Protein AF-A0A7S2BR83-F1 (afdb_monomer_lite)

Organism: NCBI:txid156173

Secondary structure (DSSP, 8-state):
-TT--EETTEEEEE-HHHHHHHHHH-THHHHTS-TT-TT-EEEEEGGGGSTTTSSS---SSHHHHHHHHHHHHHSTTS--TTT-SEEEEEEEESHHHHTTTTT--HHHHHHHHHHHHHHHHTS--SSEEEEEEEEES---TTTTTTHHHHHTHHHHHHHHTTT-SEEEEEEEEEESSSSGGGEEE--TBHHHHHHHHHHHHHHHTTSTTSPPPPEEEEEEEEEESS-S-PBP-HHHHHHHHHHHHHHHHHHTT-TTSEEEEEES-BS--TTS---SSB--TTBSEEESTTTTS-EEE-TTHHHHHHHTT--SEEE----S-TTEEEEEEE-TTSEEEEEEEE-SSS-EEEE---GGGGG-SEEEEEEEEEETTTTEEEEEEEE-GGGGTS-EEEEPTT-EEEEEEE---S-STT-SEEEEEEEEEBS--SEEE-STTPEEEEEEEPPS-GGGPEEEEEEEEEEEEGGGGGSPPEEEETTEEE---HHHHS-B----GGGSEEEEEEEEEPPSSPPSS-TTTS----SS-EEEEEEE--S--SS----EEEEEEEEEEEEEEP-

pLDDT: mean 84.36, std 15.16, range [28.84, 98.75]

Foldseek 3Di:
DLPWAACPVDGLATNLVVVQVVLVVCLCLQVVPPLPCLEDEDEDAQQCQAPPRRRYDHRNDLLRLLVVLLSNLQHSSYDACVSHQEYHYAHHAACCVCQVVRVHFQVRLLVSQLSNLQSNVVHDNNHHYFGEDDAHEDLPCPFPLSVSVVRHVLVSLQRCLARGQAYEYEAAFEAADLDPVRTLFDCQFFNVVLSVLQQQLSNLLRYPNSGHRAYENVEWFYYYPDDLQDADDQLLVVRRLLGCLSVVLVVVVPPVRHPDHDYQADEQPPVDPHAARGGRSRYQWDAPDSNPHDIDGHCNVVNCVQCVPDDADWDDDDDLFSQWRWTWGDHQQAKIKIKIWGQAQAKDKDFDDPDLLLPFPWKKKWKWDQDPVVSHTDIDIDIDSVCSVVVIDIHHGSMMMMIMGGPNPDGPVDPQKDKDKDKWWFNDWFDFDQDAPDKDKTKTADDDPCLAWAFFKKKKKWKDFQCVLVWAWFKDKQNHTQDDDSNRQGYHDSGSPNSRMGIGMGIRGGDPDPDPARPNRDDPPPVGRMMMMIIGTRDPPPDDRSGTIIIIMIMIIGIDRDD

Radius of gyration: 24.92 Å; chains: 1; bounding box: 74×56×70 Å

Structure (mmCIF, N/CA/C/O backbone):
data_AF-A0A7S2BR83-F1
#
_entry.id   AF-A0A7S2BR83-F1
#
loop_
_atom_site.group_PDB
_atom_site.id
_atom_site.type_symbol
_atom_site.label_atom_id
_atom_site.label_alt_id
_atom_site.label_comp_id
_atom_site.label_asym_id
_atom_site.label_entity_id
_atom_site.label_seq_id
_atom_site.pdbx_PDB_ins_code
_atom_site.Cartn_x
_atom_site.Cartn_y
_atom_site.Cartn_z
_atom_site.occupancy
_atom_site.B_iso_or_equiv
_atom_site.auth_seq_id
_atom_site.auth_comp_id
_atom_site.auth_asym_id
_atom_site.auth_atom_id
_atom_site.pdbx_PDB_model_num
ATOM 1 N N . MET A 1 1 ? 20.601 -7.684 -17.884 1.00 87.94 1 MET A N 1
ATOM 2 C CA . MET A 1 1 ? 20.760 -6.890 -19.125 1.00 87.94 1 MET A CA 1
ATOM 3 C C . MET A 1 1 ? 22.041 -6.061 -19.119 1.00 87.94 1 MET A C 1
ATOM 5 O O . MET A 1 1 ? 22.733 -6.082 -20.125 1.00 87.94 1 MET A O 1
ATOM 9 N N . SER A 1 2 ? 22.419 -5.423 -18.005 1.00 87.00 2 SER A N 1
ATOM 10 C CA . SER A 1 2 ? 23.636 -4.592 -17.929 1.00 87.00 2 SER A CA 1
ATOM 11 C C . SER A 1 2 ? 24.967 -5.270 -18.271 1.00 87.00 2 SER A C 1
ATOM 13 O O . SER A 1 2 ? 25.887 -4.593 -18.710 1.00 87.00 2 SER A O 1
ATOM 15 N N . GLN A 1 3 ? 25.057 -6.592 -18.117 1.00 88.31 3 GLN A N 1
ATOM 16 C CA . GLN A 1 3 ? 26.246 -7.397 -18.440 1.00 88.31 3 GLN A CA 1
ATOM 17 C C . GLN A 1 3 ? 26.101 -8.204 -19.742 1.00 88.31 3 GLN A C 1
ATOM 19 O O . GLN A 1 3 ? 26.904 -9.087 -20.019 1.00 88.31 3 GLN A O 1
ATOM 24 N N . LEU A 1 4 ? 25.037 -7.967 -20.512 1.00 91.25 4 LEU A N 1
ATOM 25 C CA . LEU A 1 4 ? 24.702 -8.759 -21.695 1.00 91.25 4 LEU A CA 1
ATOM 26 C C . LEU A 1 4 ? 24.900 -7.932 -22.967 1.00 91.25 4 LEU A C 1
ATOM 28 O O . LEU A 1 4 ? 24.921 -6.702 -22.921 1.00 91.25 4 LEU A O 1
ATOM 32 N N . SER A 1 5 ? 25.013 -8.619 -24.100 1.00 94.00 5 SER A N 1
ATOM 33 C CA . SER A 1 5 ? 25.129 -8.022 -25.432 1.00 94.00 5 SER A CA 1
ATOM 34 C C . SER A 1 5 ? 23.993 -8.479 -26.353 1.00 94.00 5 SER A C 1
ATOM 36 O O . SER A 1 5 ? 23.108 -9.234 -25.942 1.00 94.00 5 SER A O 1
ATOM 38 N N . GLU A 1 6 ? 24.005 -7.994 -27.592 1.00 95.94 6 GLU A N 1
ATOM 39 C CA . GLU A 1 6 ? 23.063 -8.394 -28.635 1.00 95.94 6 GLU A CA 1
ATOM 40 C C . GLU A 1 6 ? 23.234 -9.866 -29.035 1.00 95.94 6 GLU A C 1
ATOM 42 O O . GLU A 1 6 ? 24.353 -10.382 -29.111 1.00 95.94 6 GLU A O 1
ATOM 47 N N . ASP A 1 7 ? 22.122 -10.545 -29.314 1.00 96.06 7 ASP A N 1
ATOM 48 C CA . ASP A 1 7 ? 22.121 -11.876 -29.911 1.00 96.06 7 ASP A CA 1
ATOM 49 C C . ASP A 1 7 ? 22.633 -11.785 -31.362 1.00 96.06 7 ASP A C 1
ATOM 51 O O . ASP A 1 7 ? 21.950 -11.217 -32.220 1.00 96.06 7 ASP A O 1
ATOM 55 N N . PRO A 1 8 ? 23.794 -12.384 -31.691 1.00 94.94 8 PRO A N 1
ATOM 56 C CA . PRO A 1 8 ? 24.377 -12.285 -33.028 1.00 94.94 8 PRO A CA 1
ATOM 57 C C . PRO A 1 8 ? 23.511 -12.935 -34.117 1.00 94.94 8 PRO A C 1
ATOM 59 O O . PRO A 1 8 ? 23.723 -12.681 -35.301 1.00 94.94 8 PRO A O 1
ATOM 62 N N . LYS A 1 9 ? 22.548 -13.789 -33.744 1.00 96.19 9 LYS A N 1
ATOM 63 C CA . LYS A 1 9 ? 21.607 -14.437 -34.668 1.00 96.19 9 LYS A CA 1
ATOM 64 C C . LYS A 1 9 ? 20.271 -13.703 -34.761 1.00 96.19 9 LYS A C 1
ATOM 66 O O . LYS A 1 9 ? 19.495 -13.991 -35.670 1.00 96.19 9 LYS A O 1
ATOM 71 N N . ARG A 1 10 ? 19.974 -12.802 -33.821 1.00 95.62 10 ARG A N 1
ATOM 72 C CA . ARG A 1 10 ? 18.704 -12.070 -33.730 1.00 95.62 10 ARG A CA 1
ATOM 73 C C . ARG A 1 10 ? 18.970 -10.617 -33.330 1.00 95.62 10 ARG A C 1
ATOM 75 O O . ARG A 1 10 ? 18.810 -10.274 -32.157 1.00 95.62 10 ARG A O 1
ATOM 82 N N . PRO A 1 11 ? 19.351 -9.761 -34.294 1.00 96.12 11 PRO A N 1
ATOM 83 C CA . PRO A 1 11 ? 19.532 -8.338 -34.038 1.00 96.12 11 PRO A CA 1
ATOM 84 C C . PRO A 1 11 ? 18.312 -7.743 -33.326 1.00 96.12 11 PRO A C 1
ATOM 86 O O . PRO A 1 11 ? 17.168 -8.043 -33.677 1.00 96.12 11 PRO A O 1
ATOM 89 N N . GLY A 1 12 ? 18.549 -6.926 -32.306 1.00 95.62 12 GLY A N 1
ATOM 90 C CA . GLY A 1 12 ? 17.522 -6.350 -31.443 1.00 95.62 12 GLY A CA 1
ATOM 91 C C . GLY A 1 12 ? 17.188 -7.143 -30.174 1.00 95.62 12 GLY A C 1
ATOM 92 O O . GLY A 1 12 ? 16.530 -6.601 -29.280 1.00 95.62 12 GLY A O 1
ATOM 93 N N . TYR A 1 13 ? 17.634 -8.398 -30.063 1.00 97.44 13 TYR A N 1
ATOM 94 C CA . TYR A 1 13 ? 17.381 -9.261 -28.907 1.00 97.44 13 TYR A CA 1
ATOM 95 C C . TYR A 1 13 ? 18.604 -9.357 -27.999 1.00 97.44 13 TYR A C 1
ATOM 97 O O . TYR A 1 13 ? 19.745 -9.326 -28.448 1.00 97.44 13 TYR A O 1
ATOM 105 N N . VAL A 1 14 ? 18.359 -9.528 -26.698 1.00 95.12 14 VAL A N 1
ATOM 106 C CA . VAL A 1 14 ? 19.413 -9.860 -25.729 1.00 95.12 14 VAL A CA 1
ATOM 107 C C . VAL A 1 14 ? 19.967 -11.250 -26.047 1.00 95.12 14 VAL A C 1
ATOM 109 O O . VAL A 1 14 ? 19.196 -12.191 -26.243 1.00 95.12 14 VAL A O 1
ATOM 112 N N . ASN A 1 15 ? 21.290 -11.405 -26.024 1.00 95.12 15 ASN A N 1
ATOM 113 C CA . ASN A 1 15 ? 21.956 -12.697 -26.122 1.00 95.12 15 ASN A CA 1
ATOM 114 C C . ASN A 1 15 ? 21.671 -13.549 -24.875 1.00 95.12 15 ASN A C 1
ATOM 116 O O . ASN A 1 15 ? 22.249 -13.337 -23.807 1.00 95.12 15 ASN A O 1
ATOM 120 N N . THR A 1 16 ? 20.767 -14.519 -25.005 1.00 91.56 16 THR A N 1
ATOM 121 C CA . THR A 1 16 ? 20.343 -15.367 -23.883 1.00 91.56 16 THR A CA 1
ATOM 122 C C . THR A 1 16 ? 21.341 -16.471 -23.546 1.00 91.56 16 THR A C 1
ATOM 124 O O . THR A 1 16 ? 21.345 -16.923 -22.409 1.00 91.56 16 THR A O 1
ATOM 127 N N . ALA A 1 17 ? 22.243 -16.842 -24.461 1.00 92.06 17 ALA A N 1
ATOM 128 C CA . ALA A 1 17 ? 23.338 -17.756 -24.131 1.00 92.06 17 ALA A CA 1
ATOM 129 C C . ALA A 1 17 ? 24.302 -17.109 -23.122 1.00 92.06 17 ALA A C 1
ATOM 131 O O . ALA A 1 17 ? 24.663 -17.723 -22.126 1.00 92.06 17 ALA A O 1
ATOM 132 N N . LEU A 1 18 ? 24.615 -15.818 -23.301 1.00 92.75 18 LEU A N 1
ATOM 133 C CA . LEU A 1 18 ? 25.404 -15.072 -22.313 1.00 92.75 18 LEU A CA 1
ATOM 134 C C . LEU A 1 18 ? 24.685 -14.921 -20.972 1.00 92.75 18 LEU A C 1
ATOM 136 O O . LEU A 1 18 ? 25.339 -14.854 -19.936 1.00 92.75 18 LEU A O 1
ATOM 140 N N . LEU A 1 19 ? 23.350 -14.855 -20.975 1.00 90.81 19 LEU A N 1
ATOM 141 C CA . LEU A 1 19 ? 22.579 -14.869 -19.735 1.00 90.81 19 LEU A CA 1
ATOM 142 C C . LEU A 1 19 ? 22.754 -16.204 -19.002 1.00 90.81 19 LEU A C 1
ATOM 144 O O . LEU A 1 19 ? 23.022 -16.197 -17.805 1.00 90.81 19 LEU A O 1
ATOM 148 N N . GLU A 1 20 ? 22.627 -17.330 -19.704 1.00 89.75 20 GLU A N 1
ATOM 149 C CA . GLU A 1 20 ? 22.833 -18.662 -19.127 1.00 89.75 20 GLU A CA 1
ATOM 150 C C . GLU A 1 20 ? 24.256 -18.830 -18.582 1.00 89.75 20 GLU A C 1
ATOM 152 O O . GLU A 1 20 ? 24.413 -19.231 -17.426 1.00 89.75 20 GLU A O 1
ATOM 157 N N . ASP A 1 21 ? 25.273 -18.433 -19.350 1.00 91.00 21 ASP A N 1
ATOM 158 C CA . ASP A 1 21 ? 26.680 -18.474 -18.935 1.00 91.00 21 ASP A CA 1
ATOM 159 C C . ASP A 1 21 ? 26.941 -17.579 -17.713 1.00 91.00 21 ASP A C 1
ATOM 161 O O . ASP A 1 21 ? 27.597 -17.992 -16.750 1.00 91.00 21 ASP A O 1
ATOM 165 N N . PHE A 1 22 ? 26.395 -16.358 -17.708 1.00 89.81 22 PHE A N 1
ATOM 166 C CA . PHE A 1 22 ? 26.504 -15.436 -16.577 1.00 89.81 22 PHE A CA 1
ATOM 167 C C . PHE A 1 22 ? 25.870 -16.034 -15.317 1.00 89.81 22 PHE A C 1
ATOM 169 O O . PHE A 1 22 ? 26.508 -16.092 -14.267 1.00 89.81 22 PHE A O 1
ATOM 176 N N . CYS A 1 23 ? 24.639 -16.537 -15.420 1.00 86.62 23 CYS A N 1
ATOM 177 C CA . CYS A 1 23 ? 23.944 -17.155 -14.296 1.00 86.62 23 CYS A CA 1
ATOM 178 C C . CYS A 1 23 ? 24.651 -18.429 -13.804 1.00 86.62 23 CYS A C 1
ATOM 180 O O . CYS A 1 23 ? 24.707 -18.679 -12.601 1.00 86.62 23 CYS A O 1
ATOM 182 N N . GLY A 1 24 ? 25.193 -19.239 -14.717 1.00 85.44 24 GLY A N 1
ATOM 183 C CA . GLY A 1 24 ? 25.917 -20.468 -14.394 1.00 85.44 24 GLY A CA 1
ATOM 184 C C . GLY A 1 24 ? 27.254 -20.213 -13.695 1.00 85.44 24 GLY A C 1
ATOM 185 O O . GLY A 1 24 ? 27.619 -20.953 -12.783 1.00 85.44 24 GLY A O 1
ATOM 186 N N . SER A 1 25 ? 27.954 -19.143 -14.079 1.00 87.00 25 SER A N 1
ATOM 187 C CA . SER A 1 25 ? 29.228 -18.727 -13.472 1.00 87.00 25 SER A CA 1
ATOM 188 C C . SER A 1 25 ? 29.076 -17.974 -12.147 1.00 87.00 25 SER A C 1
ATOM 190 O O . SER A 1 25 ? 30.054 -17.846 -11.415 1.00 87.00 25 SER A O 1
ATOM 192 N N . HIS A 1 26 ? 27.862 -17.535 -11.799 1.00 83.62 26 HIS A N 1
ATOM 193 C CA . HIS A 1 26 ? 27.562 -16.842 -10.543 1.00 83.62 26 HIS A CA 1
ATOM 194 C C . HIS A 1 26 ? 26.510 -17.606 -9.719 1.00 83.62 26 HIS A C 1
ATOM 196 O O . HIS A 1 26 ? 25.411 -17.095 -9.475 1.00 83.62 26 HIS A O 1
ATOM 202 N N . PRO A 1 27 ? 26.813 -18.835 -9.255 1.00 72.25 27 PRO A N 1
ATOM 203 C CA . PRO A 1 27 ? 25.854 -19.647 -8.507 1.00 72.25 27 PRO A CA 1
ATOM 204 C C . PRO A 1 27 ? 25.398 -18.974 -7.204 1.00 72.25 27 PRO A C 1
ATOM 206 O O . PRO A 1 27 ? 24.266 -19.209 -6.777 1.00 72.25 27 PRO A O 1
ATOM 209 N N . ASP A 1 28 ? 26.232 -18.101 -6.629 1.00 71.31 28 ASP A N 1
ATOM 210 C CA . ASP A 1 28 ? 25.945 -17.314 -5.426 1.00 71.31 28 ASP A CA 1
ATOM 211 C C . ASP A 1 28 ? 24.765 -16.355 -5.597 1.00 71.31 28 ASP A C 1
ATOM 213 O O . ASP A 1 28 ? 24.123 -16.009 -4.606 1.00 71.31 28 ASP A O 1
ATOM 217 N N . LEU A 1 29 ? 24.406 -15.984 -6.835 1.00 73.00 29 LEU A N 1
ATOM 218 C CA . LEU A 1 29 ? 23.202 -15.190 -7.093 1.00 73.00 29 LEU A CA 1
ATOM 219 C C . LEU A 1 29 ? 21.957 -15.881 -6.543 1.00 73.00 29 LEU A C 1
ATOM 221 O O . LEU A 1 29 ? 21.061 -15.194 -6.074 1.00 73.00 29 LEU A O 1
ATOM 225 N N . ARG A 1 30 ? 21.918 -17.221 -6.517 1.00 68.81 30 ARG A N 1
ATOM 226 C CA . ARG A 1 30 ? 20.838 -17.985 -5.868 1.00 68.81 30 ARG A CA 1
ATOM 227 C C . ARG A 1 30 ? 20.902 -17.909 -4.346 1.00 68.81 30 ARG A C 1
ATOM 229 O O . ARG A 1 30 ? 19.861 -17.930 -3.707 1.00 68.81 30 ARG A O 1
ATOM 236 N N . GLY A 1 31 ? 22.097 -17.795 -3.772 1.00 65.50 31 GLY A N 1
ATOM 237 C CA . GLY A 1 31 ? 22.296 -17.586 -2.336 1.00 65.50 31 GLY A CA 1
ATOM 238 C C . GLY A 1 31 ? 21.876 -16.192 -1.858 1.00 65.50 31 GLY A C 1
ATOM 239 O O . GLY A 1 31 ? 21.645 -16.005 -0.668 1.00 65.50 31 GLY A O 1
ATOM 240 N N . TRP A 1 32 ? 21.745 -15.220 -2.769 1.00 67.69 32 TRP A N 1
ATOM 241 C CA . TRP A 1 32 ? 21.181 -13.898 -2.466 1.00 67.69 32 TRP A CA 1
ATOM 242 C C . TRP A 1 32 ? 19.655 -13.898 -2.405 1.00 67.69 32 TRP A C 1
ATOM 244 O O . TRP A 1 32 ? 19.075 -12.968 -1.843 1.00 67.69 32 TRP A O 1
ATOM 254 N N . TRP A 1 33 ? 18.997 -14.928 -2.946 1.00 70.62 33 TRP A N 1
ATOM 255 C CA . TRP A 1 33 ? 17.570 -15.107 -2.719 1.00 70.62 33 TRP A CA 1
ATOM 256 C C . TRP A 1 33 ? 17.380 -15.526 -1.265 1.00 70.62 33 TRP A C 1
ATOM 258 O O . TRP A 1 33 ? 17.987 -16.512 -0.834 1.00 70.62 33 TRP A O 1
ATOM 268 N N . PRO A 1 34 ? 16.567 -14.801 -0.483 1.00 64.56 34 PRO A N 1
ATOM 269 C CA . PRO A 1 34 ? 16.339 -15.168 0.900 1.00 64.56 34 PRO A CA 1
ATOM 270 C C . PRO A 1 34 ? 15.823 -16.608 0.965 1.00 64.56 34 PRO A C 1
ATOM 272 O O . PRO A 1 34 ? 14.805 -16.933 0.356 1.00 64.56 34 PRO A O 1
ATOM 275 N N . ALA A 1 35 ? 16.497 -17.465 1.737 1.00 53.25 35 ALA A N 1
ATOM 276 C CA . ALA A 1 35 ? 16.179 -18.895 1.840 1.00 53.25 35 ALA A CA 1
ATOM 277 C C . ALA A 1 35 ? 14.732 -19.187 2.301 1.00 53.25 35 ALA A C 1
ATOM 279 O O . ALA A 1 35 ? 14.262 -20.315 2.187 1.00 53.25 35 ALA A O 1
ATOM 280 N N . HIS A 1 36 ? 14.027 -18.170 2.809 1.00 60.78 36 HIS A N 1
ATOM 281 C CA . HIS A 1 36 ? 12.651 -18.243 3.301 1.00 60.78 36 HIS A CA 1
ATOM 282 C C . HIS A 1 36 ? 11.644 -17.433 2.466 1.00 60.78 36 HIS A C 1
ATOM 284 O O . HIS A 1 36 ? 10.453 -17.449 2.772 1.00 60.78 36 HIS A O 1
ATOM 290 N N . SER A 1 37 ? 12.073 -16.696 1.432 1.00 62.41 37 SER A N 1
ATOM 291 C CA . SER A 1 37 ? 11.153 -15.862 0.651 1.00 62.41 37 SER A CA 1
ATOM 292 C C . SER A 1 37 ? 10.508 -16.667 -0.472 1.00 62.41 37 SER A C 1
ATOM 294 O O . SER A 1 37 ? 10.933 -16.596 -1.624 1.00 62.41 37 SER A O 1
ATOM 296 N N . VAL A 1 38 ? 9.425 -17.363 -0.146 1.00 60.88 38 VAL A N 1
ATOM 297 C CA . VAL A 1 38 ? 8.561 -18.043 -1.125 1.00 60.88 38 VAL A CA 1
ATOM 298 C C . VAL A 1 38 ? 7.998 -17.100 -2.211 1.00 60.88 38 VAL A C 1
ATOM 300 O O . VAL A 1 38 ? 7.556 -17.563 -3.260 1.00 60.88 38 VAL A O 1
ATOM 303 N N . ASP A 1 39 ? 8.084 -15.771 -2.001 1.00 78.12 39 ASP A N 1
ATOM 304 C CA . ASP A 1 39 ? 7.410 -14.742 -2.809 1.00 78.12 39 ASP A CA 1
ATOM 305 C C . ASP A 1 39 ? 8.279 -13.495 -3.053 1.00 78.12 39 ASP A C 1
ATOM 307 O O . ASP A 1 39 ? 7.942 -12.381 -2.629 1.0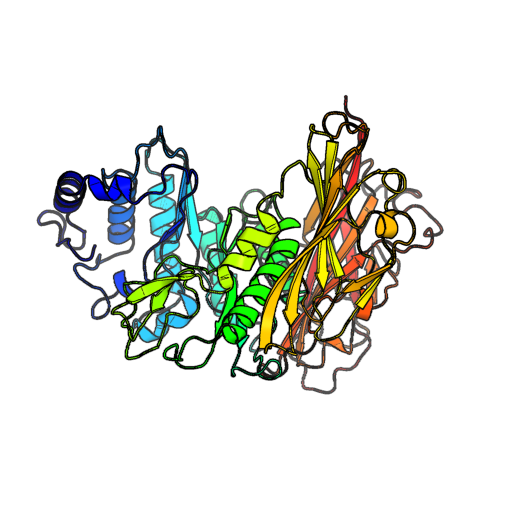0 78.12 39 ASP A O 1
ATOM 311 N N . MET A 1 40 ? 9.452 -13.652 -3.664 1.00 85.25 40 MET A N 1
ATOM 312 C CA . MET A 1 40 ? 10.269 -12.489 -4.025 1.00 85.25 40 MET A CA 1
ATOM 313 C C . MET A 1 40 ? 9.582 -11.677 -5.133 1.00 85.25 40 MET A C 1
ATOM 315 O O . MET A 1 40 ? 9.151 -12.235 -6.145 1.00 85.25 40 MET A O 1
ATOM 319 N N . VAL A 1 41 ? 9.513 -10.358 -4.943 1.00 91.19 41 VAL A N 1
ATOM 320 C CA . VAL A 1 41 ? 9.117 -9.412 -5.990 1.00 91.19 41 VAL A CA 1
ATOM 321 C C . VAL A 1 41 ? 10.362 -9.060 -6.785 1.00 91.19 41 VAL A C 1
ATOM 323 O O . VAL A 1 41 ? 11.374 -8.656 -6.218 1.00 91.19 41 VAL A O 1
ATOM 326 N N . THR A 1 42 ? 10.304 -9.263 -8.093 1.00 91.06 42 THR A N 1
ATOM 327 C CA . THR A 1 42 ? 11.403 -8.979 -9.012 1.00 91.06 42 THR A CA 1
ATOM 328 C C . THR A 1 42 ? 10.964 -7.888 -9.966 1.00 91.06 42 THR A C 1
ATOM 330 O O . THR A 1 42 ? 9.931 -8.019 -10.615 1.00 91.06 42 THR A O 1
ATOM 333 N N . GLY A 1 43 ? 11.764 -6.839 -10.102 1.00 92.62 43 GLY A N 1
ATOM 334 C CA . GLY A 1 43 ? 11.485 -5.792 -11.070 1.00 92.62 43 GLY A CA 1
ATOM 335 C C . GLY A 1 43 ? 12.740 -5.179 -11.655 1.00 92.62 43 GLY A C 1
ATOM 336 O O . GLY A 1 43 ? 13.857 -5.464 -11.219 1.00 92.62 43 GLY A O 1
ATOM 337 N N . ALA A 1 44 ? 12.554 -4.353 -12.679 1.00 92.94 44 ALA A N 1
ATOM 338 C CA . ALA A 1 44 ? 13.637 -3.612 -13.311 1.00 92.94 44 ALA A CA 1
ATOM 339 C C . ALA A 1 44 ? 13.421 -2.105 -13.160 1.00 92.94 44 ALA A C 1
ATOM 341 O O . ALA A 1 44 ? 12.297 -1.607 -13.215 1.00 92.94 44 ALA A O 1
ATOM 342 N N . LYS A 1 45 ? 14.515 -1.348 -13.034 1.00 93.31 45 LYS A N 1
ATOM 343 C CA . LYS A 1 45 ? 14.462 0.108 -13.206 1.00 93.31 45 LYS A CA 1
ATOM 344 C C . LYS A 1 45 ? 13.995 0.421 -14.629 1.00 93.31 45 LYS A C 1
ATOM 346 O O . LYS A 1 45 ? 14.532 -0.147 -15.581 1.00 93.31 45 LYS A O 1
ATOM 351 N N . SER A 1 46 ? 13.054 1.356 -14.778 1.00 94.88 46 SER A N 1
ATOM 352 C CA . SER A 1 46 ? 12.527 1.770 -16.089 1.00 94.88 46 SER A CA 1
ATOM 353 C C . SER A 1 46 ? 13.631 2.153 -17.079 1.00 94.88 46 SER A C 1
ATOM 355 O O . SER A 1 46 ? 13.575 1.767 -18.243 1.00 94.88 46 SER A O 1
ATOM 357 N N . ALA A 1 47 ? 14.697 2.805 -16.600 1.00 94.44 47 ALA A N 1
ATOM 358 C CA . ALA A 1 47 ? 15.857 3.204 -17.398 1.00 94.44 47 ALA A CA 1
ATOM 359 C C . ALA A 1 47 ? 16.520 2.061 -18.189 1.00 94.44 47 ALA A C 1
ATOM 361 O O . ALA A 1 47 ? 17.068 2.303 -19.259 1.00 94.44 47 ALA A O 1
ATOM 362 N N . GLN A 1 48 ? 16.440 0.811 -17.717 1.00 94.25 48 GLN A N 1
ATOM 363 C CA . GLN A 1 48 ? 17.079 -0.346 -18.359 1.00 94.25 48 GLN A CA 1
ATOM 364 C C . GLN A 1 48 ? 16.562 -0.627 -19.784 1.00 94.25 48 GLN A C 1
ATOM 366 O O . GLN A 1 48 ? 17.191 -1.366 -20.543 1.00 94.25 48 GLN A O 1
ATOM 371 N N . TYR A 1 49 ? 15.424 -0.043 -20.150 1.00 95.12 49 TYR A N 1
ATOM 372 C CA . TYR A 1 49 ? 14.729 -0.271 -21.411 1.00 95.12 49 TYR A CA 1
ATOM 373 C C . TYR A 1 49 ? 14.919 0.829 -22.457 1.00 95.12 49 TYR A C 1
ATOM 375 O O . TYR A 1 49 ? 14.347 0.714 -23.545 1.00 95.12 49 TYR A O 1
ATOM 383 N N . TYR A 1 50 ? 15.695 1.871 -22.146 1.00 94.56 50 TYR A N 1
ATOM 384 C CA . TYR A 1 50 ? 15.818 3.064 -22.981 1.00 94.56 50 TYR A CA 1
ATOM 385 C C . TYR A 1 50 ? 17.287 3.417 -23.230 1.00 94.56 50 TYR A C 1
ATOM 387 O O . TYR A 1 50 ? 18.112 3.470 -22.312 1.00 94.56 50 TYR A O 1
ATOM 395 N N . LEU A 1 51 ? 17.621 3.635 -24.506 1.00 90.50 51 LEU A N 1
ATOM 396 C CA . LEU A 1 51 ? 18.970 3.997 -24.946 1.00 90.50 51 LEU A CA 1
ATOM 397 C C . LEU A 1 51 ? 19.408 5.319 -24.306 1.00 90.50 51 LEU A C 1
ATOM 399 O O . LEU A 1 51 ? 18.613 6.242 -24.177 1.00 90.50 51 LEU A O 1
ATOM 403 N N . GLY A 1 52 ? 20.678 5.405 -23.905 1.00 89.94 52 GLY A N 1
ATOM 404 C CA . GLY A 1 52 ? 21.230 6.577 -23.214 1.00 89.94 52 GLY A CA 1
ATOM 405 C C . GLY A 1 52 ? 20.984 6.607 -21.701 1.00 89.94 52 GLY A C 1
ATOM 406 O O . GLY A 1 52 ? 21.654 7.368 -21.010 1.00 89.94 52 GLY A O 1
ATOM 407 N N . HIS A 1 53 ? 20.101 5.748 -21.180 1.00 91.56 53 HIS A N 1
ATOM 408 C CA . HIS A 1 53 ? 19.799 5.649 -19.745 1.00 91.56 53 HIS A CA 1
ATOM 409 C C . HIS A 1 53 ? 20.160 4.283 -19.153 1.00 91.56 53 HIS A C 1
ATOM 411 O O . HIS A 1 53 ? 20.534 4.178 -17.985 1.00 91.56 53 HIS A O 1
ATOM 417 N N . ALA A 1 54 ? 20.043 3.224 -19.951 1.00 91.00 54 ALA A N 1
ATOM 418 C CA . ALA A 1 54 ? 20.360 1.878 -19.516 1.00 91.00 54 ALA A CA 1
ATOM 419 C C . ALA A 1 54 ? 21.861 1.676 -19.284 1.00 91.00 54 ALA A C 1
ATOM 421 O O . ALA A 1 54 ? 22.709 2.201 -20.005 1.00 91.00 54 ALA A O 1
ATOM 422 N N . GLN A 1 55 ? 22.180 0.798 -18.337 1.00 86.50 55 GLN A N 1
ATOM 423 C CA . GLN A 1 55 ? 23.481 0.142 -18.307 1.00 86.50 55 GLN A CA 1
ATOM 424 C C . GLN A 1 55 ? 23.413 -1.105 -19.202 1.00 86.50 55 GLN A C 1
ATOM 426 O O . GLN A 1 55 ? 22.449 -1.871 -19.117 1.00 86.50 55 GLN A O 1
ATOM 431 N N . GLY A 1 56 ? 24.426 -1.313 -20.048 1.00 85.75 56 GLY A N 1
ATOM 432 C CA . GLY A 1 56 ? 24.535 -2.452 -20.973 1.00 85.75 56 GLY A CA 1
ATOM 433 C C . GLY A 1 56 ? 23.523 -2.447 -22.123 1.00 85.75 56 GLY A C 1
ATOM 434 O O . GLY A 1 56 ? 23.167 -1.391 -22.642 1.00 85.75 56 GLY A O 1
ATOM 435 N N . TYR A 1 57 ? 23.099 -3.637 -22.566 1.00 92.94 57 TYR A N 1
ATOM 436 C CA . TYR A 1 57 ? 22.251 -3.776 -23.753 1.00 92.94 57 TYR A CA 1
ATOM 437 C C . TYR A 1 57 ? 20.780 -3.424 -23.493 1.00 92.94 57 TYR A C 1
ATOM 439 O O . TYR A 1 57 ? 20.202 -3.791 -22.465 1.00 92.94 57 TYR A O 1
ATOM 447 N N . VAL A 1 58 ? 20.166 -2.769 -24.482 1.00 95.38 58 VAL A N 1
ATOM 448 C CA . VAL A 1 58 ? 18.753 -2.382 -24.499 1.00 95.38 58 VAL A CA 1
ATOM 449 C C . VAL A 1 58 ? 18.026 -3.175 -25.588 1.00 95.38 58 VAL A C 1
ATOM 451 O O . VAL A 1 58 ? 18.391 -3.045 -26.756 1.00 95.38 58 VAL A O 1
ATOM 454 N N . PRO A 1 59 ? 16.988 -3.964 -25.252 1.00 95.69 59 PRO A N 1
ATOM 455 C CA . PRO A 1 59 ? 16.168 -4.643 -26.253 1.00 95.69 59 PRO A CA 1
ATOM 456 C C . PRO A 1 59 ? 15.489 -3.639 -27.194 1.00 95.69 59 PRO A C 1
ATOM 458 O O . PRO A 1 59 ? 14.914 -2.653 -26.729 1.00 95.69 59 PRO A O 1
ATOM 461 N N . SER A 1 60 ? 15.498 -3.907 -28.502 1.00 95.56 60 SER A N 1
ATOM 462 C CA . SER A 1 60 ? 15.004 -2.956 -29.514 1.00 95.56 60 SER A CA 1
ATOM 463 C C . SER A 1 60 ? 13.478 -2.897 -29.648 1.00 95.56 60 SER A C 1
ATOM 465 O O . SER A 1 60 ? 12.954 -1.996 -30.298 1.00 95.56 60 SER A O 1
ATOM 467 N N . SER A 1 61 ? 12.753 -3.854 -29.060 1.00 97.12 61 SER A N 1
ATOM 468 C CA . SER A 1 61 ? 11.295 -3.969 -29.169 1.00 97.12 61 SER A CA 1
ATOM 469 C C . SER A 1 61 ? 10.651 -4.543 -27.903 1.00 97.12 61 SER A C 1
ATOM 471 O O . SER A 1 61 ? 11.326 -5.103 -27.034 1.00 97.12 61 SER A O 1
ATOM 473 N N . HIS A 1 62 ? 9.320 -4.439 -27.811 1.00 98.06 62 HIS A N 1
ATOM 474 C CA . HIS A 1 62 ? 8.540 -5.069 -26.741 1.00 98.06 62 HIS A CA 1
ATOM 475 C C . HIS A 1 62 ? 8.684 -6.594 -26.740 1.00 98.06 62 HIS A C 1
ATOM 477 O O . HIS A 1 62 ? 8.875 -7.174 -25.673 1.00 98.06 62 HIS A O 1
ATOM 483 N N . ASP A 1 63 ? 8.683 -7.233 -27.916 1.00 98.06 63 ASP A N 1
ATOM 484 C CA . ASP A 1 63 ? 8.909 -8.679 -28.015 1.00 98.06 63 ASP A CA 1
ATOM 485 C C . ASP A 1 63 ? 10.330 -9.065 -27.585 1.00 98.06 63 ASP A C 1
ATOM 487 O O . ASP A 1 63 ? 10.506 -10.043 -26.866 1.00 98.06 63 ASP A O 1
ATOM 491 N N . ALA A 1 64 ? 11.347 -8.269 -27.929 1.00 97.69 64 ALA A N 1
ATOM 492 C CA . ALA A 1 64 ? 12.716 -8.517 -27.481 1.00 97.69 64 ALA A CA 1
ATOM 493 C C . ALA A 1 64 ? 12.872 -8.386 -25.955 1.00 97.69 64 ALA A C 1
ATOM 495 O O . ALA A 1 64 ? 13.561 -9.195 -25.327 1.00 97.69 64 ALA A O 1
ATOM 496 N N . ALA A 1 65 ? 12.202 -7.406 -25.340 1.00 97.06 65 ALA A N 1
ATOM 497 C CA . ALA A 1 65 ? 12.161 -7.259 -23.886 1.00 97.06 65 ALA A CA 1
ATOM 498 C C . ALA A 1 65 ? 11.417 -8.429 -23.218 1.00 97.06 65 ALA A C 1
ATOM 500 O O . ALA A 1 65 ? 11.911 -9.006 -22.249 1.00 97.06 65 ALA A O 1
ATOM 501 N N . ALA A 1 66 ? 10.267 -8.825 -23.763 1.00 97.56 66 ALA A N 1
ATOM 502 C CA . ALA A 1 66 ? 9.513 -9.984 -23.302 1.00 97.56 66 ALA A CA 1
ATOM 503 C C . ALA A 1 66 ? 10.328 -11.279 -23.442 1.00 97.56 66 ALA A C 1
ATOM 505 O O . ALA A 1 66 ? 10.335 -12.117 -22.539 1.00 97.56 66 ALA A O 1
ATOM 506 N N . HIS A 1 67 ? 11.054 -11.437 -24.550 1.00 96.19 67 HIS A N 1
ATOM 507 C CA . HIS A 1 67 ? 11.941 -12.567 -24.792 1.00 96.19 67 HIS A CA 1
ATOM 508 C C . HIS A 1 67 ? 13.024 -12.652 -23.716 1.00 96.19 67 HIS A C 1
ATOM 510 O O . HIS A 1 67 ? 13.240 -13.728 -23.164 1.00 96.19 67 HIS A O 1
ATOM 516 N N . PHE A 1 68 ? 13.659 -11.535 -23.350 1.00 95.50 68 PHE A N 1
ATOM 517 C CA . PHE A 1 68 ? 14.599 -11.523 -22.227 1.00 95.50 68 PHE A CA 1
ATOM 518 C C . PHE A 1 68 ? 13.955 -12.045 -20.936 1.00 95.50 68 PHE A C 1
ATOM 520 O O . PHE A 1 68 ? 14.524 -12.932 -20.304 1.00 95.50 68 PHE A O 1
ATOM 527 N N . TRP A 1 69 ? 12.768 -11.553 -20.567 1.00 95.44 69 TRP A N 1
ATOM 528 C CA . TRP A 1 69 ? 12.086 -11.993 -19.346 1.00 95.44 69 TRP A CA 1
ATOM 529 C C . TRP A 1 69 ? 11.753 -13.483 -19.352 1.00 95.44 69 TRP A C 1
ATOM 531 O O . TRP A 1 69 ? 11.999 -14.147 -18.349 1.00 95.44 69 TRP A O 1
ATOM 541 N N . GLN A 1 70 ? 11.270 -14.025 -20.473 1.00 94.50 70 GLN A N 1
ATOM 542 C CA . GLN A 1 70 ? 10.997 -15.460 -20.615 1.00 94.50 70 GLN A CA 1
ATOM 543 C C . GLN A 1 70 ? 12.234 -16.317 -20.315 1.00 94.50 70 GLN A C 1
ATOM 545 O O . GLN A 1 70 ? 12.129 -17.351 -19.656 1.00 94.50 70 GLN A O 1
ATOM 550 N N . HIS A 1 71 ? 13.407 -15.895 -20.788 1.00 93.25 71 HIS A N 1
ATOM 551 C CA . HIS A 1 71 ? 14.659 -16.604 -20.517 1.00 93.25 71 HIS A CA 1
ATOM 552 C C . HIS A 1 71 ? 15.165 -16.343 -19.103 1.00 93.25 71 HIS A C 1
ATOM 554 O O . HIS A 1 71 ? 15.590 -17.273 -18.430 1.00 93.25 71 HIS A O 1
ATOM 560 N N . TYR A 1 72 ? 15.052 -15.112 -18.605 1.00 91.69 72 TYR A N 1
ATOM 561 C CA . TYR A 1 72 ? 15.478 -14.754 -17.257 1.00 91.69 72 TYR A CA 1
ATOM 562 C C . TYR A 1 72 ? 14.739 -15.549 -16.182 1.00 91.69 72 TYR A C 1
ATOM 564 O O . TYR A 1 72 ? 15.398 -16.147 -15.333 1.00 91.69 72 TYR A O 1
ATOM 572 N N . VAL A 1 73 ? 13.407 -15.655 -16.253 1.00 89.56 73 VAL A N 1
ATOM 573 C CA . VAL A 1 73 ? 12.633 -16.419 -15.257 1.00 89.56 73 VAL A CA 1
ATOM 574 C C . VAL A 1 73 ? 12.971 -17.913 -15.267 1.00 89.56 73 VAL A C 1
ATOM 576 O O . VAL A 1 73 ? 12.832 -18.583 -14.247 1.00 89.56 73 VAL A O 1
ATOM 579 N N . ASN A 1 74 ? 13.441 -18.443 -16.396 1.00 87.31 74 ASN A N 1
ATOM 580 C CA . ASN A 1 74 ? 13.834 -19.846 -16.550 1.00 87.31 74 ASN A CA 1
ATOM 581 C C . ASN A 1 74 ? 15.340 -20.080 -16.366 1.00 87.31 74 ASN A C 1
ATOM 583 O O . ASN A 1 74 ? 15.788 -21.225 -16.379 1.00 87.31 74 ASN A O 1
ATOM 587 N N . SER A 1 75 ? 16.116 -19.014 -16.181 1.00 88.00 75 SER A N 1
ATOM 588 C CA . SER A 1 75 ? 17.568 -19.088 -16.077 1.00 88.00 75 SER A CA 1
ATOM 589 C C . SER A 1 75 ? 18.030 -19.589 -14.700 1.00 88.00 75 SER A C 1
ATOM 591 O O . SER A 1 75 ? 17.300 -19.471 -13.710 1.00 88.00 75 SER A O 1
ATOM 593 N N . PRO A 1 76 ? 19.290 -20.050 -14.584 1.00 84.75 76 PRO A N 1
ATOM 594 C CA . PRO A 1 76 ? 19.895 -20.400 -13.297 1.00 84.75 76 PRO A CA 1
ATOM 595 C C . PRO A 1 76 ? 20.048 -19.228 -12.310 1.00 84.75 76 PRO A C 1
ATOM 597 O O . PRO A 1 76 ? 20.394 -19.467 -11.154 1.00 84.75 76 PRO A O 1
ATOM 600 N N . CYS A 1 77 ? 19.799 -17.979 -12.733 1.00 83.12 77 CYS A N 1
ATOM 601 C CA . CYS A 1 77 ? 19.804 -16.813 -11.843 1.00 83.12 77 CYS A CA 1
ATOM 602 C C . CYS A 1 77 ? 18.626 -16.825 -10.858 1.00 83.12 77 CYS A C 1
ATOM 604 O O . CYS A 1 77 ? 18.659 -16.119 -9.849 1.00 83.12 77 CYS A O 1
ATOM 606 N N . ILE A 1 78 ? 17.581 -17.597 -11.159 1.00 83.31 78 ILE A N 1
ATOM 607 C CA . ILE A 1 78 ? 16.378 -17.723 -10.343 1.00 83.31 78 ILE A CA 1
ATOM 608 C C . ILE A 1 78 ? 16.409 -19.077 -9.623 1.00 83.31 78 ILE A C 1
ATOM 610 O O . ILE A 1 78 ? 16.760 -20.089 -10.241 1.00 83.31 78 ILE A O 1
ATOM 614 N N . PRO A 1 79 ? 16.018 -19.149 -8.337 1.00 80.19 79 PRO A N 1
ATOM 615 C CA . PRO A 1 79 ? 15.809 -20.412 -7.652 1.00 80.19 79 PRO A CA 1
ATOM 616 C C . PRO A 1 79 ? 14.890 -21.348 -8.439 1.00 80.19 79 PRO A C 1
ATOM 618 O O . PRO A 1 79 ? 13.981 -20.937 -9.173 1.00 80.19 79 PRO A O 1
ATOM 621 N N . ASN A 1 80 ? 15.141 -22.646 -8.288 1.00 76.38 80 ASN A N 1
ATOM 622 C CA . ASN A 1 80 ? 14.369 -23.649 -9.003 1.00 76.38 80 ASN A CA 1
ATOM 623 C C . ASN A 1 80 ? 12.882 -23.588 -8.595 1.00 76.38 80 ASN A C 1
ATOM 625 O O . ASN A 1 80 ? 12.521 -23.126 -7.510 1.00 76.38 80 ASN A O 1
ATOM 629 N N . ALA A 1 81 ? 12.005 -24.067 -9.476 1.00 75.06 81 ALA A N 1
ATOM 630 C CA . ALA A 1 81 ? 10.564 -24.042 -9.235 1.00 75.06 81 ALA A CA 1
ATOM 631 C C . ALA A 1 81 ? 10.124 -24.887 -8.021 1.00 75.06 81 ALA A C 1
ATOM 633 O O . ALA A 1 81 ? 9.091 -24.595 -7.426 1.00 75.06 81 ALA A O 1
ATOM 634 N N . SER A 1 82 ? 10.910 -25.897 -7.619 1.00 74.06 82 SER A N 1
ATOM 635 C CA . SER A 1 82 ? 10.611 -26.698 -6.422 1.00 74.06 82 SER A CA 1
ATOM 636 C C . SER A 1 82 ? 10.817 -25.939 -5.109 1.00 74.06 82 SER A C 1
ATOM 638 O O . SER A 1 82 ? 10.149 -26.251 -4.130 1.00 74.06 82 SER A O 1
ATOM 640 N N . THR A 1 83 ? 11.702 -24.938 -5.079 1.00 74.00 83 THR A N 1
ATOM 641 C CA . THR A 1 83 ? 11.896 -24.051 -3.921 1.00 74.00 83 THR A CA 1
ATOM 642 C C . THR A 1 83 ? 11.090 -22.762 -4.036 1.00 74.00 83 THR A C 1
ATOM 644 O O . THR A 1 83 ? 10.746 -22.176 -3.018 1.00 74.00 83 THR A O 1
ATOM 647 N N . GLN A 1 84 ? 10.778 -22.333 -5.264 1.00 79.44 84 GLN A N 1
ATOM 648 C CA . GLN A 1 84 ? 10.047 -21.103 -5.556 1.00 79.44 84 GLN A CA 1
ATOM 649 C C . GLN A 1 84 ? 8.884 -21.378 -6.514 1.00 79.44 84 GLN A C 1
ATOM 651 O O . GLN A 1 84 ? 9.012 -21.282 -7.739 1.00 79.44 84 GLN A O 1
ATOM 656 N N . SER A 1 85 ? 7.733 -21.727 -5.937 1.00 81.88 85 SER A N 1
ATOM 657 C CA . SER A 1 85 ? 6.528 -22.125 -6.677 1.00 81.88 85 SER A CA 1
ATOM 658 C C . SER A 1 85 ? 5.818 -20.955 -7.366 1.00 81.88 85 SER A C 1
ATOM 660 O O . SER A 1 85 ? 5.039 -21.179 -8.301 1.00 81.88 85 SER A O 1
ATOM 662 N N . ARG A 1 86 ? 6.107 -19.708 -6.957 1.00 87.69 86 ARG A N 1
ATOM 663 C CA . ARG A 1 86 ? 5.620 -18.495 -7.623 1.00 87.69 86 ARG A CA 1
ATOM 664 C C . ARG A 1 86 ? 6.669 -17.392 -7.772 1.00 87.69 86 ARG A C 1
ATOM 666 O O . ARG A 1 86 ? 7.534 -17.228 -6.921 1.00 87.69 86 ARG A O 1
ATOM 673 N N . LEU A 1 87 ? 6.558 -16.608 -8.843 1.00 89.88 87 LEU A N 1
ATOM 674 C CA . LEU A 1 87 ? 7.306 -15.362 -9.053 1.00 89.88 87 LEU A CA 1
ATOM 675 C C . LEU A 1 87 ? 6.340 -14.192 -9.196 1.00 89.88 87 LEU A C 1
ATOM 677 O O . LEU A 1 87 ? 5.295 -14.337 -9.826 1.00 89.88 87 LEU A O 1
ATOM 681 N N . ILE A 1 88 ? 6.714 -13.042 -8.642 1.00 94.50 88 ILE A N 1
ATOM 682 C CA . ILE A 1 88 ? 5.977 -11.785 -8.779 1.00 94.50 88 ILE A CA 1
ATOM 683 C C . ILE A 1 88 ? 6.877 -10.821 -9.550 1.00 94.50 88 ILE A C 1
ATOM 685 O O . ILE A 1 88 ? 7.973 -10.510 -9.086 1.00 94.50 88 ILE A O 1
ATOM 689 N N . ILE A 1 89 ? 6.444 -10.390 -10.733 1.00 96.31 89 ILE A N 1
ATOM 690 C CA . ILE A 1 89 ? 7.228 -9.582 -11.667 1.00 96.31 89 ILE A CA 1
ATOM 691 C C . ILE A 1 89 ? 6.591 -8.203 -11.844 1.00 96.31 89 ILE A C 1
ATOM 693 O O . ILE A 1 89 ? 5.459 -8.097 -12.311 1.00 96.31 89 ILE A O 1
ATOM 697 N N . GLU A 1 90 ? 7.357 -7.157 -11.546 1.00 97.75 90 GLU A N 1
ATOM 698 C CA . GLU A 1 90 ? 7.074 -5.771 -11.926 1.00 97.75 90 GLU A CA 1
ATOM 699 C C . GLU A 1 90 ? 8.015 -5.366 -13.069 1.00 97.75 90 GLU A C 1
ATOM 701 O O . GLU A 1 90 ? 9.185 -5.055 -12.829 1.00 97.75 90 GLU A O 1
ATOM 706 N N . PRO A 1 91 ? 7.567 -5.386 -14.337 1.00 97.19 91 PRO A N 1
ATOM 707 C CA . PRO A 1 91 ? 8.441 -5.156 -15.480 1.00 97.19 91 PRO A CA 1
ATOM 708 C C . PRO A 1 91 ? 9.257 -3.863 -15.408 1.00 97.19 91 PRO A C 1
ATOM 710 O O . PRO A 1 91 ? 10.402 -3.863 -15.870 1.00 97.19 91 PRO A O 1
ATOM 713 N N . MET A 1 92 ? 8.685 -2.786 -14.858 1.00 96.75 92 MET A N 1
ATOM 714 C CA . MET A 1 92 ? 9.285 -1.453 -14.785 1.00 96.75 92 MET A CA 1
ATOM 715 C C . MET A 1 92 ? 8.854 -0.696 -13.524 1.00 96.75 92 MET A C 1
ATOM 717 O O . MET A 1 92 ? 7.667 -0.510 -13.287 1.00 96.75 92 MET A O 1
ATOM 721 N N . ASN A 1 93 ? 9.833 -0.191 -12.773 1.00 97.19 93 ASN A N 1
ATOM 722 C CA . ASN A 1 93 ? 9.621 0.651 -11.597 1.00 97.19 93 ASN A CA 1
ATOM 723 C C . ASN A 1 93 ? 9.230 2.092 -11.972 1.00 97.19 93 ASN A C 1
ATOM 725 O O . ASN A 1 93 ? 9.957 2.732 -12.738 1.00 97.19 93 ASN A O 1
ATOM 729 N N . GLU A 1 94 ? 8.175 2.635 -11.360 1.00 96.38 94 GLU A N 1
ATOM 730 C CA . GLU A 1 94 ? 7.859 4.075 -11.342 1.00 96.38 94 GLU A CA 1
ATOM 731 C C . GLU A 1 94 ? 7.668 4.715 -12.725 1.00 96.38 94 GLU A C 1
ATOM 733 O O . GLU A 1 94 ? 8.182 5.790 -13.033 1.00 96.38 94 GLU A O 1
ATOM 738 N N . CYS A 1 95 ? 6.878 4.055 -13.574 1.00 96.38 95 CYS A N 1
ATOM 739 C CA . CYS A 1 95 ? 6.710 4.430 -14.981 1.00 96.38 95 CYS A CA 1
ATOM 740 C C . CYS A 1 95 ? 6.241 5.878 -15.196 1.00 96.38 95 CYS A C 1
ATOM 742 O O . CYS A 1 95 ? 6.824 6.601 -16.001 1.00 96.38 95 CYS A O 1
ATOM 744 N N . GLY A 1 96 ? 5.191 6.303 -14.481 1.00 93.06 96 GLY A N 1
ATOM 745 C CA . GLY A 1 96 ? 4.551 7.611 -14.677 1.00 93.06 96 GLY A CA 1
ATOM 746 C C . GLY A 1 96 ? 5.512 8.789 -14.525 1.00 93.06 96 GLY A C 1
ATOM 747 O O . GLY A 1 96 ? 5.564 9.672 -15.381 1.00 93.06 96 GLY A O 1
ATOM 748 N N . VAL A 1 97 ? 6.346 8.751 -13.484 1.00 93.25 97 VAL A N 1
ATOM 749 C CA . VAL A 1 97 ? 7.272 9.843 -13.151 1.00 93.25 97 VAL A CA 1
ATOM 750 C C . VAL A 1 97 ? 8.539 9.853 -14.012 1.00 93.25 97 VAL A C 1
ATOM 752 O O . VAL A 1 97 ? 9.112 10.920 -14.214 1.00 93.25 97 VAL A O 1
ATOM 755 N N . HIS A 1 98 ? 8.951 8.710 -14.572 1.00 95.31 98 HIS A N 1
ATOM 756 C CA . HIS A 1 98 ? 10.175 8.609 -15.379 1.00 95.31 98 HIS A CA 1
ATOM 757 C C . HIS A 1 98 ? 9.949 8.654 -16.895 1.00 95.31 98 HIS A C 1
ATOM 759 O O . HIS A 1 98 ? 10.912 8.810 -17.644 1.00 95.31 98 HIS A O 1
ATOM 765 N N . ALA A 1 99 ? 8.712 8.530 -17.388 1.00 94.81 99 ALA A N 1
ATOM 766 C CA . ALA A 1 99 ? 8.448 8.428 -18.827 1.00 94.81 99 ALA A CA 1
ATOM 767 C C . ALA A 1 99 ? 9.077 9.572 -19.646 1.00 94.81 99 ALA A C 1
ATOM 769 O O . ALA A 1 99 ? 9.754 9.319 -20.642 1.00 94.81 99 ALA A O 1
ATOM 770 N N . GLN A 1 100 ? 8.899 10.821 -19.203 1.00 94.31 100 GLN A N 1
ATOM 771 C CA . GLN A 1 100 ? 9.437 11.992 -19.900 1.00 94.31 100 GLN A CA 1
ATOM 772 C C . GLN A 1 100 ? 10.970 12.064 -19.829 1.00 94.31 100 GLN A C 1
ATOM 774 O O . GLN A 1 100 ? 11.607 12.355 -20.839 1.00 94.31 100 GLN A O 1
ATOM 779 N N . GLU A 1 101 ? 11.556 11.789 -18.658 1.00 94.31 101 GLU A N 1
ATOM 780 C CA . GLU A 1 101 ? 13.013 11.767 -18.448 1.00 94.31 101 GLU A CA 1
ATOM 781 C C . GLU A 1 101 ? 13.700 10.760 -19.377 1.00 94.31 101 GLU A C 1
ATOM 783 O O . GLU A 1 101 ? 14.766 11.039 -19.916 1.00 94.31 101 GLU A O 1
ATOM 788 N N . LEU A 1 102 ? 13.056 9.614 -19.598 1.00 96.06 102 LEU A N 1
ATOM 789 C CA . LEU A 1 102 ? 13.564 8.516 -20.417 1.00 96.06 102 LEU A CA 1
ATOM 790 C C . LEU A 1 102 ? 13.271 8.681 -21.919 1.00 96.06 102 LEU A C 1
ATOM 792 O O . LEU A 1 102 ? 13.470 7.741 -22.691 1.00 96.06 102 LEU A O 1
ATOM 796 N N . GLY A 1 103 ? 12.754 9.840 -22.347 1.00 95.44 103 GLY A N 1
ATOM 797 C CA . GLY A 1 103 ? 12.451 10.118 -23.754 1.00 95.44 103 GLY A CA 1
ATOM 798 C C . GLY A 1 103 ? 11.340 9.235 -24.335 1.00 95.44 103 GLY A C 1
ATOM 799 O O . GLY A 1 103 ? 11.339 8.946 -25.531 1.00 95.44 103 GLY A O 1
ATOM 800 N N . THR A 1 104 ? 10.404 8.778 -23.503 1.00 96.00 104 THR A N 1
ATOM 801 C CA . THR A 1 104 ? 9.289 7.910 -23.900 1.00 96.00 104 THR A CA 1
ATOM 802 C C . THR A 1 104 ? 7.947 8.475 -23.422 1.00 96.00 104 THR A C 1
ATOM 804 O O . THR A 1 104 ? 7.840 9.629 -23.011 1.00 96.00 104 THR A O 1
ATOM 807 N N . ASN A 1 105 ? 6.884 7.680 -23.509 1.00 96.44 105 ASN A N 1
ATOM 808 C CA . ASN A 1 105 ? 5.577 8.021 -22.969 1.00 96.44 105 ASN A CA 1
ATOM 809 C C . ASN A 1 105 ? 4.961 6.827 -22.224 1.00 96.44 105 ASN A C 1
ATOM 811 O O . ASN A 1 105 ? 5.364 5.674 -22.388 1.00 96.44 105 ASN A O 1
ATOM 815 N N . PHE A 1 106 ? 3.950 7.116 -21.407 1.00 96.88 106 PHE A N 1
ATOM 816 C CA . PHE A 1 106 ? 3.295 6.118 -20.563 1.00 96.88 106 PHE A CA 1
ATOM 817 C C . PHE A 1 106 ? 2.598 4.999 -21.363 1.00 96.88 106 PHE A C 1
ATOM 819 O O . PHE A 1 106 ? 2.532 3.854 -20.911 1.00 96.88 106 PHE A O 1
ATOM 826 N N . SER A 1 107 ? 2.117 5.299 -22.576 1.00 97.69 107 SER A N 1
ATOM 827 C CA . SER A 1 107 ? 1.513 4.302 -23.470 1.00 97.69 107 SER A CA 1
ATOM 828 C C . SER A 1 107 ? 2.538 3.258 -23.915 1.00 97.69 107 SER A C 1
ATOM 830 O O . SER A 1 107 ? 2.264 2.066 -23.802 1.00 97.69 107 SER A O 1
ATOM 832 N N . GLU A 1 108 ? 3.731 3.670 -24.349 1.00 97.62 108 GLU A N 1
ATOM 833 C CA . GLU A 1 108 ? 4.823 2.749 -24.707 1.00 97.62 108 GLU A CA 1
ATOM 834 C C . GLU A 1 108 ? 5.230 1.865 -23.522 1.00 97.62 108 GLU A C 1
ATOM 836 O O . GLU A 1 108 ? 5.337 0.643 -23.647 1.00 97.62 108 GLU A O 1
ATOM 841 N N . MET A 1 109 ? 5.368 2.453 -22.329 1.00 97.94 109 MET A N 1
ATOM 842 C CA . MET A 1 109 ? 5.633 1.686 -21.107 1.00 97.94 109 MET A CA 1
ATOM 843 C C . MET A 1 109 ? 4.518 0.669 -20.808 1.00 97.94 109 MET A C 1
ATOM 845 O O . MET A 1 109 ? 4.796 -0.473 -20.438 1.00 97.94 109 MET A O 1
ATOM 849 N N . THR A 1 110 ? 3.253 1.045 -21.010 1.00 98.69 110 THR A N 1
ATOM 850 C CA . THR A 1 110 ? 2.098 0.149 -20.838 1.00 98.69 110 THR A CA 1
ATOM 851 C C . THR A 1 110 ? 2.132 -1.011 -21.837 1.00 98.69 110 THR A C 1
ATOM 853 O O . THR A 1 110 ? 1.957 -2.162 -21.443 1.00 98.69 110 THR A O 1
ATOM 856 N N . GLN A 1 111 ? 2.419 -0.747 -23.116 1.00 98.56 111 GLN A N 1
ATOM 857 C CA . GLN A 1 111 ? 2.529 -1.794 -24.141 1.00 98.56 111 GLN A CA 1
ATOM 858 C C . GLN A 1 111 ? 3.654 -2.786 -23.837 1.00 98.56 111 GLN A C 1
ATOM 860 O O . GLN A 1 111 ? 3.500 -3.990 -24.042 1.00 98.56 111 GLN A O 1
ATOM 865 N N . ARG A 1 112 ? 4.767 -2.310 -23.271 1.00 98.19 112 ARG A N 1
ATOM 866 C CA . ARG A 1 112 ? 5.851 -3.187 -22.822 1.00 98.19 112 ARG A CA 1
ATOM 867 C C . ARG A 1 112 ? 5.424 -4.111 -21.678 1.00 98.19 112 ARG A C 1
ATOM 869 O O . ARG A 1 112 ? 5.784 -5.284 -21.711 1.00 98.19 112 ARG A O 1
ATOM 876 N N . HIS A 1 113 ? 4.649 -3.622 -20.704 1.00 98.69 113 HIS A N 1
ATOM 877 C CA . HIS A 1 113 ? 4.084 -4.480 -19.651 1.00 98.69 113 HIS A CA 1
ATOM 878 C C . HIS A 1 113 ? 3.207 -5.582 -20.240 1.00 98.69 113 HIS A C 1
ATOM 880 O O . HIS A 1 113 ? 3.380 -6.742 -19.880 1.00 98.69 113 HIS A O 1
ATOM 886 N N . ILE A 1 114 ? 2.312 -5.218 -21.164 1.00 98.75 114 ILE A N 1
ATOM 887 C CA . ILE A 1 114 ? 1.400 -6.155 -21.833 1.00 98.75 114 ILE A CA 1
ATOM 888 C C . ILE A 1 114 ? 2.196 -7.250 -22.547 1.00 98.75 114 ILE A C 1
ATOM 890 O O . ILE A 1 114 ? 1.984 -8.428 -22.276 1.00 98.75 114 ILE A O 1
ATOM 894 N N . ALA A 1 115 ? 3.173 -6.876 -23.378 1.00 98.75 115 ALA A N 1
ATOM 895 C CA . ALA A 1 115 ? 3.982 -7.840 -24.122 1.00 98.75 115 ALA A CA 1
ATOM 896 C C . ALA A 1 115 ? 4.770 -8.795 -23.209 1.00 98.75 115 ALA A C 1
ATOM 898 O O . ALA A 1 115 ? 4.872 -9.989 -23.492 1.00 98.75 115 ALA A O 1
ATOM 899 N N . ILE A 1 116 ? 5.330 -8.281 -22.106 1.00 98.50 116 ILE A N 1
ATOM 900 C CA . ILE A 1 116 ? 6.047 -9.102 -21.122 1.00 98.50 116 ILE A CA 1
ATOM 901 C C . ILE A 1 116 ? 5.083 -10.068 -20.430 1.00 98.50 116 ILE A C 1
ATOM 903 O O . ILE A 1 116 ? 5.392 -11.255 -20.329 1.00 98.50 116 ILE A O 1
ATOM 907 N N . ALA A 1 117 ? 3.923 -9.584 -19.985 1.00 98.38 117 ALA A N 1
ATOM 908 C CA . ALA A 1 117 ? 2.941 -10.398 -19.284 1.00 98.38 117 ALA A CA 1
ATOM 909 C C . ALA A 1 117 ? 2.389 -11.518 -20.178 1.00 98.38 117 ALA A C 1
ATOM 911 O O . ALA A 1 117 ? 2.507 -12.690 -19.825 1.00 98.38 117 ALA A O 1
ATOM 912 N N . GLU A 1 118 ? 1.927 -11.186 -21.387 1.00 98.19 118 GLU A N 1
ATOM 913 C CA . GLU A 1 118 ? 1.381 -12.160 -22.341 1.00 98.19 118 GLU A CA 1
ATOM 914 C C . GLU A 1 118 ? 2.398 -13.243 -22.699 1.00 98.19 118 GLU A C 1
ATOM 916 O O . GLU A 1 118 ? 2.070 -14.431 -22.732 1.00 98.19 118 GLU A O 1
ATOM 921 N N . ARG A 1 119 ? 3.662 -12.862 -22.913 1.00 97.75 119 ARG A N 1
ATOM 922 C CA . ARG A 1 119 ? 4.709 -13.837 -23.225 1.00 97.75 119 ARG A CA 1
ATOM 923 C C . ARG A 1 119 ? 5.022 -14.747 -22.044 1.00 97.75 119 ARG A C 1
ATOM 925 O O . ARG A 1 119 ? 5.252 -15.938 -22.251 1.00 97.75 119 ARG A O 1
ATOM 932 N N . LEU A 1 120 ? 5.060 -14.207 -20.827 1.00 96.50 120 LEU A N 1
ATOM 933 C CA . LEU A 1 120 ? 5.307 -15.002 -19.626 1.00 96.50 120 LEU A CA 1
ATOM 934 C C . LEU A 1 120 ? 4.142 -15.956 -19.341 1.00 96.50 120 LEU A C 1
ATOM 936 O O . LEU A 1 120 ? 4.394 -17.128 -19.062 1.00 96.50 120 LEU A O 1
ATOM 940 N N . HIS A 1 121 ? 2.895 -15.511 -19.504 1.00 96.31 121 HIS A N 1
ATOM 941 C CA . HIS A 1 121 ? 1.702 -16.356 -19.371 1.00 96.31 121 HIS A CA 1
ATOM 942 C C . HIS A 1 121 ? 1.634 -17.463 -20.423 1.00 96.31 121 HIS A C 1
ATOM 944 O O . HIS A 1 121 ? 1.211 -18.574 -20.114 1.00 96.31 121 HIS A O 1
ATOM 950 N N . ALA A 1 122 ? 2.099 -17.195 -21.645 1.00 95.44 122 ALA A N 1
ATOM 951 C CA . ALA A 1 122 ? 2.190 -18.196 -22.707 1.00 95.44 122 ALA A CA 1
ATOM 952 C C . ALA A 1 122 ? 3.383 -19.160 -22.551 1.00 95.44 122 ALA A C 1
ATOM 954 O O . ALA A 1 122 ? 3.505 -20.120 -23.315 1.00 95.44 122 ALA A O 1
ATOM 955 N N . SER A 1 123 ? 4.294 -18.911 -21.605 1.00 89.50 123 SER A N 1
ATOM 956 C CA . SER A 1 123 ? 5.525 -19.686 -21.453 1.00 89.50 123 SER A CA 1
ATOM 957 C C . SER A 1 123 ? 5.413 -20.800 -20.413 1.00 89.50 123 SER A C 1
ATOM 959 O O . SER A 1 123 ? 4.859 -20.629 -19.329 1.00 89.50 123 SER A O 1
ATOM 961 N N . THR A 1 124 ? 6.026 -21.948 -20.702 1.00 81.19 124 THR A N 1
ATOM 962 C CA . THR A 1 124 ? 6.203 -23.012 -19.709 1.00 81.19 124 THR A CA 1
ATOM 963 C C . THR A 1 124 ? 7.370 -22.656 -18.793 1.00 81.19 124 THR A C 1
ATOM 965 O O . THR A 1 124 ? 8.524 -22.734 -19.207 1.00 81.19 124 THR A O 1
ATOM 968 N N . THR A 1 125 ? 7.085 -22.273 -17.547 1.00 76.50 125 THR A N 1
ATOM 969 C CA . THR A 1 125 ? 8.125 -21.911 -16.558 1.00 76.50 125 THR A CA 1
ATOM 970 C C . THR A 1 125 ? 8.270 -22.917 -15.414 1.00 76.50 125 THR A C 1
ATOM 972 O O . THR A 1 125 ? 9.147 -22.777 -14.564 1.00 76.50 125 THR A O 1
ATOM 975 N N . GLY A 1 126 ? 7.384 -23.919 -15.355 1.00 80.25 126 GLY A N 1
ATOM 976 C CA . GLY A 1 126 ? 7.306 -24.874 -14.244 1.00 80.25 126 GLY A CA 1
ATOM 977 C C . GLY A 1 126 ? 6.827 -24.266 -12.917 1.00 80.25 126 GLY A C 1
ATOM 978 O O . GLY A 1 126 ? 6.827 -24.963 -11.908 1.00 80.25 126 GLY A O 1
ATOM 979 N N . ARG A 1 127 ? 6.420 -22.988 -12.906 1.00 85.50 127 ARG A N 1
ATOM 980 C CA . ARG A 1 127 ? 5.956 -22.242 -11.727 1.00 85.50 127 ARG A CA 1
ATOM 981 C C . ARG A 1 127 ? 4.859 -21.244 -12.103 1.00 85.50 127 ARG A C 1
ATOM 983 O O . ARG A 1 127 ? 4.654 -20.943 -13.276 1.00 85.50 127 ARG A O 1
ATOM 990 N N . ARG A 1 128 ? 4.162 -20.692 -11.111 1.00 90.00 128 ARG A N 1
ATOM 991 C CA . ARG A 1 128 ? 3.194 -19.611 -11.345 1.00 90.00 128 ARG A CA 1
ATOM 992 C C . ARG A 1 128 ? 3.932 -18.278 -11.478 1.00 90.00 128 ARG A C 1
ATOM 994 O O . ARG A 1 128 ? 4.607 -17.866 -10.542 1.00 90.00 128 ARG A O 1
ATOM 1001 N N . VAL A 1 129 ? 3.801 -17.588 -12.606 1.00 93.00 129 VAL A N 1
ATOM 1002 C CA . VAL A 1 129 ? 4.384 -16.249 -12.790 1.00 93.00 129 VAL A CA 1
ATOM 1003 C C . VAL A 1 129 ? 3.260 -15.227 -12.777 1.00 93.00 129 VAL A C 1
ATOM 1005 O O . VAL A 1 129 ? 2.369 -15.294 -13.614 1.00 93.00 129 VAL A O 1
ATOM 1008 N N . LEU A 1 130 ? 3.305 -14.325 -11.802 1.00 96.44 130 LEU A N 1
ATOM 1009 C CA . LEU A 1 130 ? 2.422 -13.175 -11.696 1.00 96.44 130 LEU A CA 1
ATOM 1010 C C . LEU A 1 130 ? 3.145 -11.963 -12.271 1.00 96.44 130 LEU A C 1
ATOM 1012 O O . LEU A 1 130 ? 4.274 -11.688 -11.866 1.00 96.44 130 LEU A O 1
ATOM 1016 N N . VAL A 1 131 ? 2.508 -11.230 -13.173 1.00 98.25 131 VAL A N 1
ATOM 1017 C CA . VAL A 1 131 ? 3.067 -10.025 -13.794 1.00 98.25 131 VAL A CA 1
ATOM 1018 C C . VAL A 1 131 ? 2.104 -8.869 -13.587 1.00 98.25 131 VAL A C 1
ATOM 1020 O O . VAL A 1 131 ? 0.908 -9.011 -13.824 1.00 98.25 131 VAL A O 1
ATOM 1023 N N . GLY A 1 132 ? 2.608 -7.715 -13.169 1.00 98.25 132 GLY A N 1
ATOM 1024 C CA . GLY A 1 132 ? 1.773 -6.547 -12.917 1.00 98.25 132 GLY A CA 1
ATOM 1025 C C . GLY A 1 132 ? 2.550 -5.245 -12.949 1.00 98.25 132 GLY A C 1
ATOM 1026 O O . GLY A 1 132 ? 3.748 -5.225 -13.212 1.00 98.25 132 GLY A O 1
ATOM 1027 N N . GLY A 1 133 ? 1.840 -4.141 -12.764 1.00 98.19 133 GLY A N 1
ATOM 1028 C CA . GLY A 1 133 ? 2.380 -2.798 -12.944 1.00 98.19 133 GLY A CA 1
ATOM 1029 C C . GLY A 1 133 ? 1.323 -1.727 -12.673 1.00 98.19 133 GLY A C 1
ATOM 1030 O O . GLY A 1 133 ? 0.232 -2.050 -12.196 1.00 98.19 133 GLY A O 1
ATOM 1031 N N . PRO A 1 134 ? 1.600 -0.452 -12.989 1.00 97.50 134 PRO A N 1
ATOM 1032 C CA . PRO A 1 134 ? 2.821 0.084 -13.595 1.00 97.50 134 PRO A CA 1
ATOM 1033 C C . PRO A 1 134 ? 3.826 0.596 -12.546 1.00 97.50 134 PRO A C 1
ATOM 1035 O O . PRO A 1 134 ? 4.649 1.463 -12.856 1.00 97.50 134 PRO A O 1
ATOM 1038 N N . THR A 1 135 ? 3.701 0.131 -11.298 1.00 97.50 135 THR A N 1
ATOM 1039 C CA . THR A 1 135 ? 4.511 0.573 -10.159 1.00 97.50 135 THR A CA 1
ATOM 1040 C C . THR A 1 135 ? 4.389 2.085 -9.960 1.00 97.50 135 THR A C 1
ATOM 1042 O O . THR A 1 135 ? 5.369 2.818 -9.967 1.00 97.50 135 THR A O 1
ATOM 1045 N N . SER A 1 136 ? 3.158 2.603 -9.877 1.00 96.94 136 SER A N 1
ATOM 1046 C CA . SER A 1 136 ? 2.909 4.050 -9.789 1.00 96.94 136 SER A CA 1
ATOM 1047 C C . SER A 1 136 ? 3.553 4.680 -8.547 1.00 96.94 136 SER A C 1
ATOM 1049 O O . SER A 1 136 ? 3.095 4.427 -7.437 1.00 96.94 136 SER A O 1
ATOM 1051 N N . ALA A 1 137 ? 4.544 5.556 -8.747 1.00 93.94 137 ALA A N 1
ATOM 1052 C CA . ALA A 1 137 ? 5.284 6.235 -7.675 1.00 93.94 137 ALA A CA 1
ATOM 1053 C C . ALA A 1 137 ? 4.411 7.174 -6.826 1.00 93.94 137 ALA A C 1
ATOM 1055 O O . ALA A 1 137 ? 4.580 7.297 -5.615 1.00 93.94 137 ALA A O 1
ATOM 1056 N N . TYR A 1 138 ? 3.485 7.882 -7.481 1.00 90.56 138 TYR A N 1
ATOM 1057 C CA . TYR A 1 138 ? 2.735 8.970 -6.864 1.00 90.56 138 TYR A CA 1
ATOM 1058 C C . TYR A 1 138 ? 1.238 8.880 -7.187 1.00 90.56 138 TYR A C 1
ATOM 1060 O O . TYR A 1 138 ? 0.756 9.579 -8.072 1.00 90.56 138 TYR A O 1
ATOM 1068 N N . PRO A 1 139 ? 0.460 8.046 -6.475 1.00 92.62 139 PRO A N 1
ATOM 1069 C CA . PRO A 1 139 ? -0.960 7.833 -6.754 1.00 92.62 139 PRO A CA 1
ATOM 1070 C C . PRO A 1 139 ? -1.852 8.996 -6.274 1.00 92.62 139 PRO A C 1
ATOM 1072 O O . PRO A 1 139 ? -2.689 8.846 -5.388 1.00 92.62 139 PRO A O 1
ATOM 1075 N N . ALA A 1 140 ? -1.658 10.203 -6.805 1.00 90.75 140 ALA A N 1
ATOM 1076 C CA . ALA A 1 140 ? -2.488 11.383 -6.531 1.00 90.75 140 ALA A CA 1
ATOM 1077 C C . ALA A 1 140 ? -3.580 11.543 -7.601 1.00 90.75 140 ALA A C 1
ATOM 1079 O O . ALA A 1 140 ? -3.581 12.475 -8.403 1.00 90.75 140 ALA A O 1
ATOM 1080 N N . TRP A 1 141 ? -4.483 10.568 -7.654 1.00 92.44 141 TRP A N 1
ATOM 1081 C CA . TRP A 1 141 ? -5.432 10.382 -8.754 1.00 92.44 141 TRP A CA 1
ATOM 1082 C C . TRP A 1 141 ? -6.413 11.514 -8.967 1.00 92.44 141 TRP A C 1
ATOM 1084 O O . TRP A 1 141 ? -6.841 11.703 -10.101 1.00 92.44 141 TRP A O 1
ATOM 1094 N N . GLN A 1 142 ? -6.732 12.266 -7.919 1.00 89.12 142 GLN A N 1
ATOM 1095 C CA . GLN A 1 142 ? -7.623 13.410 -8.007 1.00 89.12 142 GLN A CA 1
ATOM 1096 C C . GLN A 1 142 ? -7.049 14.555 -8.831 1.00 89.12 142 GLN A C 1
ATOM 1098 O O . GLN A 1 142 ? -7.832 15.258 -9.458 1.00 89.12 142 GLN A O 1
ATOM 1103 N N . LEU A 1 143 ? -5.717 14.694 -8.882 1.00 87.94 143 LEU A N 1
ATOM 1104 C CA . LEU A 1 143 ? -5.062 15.874 -9.436 1.00 87.94 143 LEU A CA 1
ATOM 1105 C C . LEU A 1 143 ? -5.568 16.230 -10.828 1.00 87.94 143 LEU A C 1
ATOM 1107 O O . LEU A 1 143 ? -5.705 15.371 -11.712 1.00 87.94 143 LEU A O 1
ATOM 1111 N N . ARG A 1 144 ? -5.741 17.540 -11.036 1.00 87.31 144 ARG A N 1
ATOM 1112 C CA . ARG A 1 144 ? -6.201 18.119 -12.297 1.00 87.31 144 ARG A CA 1
ATOM 1113 C C . ARG A 1 144 ? -7.533 17.493 -12.697 1.00 87.31 144 ARG A C 1
ATOM 1115 O O . ARG A 1 144 ? -7.686 17.057 -13.844 1.00 87.31 144 ARG A O 1
ATOM 1122 N N . ASN A 1 145 ? -8.472 17.421 -11.751 1.00 85.25 145 ASN A N 1
ATOM 1123 C CA . ASN A 1 145 ? -9.820 16.906 -11.986 1.00 85.25 145 ASN A CA 1
ATOM 1124 C C . ASN A 1 145 ? -9.816 15.470 -12.548 1.00 85.25 145 ASN A C 1
ATOM 1126 O O . ASN A 1 145 ? -10.439 15.176 -13.569 1.00 85.25 145 ASN A O 1
ATOM 1130 N N . PHE A 1 146 ? -9.042 14.588 -11.920 1.00 91.12 146 PHE A N 1
ATOM 1131 C CA . PHE A 1 146 ? -8.856 13.188 -12.303 1.00 91.12 146 PHE A CA 1
ATOM 1132 C C . PHE A 1 146 ? -8.252 12.960 -13.696 1.00 91.12 146 PHE A C 1
ATOM 1134 O O . PHE A 1 146 ? -8.184 11.822 -14.167 1.00 91.12 146 PHE A O 1
ATOM 1141 N N . SER A 1 147 ? -7.737 13.997 -14.363 1.00 91.50 147 SER A N 1
ATOM 1142 C CA . SER A 1 147 ? -6.997 13.797 -15.616 1.00 91.50 147 SER A CA 1
ATOM 1143 C C . SER A 1 147 ? -5.672 13.063 -15.389 1.00 91.50 147 SER A C 1
ATOM 1145 O O . SER A 1 147 ? -5.242 12.312 -16.262 1.00 91.50 147 SER A O 1
ATOM 1147 N N . TYR A 1 148 ? -5.063 13.188 -14.202 1.00 92.62 148 TYR A N 1
ATOM 1148 C CA . TYR A 1 148 ? -3.876 12.411 -13.844 1.00 92.62 148 TYR A CA 1
ATOM 1149 C C . TYR A 1 148 ? -4.173 10.904 -13.766 1.00 92.62 148 TYR A C 1
ATOM 1151 O O . TYR A 1 148 ? -3.465 10.096 -14.364 1.00 92.62 148 TYR A O 1
ATOM 1159 N N . TRP A 1 149 ? -5.291 10.527 -13.135 1.00 94.88 149 TRP A N 1
ATOM 1160 C CA . TRP A 1 149 ? -5.812 9.159 -13.184 1.00 94.88 149 TRP A CA 1
ATOM 1161 C C . TRP A 1 149 ? -6.011 8.659 -14.619 1.00 94.88 149 TRP A C 1
ATOM 1163 O O . TRP A 1 149 ? -5.567 7.562 -14.959 1.00 94.88 149 TRP A O 1
ATOM 1173 N N . GLN A 1 150 ? -6.672 9.458 -15.462 1.00 95.31 150 GLN A N 1
ATOM 1174 C CA . GLN A 1 150 ? -6.967 9.086 -16.849 1.00 95.31 150 GLN A CA 1
ATOM 1175 C C . GLN A 1 150 ? -5.701 8.889 -17.687 1.00 95.31 150 GLN A C 1
ATOM 1177 O O . GLN A 1 150 ? -5.706 8.040 -18.574 1.00 95.31 150 GLN A O 1
ATOM 1182 N N . ALA A 1 151 ? -4.645 9.659 -17.419 1.00 95.12 151 ALA A N 1
ATOM 1183 C CA . ALA A 1 151 ? -3.379 9.586 -18.142 1.00 95.12 151 ALA A CA 1
ATOM 1184 C C . ALA A 1 151 ? -2.493 8.410 -17.699 1.00 95.12 151 ALA A C 1
ATOM 1186 O O . ALA A 1 151 ? -1.733 7.895 -18.518 1.00 95.12 151 ALA A O 1
ATOM 1187 N N . GLU A 1 152 ? -2.596 7.983 -16.435 1.00 95.69 152 GLU A N 1
ATOM 1188 C CA . GLU A 1 152 ? -1.752 6.929 -15.865 1.00 95.69 152 GLU A CA 1
ATOM 1189 C C . GLU A 1 152 ? -2.537 5.663 -15.492 1.00 95.69 152 GLU A C 1
ATOM 1191 O O . GLU A 1 152 ? -2.846 4.853 -16.362 1.00 95.69 152 GLU A O 1
ATOM 1196 N N . MET A 1 153 ? -2.863 5.440 -14.214 1.00 97.81 153 MET A N 1
ATOM 1197 C CA . MET A 1 153 ? -3.408 4.154 -13.757 1.00 97.81 153 MET A CA 1
ATOM 1198 C C . MET A 1 153 ? -4.730 3.781 -14.453 1.00 97.81 153 MET A C 1
ATOM 1200 O O . MET A 1 153 ? -4.918 2.628 -14.839 1.00 97.81 153 MET A O 1
ATOM 1204 N N . GLY A 1 154 ? -5.620 4.743 -14.710 1.00 97.31 154 GLY A N 1
ATOM 1205 C CA . GLY A 1 154 ? -6.841 4.512 -15.485 1.00 97.31 154 GLY A CA 1
ATOM 1206 C C . GLY A 1 154 ? -6.556 4.097 -16.934 1.00 97.31 154 GLY A C 1
ATOM 1207 O O . GLY A 1 154 ? -7.230 3.207 -17.468 1.00 97.31 154 GLY A O 1
ATOM 1208 N N . TYR A 1 155 ? -5.526 4.675 -17.562 1.00 98.12 155 TYR A N 1
ATOM 1209 C CA . TYR A 1 155 ? -5.041 4.242 -18.875 1.00 98.12 155 TYR A CA 1
ATOM 1210 C C . TYR A 1 155 ? -4.476 2.820 -18.807 1.00 98.12 155 TYR A C 1
ATOM 1212 O O . TYR A 1 155 ? -4.876 1.965 -19.600 1.00 98.12 155 TYR A O 1
ATOM 1220 N N . PHE A 1 156 ? -3.600 2.550 -17.835 1.00 98.69 156 PHE A N 1
ATOM 1221 C CA . PHE A 1 156 ? -2.959 1.250 -17.651 1.00 98.69 156 PHE A CA 1
ATOM 1222 C C . PHE A 1 156 ? -3.996 0.142 -17.480 1.00 98.69 156 PHE A C 1
ATOM 1224 O O . PHE A 1 156 ? -4.004 -0.802 -18.264 1.00 98.69 156 PHE A O 1
ATOM 1231 N N . ILE A 1 157 ? -4.941 0.290 -16.544 1.00 98.44 157 ILE A N 1
ATOM 1232 C CA . ILE A 1 157 ? -6.016 -0.691 -16.333 1.00 98.44 157 ILE A CA 1
ATOM 1233 C C . ILE A 1 157 ? -6.828 -0.873 -17.626 1.00 98.44 157 ILE A C 1
ATOM 1235 O O . ILE A 1 157 ? -7.126 -1.998 -18.020 1.00 98.44 157 ILE A O 1
ATOM 1239 N N . SER A 1 158 ? -7.151 0.209 -18.340 1.00 97.88 158 SER A N 1
ATOM 1240 C CA . SER A 1 158 ? -7.933 0.129 -19.584 1.00 97.88 158 SER A CA 1
ATOM 1241 C C . SER A 1 158 ? -7.238 -0.623 -20.720 1.00 97.88 158 SER A C 1
ATOM 1243 O O . SER A 1 158 ? -7.922 -1.105 -21.623 1.00 97.88 158 SER A O 1
ATOM 1245 N N . LYS A 1 159 ? -5.905 -0.716 -20.711 1.00 98.38 159 LYS A N 1
ATOM 1246 C CA . LYS A 1 159 ? -5.131 -1.416 -21.747 1.00 98.38 159 LYS A CA 1
ATOM 1247 C C . LYS A 1 159 ? -4.631 -2.783 -21.304 1.00 98.38 159 LYS A C 1
ATOM 1249 O O . LYS A 1 159 ? -4.633 -3.701 -22.113 1.00 98.38 159 LYS A O 1
ATOM 1254 N N . ALA A 1 160 ? -4.219 -2.911 -20.049 1.00 98.25 160 ALA A N 1
ATOM 1255 C CA . ALA A 1 160 ? -3.450 -4.044 -19.560 1.00 98.25 160 ALA A CA 1
ATOM 1256 C C . ALA A 1 160 ? -4.245 -4.999 -18.662 1.00 98.25 160 ALA A C 1
ATOM 1258 O O . ALA A 1 160 ? -3.780 -6.112 -18.451 1.00 98.25 160 ALA A O 1
ATOM 1259 N N . ALA A 1 161 ? -5.438 -4.638 -18.163 1.00 97.50 161 ALA A N 1
ATOM 1260 C CA . ALA A 1 161 ? -6.134 -5.435 -17.139 1.00 97.50 161 ALA A CA 1
ATOM 1261 C C . ALA A 1 161 ? -6.488 -6.879 -17.538 1.00 97.50 161 ALA A C 1
ATOM 1263 O O . ALA A 1 161 ? -6.793 -7.691 -16.671 1.00 97.50 161 ALA A O 1
ATOM 1264 N N . ARG A 1 162 ? -6.480 -7.202 -18.836 1.00 96.94 162 ARG A N 1
ATOM 1265 C CA . ARG A 1 162 ? -6.687 -8.572 -19.338 1.00 96.94 162 ARG A CA 1
ATOM 1266 C C . ARG A 1 162 ? -5.395 -9.369 -19.498 1.00 96.94 162 ARG A C 1
ATOM 1268 O O . ARG A 1 162 ? -5.471 -10.579 -19.667 1.00 96.94 162 ARG A O 1
ATOM 1275 N N . SER A 1 163 ? -4.257 -8.689 -19.470 1.00 97.94 163 SER A N 1
ATOM 1276 C CA . SER A 1 163 ? -2.937 -9.267 -19.702 1.00 97.94 163 SER A CA 1
ATOM 1277 C C . SER A 1 163 ? -2.118 -9.359 -18.414 1.00 97.94 163 SER A C 1
ATOM 1279 O O . SER A 1 163 ? -1.165 -10.118 -18.383 1.00 97.94 163 SER A O 1
ATOM 1281 N N . VAL A 1 164 ? -2.452 -8.603 -17.360 1.00 98.38 164 VAL A N 1
ATOM 1282 C CA . VAL A 1 164 ? -1.721 -8.599 -16.075 1.00 98.38 164 VAL A CA 1
ATOM 1283 C C . VAL A 1 164 ? -2.498 -9.289 -14.952 1.00 98.38 164 VAL A C 1
ATOM 1285 O O . VAL A 1 164 ? -3.722 -9.380 -14.995 1.00 98.38 164 VAL A O 1
ATOM 1288 N N . ASP A 1 165 ? -1.780 -9.728 -13.919 1.00 97.81 165 ASP A N 1
ATOM 1289 C CA . ASP A 1 165 ? -2.324 -10.418 -12.744 1.00 97.81 165 ASP A CA 1
ATOM 1290 C C . ASP A 1 165 ? -2.607 -9.493 -11.557 1.00 97.81 165 ASP A C 1
ATOM 1292 O O . ASP A 1 165 ? -3.376 -9.858 -10.669 1.00 97.81 165 ASP A O 1
ATOM 1296 N N . PHE A 1 166 ? -1.952 -8.331 -11.491 1.00 98.50 166 PHE A N 1
ATOM 1297 C CA . PHE A 1 166 ? -2.081 -7.391 -10.378 1.00 98.50 166 PHE A CA 1
ATOM 1298 C C . PHE A 1 166 ? -1.779 -5.951 -10.801 1.00 98.50 166 PHE A C 1
ATOM 1300 O O . PHE A 1 166 ? -1.114 -5.698 -11.810 1.00 98.50 166 PHE A O 1
ATOM 1307 N N . LEU A 1 167 ? -2.250 -5.005 -9.992 1.00 98.75 167 LEU A N 1
ATOM 1308 C CA . LEU A 1 167 ? -1.887 -3.591 -10.071 1.00 98.75 167 LEU A CA 1
ATOM 1309 C C . LEU A 1 167 ? -0.837 -3.272 -9.017 1.00 98.75 167 LEU A C 1
ATOM 1311 O O . LEU A 1 167 ? -0.928 -3.777 -7.902 1.00 98.75 167 LEU A O 1
ATOM 1315 N N . SER A 1 168 ? 0.131 -2.419 -9.332 1.00 98.44 168 SER A N 1
ATOM 1316 C CA . SER A 1 168 ? 1.133 -2.002 -8.355 1.00 98.44 168 SER A CA 1
ATOM 1317 C C . SER A 1 168 ? 1.326 -0.498 -8.261 1.00 98.44 168 SER A C 1
ATOM 1319 O O . SER A 1 168 ? 1.267 0.242 -9.249 1.00 98.44 168 SER A O 1
ATOM 1321 N N . CYS A 1 169 ? 1.535 -0.038 -7.031 1.00 97.38 169 CYS A N 1
ATOM 1322 C CA . CYS A 1 169 ? 1.773 1.359 -6.702 1.00 97.38 169 CYS A CA 1
ATOM 1323 C C . CYS A 1 169 ? 2.551 1.499 -5.395 1.00 97.38 169 CYS A C 1
ATOM 1325 O O . CYS A 1 169 ? 2.514 0.616 -4.537 1.00 97.38 169 CYS A O 1
ATOM 1327 N N . HIS A 1 170 ? 3.190 2.652 -5.236 1.00 97.00 170 HIS A N 1
ATOM 1328 C CA . HIS A 1 170 ? 3.873 3.053 -4.019 1.00 97.00 170 HIS A CA 1
ATOM 1329 C C . HIS A 1 170 ? 2.967 3.953 -3.178 1.00 97.00 170 HIS A C 1
ATOM 1331 O O . HIS A 1 170 ? 2.275 4.831 -3.702 1.00 97.00 170 HIS A O 1
ATOM 1337 N N . LEU A 1 171 ? 2.951 3.740 -1.864 1.00 95.19 171 LEU A N 1
ATOM 1338 C CA . LEU A 1 171 ? 2.107 4.490 -0.932 1.00 95.19 171 LEU A CA 1
ATOM 1339 C C . LEU A 1 171 ? 2.965 5.180 0.130 1.00 95.19 171 LEU A C 1
ATOM 1341 O O . LEU A 1 171 ? 3.198 4.646 1.213 1.00 95.19 171 LEU A O 1
ATOM 1345 N N . TYR A 1 172 ? 3.394 6.403 -0.174 1.00 92.81 172 TYR A N 1
ATOM 1346 C CA . TYR A 1 172 ? 4.175 7.240 0.735 1.00 92.81 172 TYR A CA 1
ATOM 1347 C C . TYR A 1 172 ? 3.360 8.411 1.282 1.00 92.81 172 TYR A C 1
ATOM 1349 O O . TYR A 1 172 ? 2.748 9.145 0.505 1.00 92.81 172 TYR A O 1
ATOM 1357 N N . ASP A 1 173 ? 3.413 8.624 2.598 1.00 89.12 173 ASP A N 1
ATOM 1358 C CA . ASP A 1 173 ? 3.279 9.991 3.124 1.00 89.12 173 ASP A CA 1
ATOM 1359 C C . ASP A 1 173 ? 4.532 10.756 2.697 1.00 89.12 173 ASP A C 1
ATOM 1361 O O . ASP A 1 173 ? 5.601 10.159 2.611 1.00 89.12 173 ASP A O 1
ATOM 1365 N N . THR A 1 174 ? 4.435 12.037 2.372 1.00 84.94 174 THR A N 1
ATOM 1366 C CA . THR A 1 174 ? 5.589 12.790 1.865 1.00 84.94 174 THR A CA 1
ATOM 1367 C C . THR A 1 174 ? 5.933 13.932 2.797 1.00 84.94 174 THR A C 1
ATOM 1369 O O . THR A 1 174 ? 5.115 14.820 2.996 1.00 84.94 174 THR A O 1
ATOM 1372 N N . GLU A 1 175 ? 7.163 13.967 3.285 1.00 80.69 175 GLU A N 1
ATOM 1373 C CA . GLU A 1 175 ? 7.702 15.017 4.144 1.00 80.69 175 GLU A CA 1
ATOM 1374 C C . GLU A 1 175 ? 8.448 16.073 3.304 1.00 80.69 175 GLU A C 1
ATOM 1376 O O . GLU A 1 175 ? 9.274 15.731 2.450 1.00 80.69 175 GLU A O 1
ATOM 1381 N N . LYS A 1 176 ? 8.180 17.371 3.510 1.00 73.81 176 LYS A N 1
ATOM 1382 C CA . LYS A 1 176 ? 9.001 18.472 2.942 1.00 73.81 176 LYS A CA 1
ATOM 1383 C C . LYS A 1 176 ? 10.207 18.800 3.794 1.00 73.81 176 LYS A C 1
ATOM 1385 O O . LYS A 1 176 ? 11.148 19.416 3.297 1.00 73.81 176 LYS A O 1
ATOM 1390 N N . GLY A 1 177 ? 10.107 18.450 5.063 1.00 69.75 177 GLY A N 1
ATOM 1391 C CA . GLY A 1 177 ? 10.934 18.925 6.144 1.00 69.75 177 GLY A CA 1
ATOM 1392 C C . GLY A 1 177 ? 11.323 17.795 7.089 1.00 69.75 177 GLY A C 1
ATOM 1393 O O . GLY A 1 177 ? 10.985 16.636 6.852 1.00 69.75 177 GLY A O 1
ATOM 1394 N N . LEU A 1 178 ? 12.065 18.145 8.134 1.00 68.81 178 LEU A N 1
ATOM 1395 C CA . LEU A 1 178 ? 12.434 17.216 9.208 1.00 68.81 178 LEU A CA 1
ATOM 1396 C C . LEU A 1 178 ? 11.645 17.486 10.489 1.00 68.81 178 LEU A C 1
ATOM 1398 O O . LEU A 1 178 ? 11.845 16.784 11.479 1.00 68.81 178 LEU A O 1
ATOM 1402 N N . GLN A 1 179 ? 10.763 18.489 10.480 1.00 66.75 179 GLN A N 1
ATOM 1403 C CA . GLN A 1 179 ? 9.840 18.747 11.575 1.00 66.75 179 GLN A CA 1
ATOM 1404 C C . GLN A 1 179 ? 8.475 18.076 11.322 1.00 66.75 179 GLN A C 1
ATOM 1406 O O . GLN A 1 179 ? 8.032 18.007 10.171 1.00 66.75 179 GLN A O 1
ATOM 1411 N N . PRO A 1 180 ? 7.788 17.577 12.371 1.00 57.81 180 PRO A N 1
ATOM 1412 C CA . PRO A 1 180 ? 6.477 16.921 12.268 1.00 57.81 180 PRO A CA 1
ATOM 1413 C C . PRO A 1 180 ? 5.392 17.694 11.514 1.00 57.81 180 PRO A C 1
ATOM 1415 O O . PRO A 1 180 ? 4.537 17.081 10.876 1.00 57.81 180 PRO A O 1
ATOM 1418 N N . GLU A 1 181 ? 5.430 19.021 11.571 1.00 63.84 181 GLU A N 1
ATOM 1419 C CA . GLU A 1 181 ? 4.510 19.939 10.901 1.00 63.84 181 GLU A CA 1
ATOM 1420 C C . GLU A 1 181 ? 4.805 20.142 9.403 1.00 63.84 181 GLU A C 1
ATOM 1422 O O . GLU A 1 181 ? 4.015 20.766 8.694 1.00 63.84 181 GLU A O 1
ATOM 1427 N N . GLU A 1 182 ? 5.923 19.619 8.893 1.00 66.38 182 GLU A N 1
ATOM 1428 C CA . GLU A 1 182 ? 6.391 19.848 7.520 1.00 66.38 182 GLU A CA 1
ATOM 1429 C C . GLU A 1 182 ? 5.967 18.745 6.533 1.00 66.38 182 GLU A C 1
ATOM 1431 O O . GLU A 1 182 ? 6.554 18.600 5.453 1.00 66.38 182 GLU A O 1
ATOM 1436 N N . THR A 1 183 ? 4.926 17.976 6.853 1.00 69.06 183 THR A N 1
ATOM 1437 C CA . THR A 1 183 ? 4.378 16.958 5.948 1.00 69.06 183 THR A CA 1
ATOM 1438 C C . THR A 1 183 ? 3.658 17.595 4.754 1.00 69.06 183 THR A C 1
ATOM 1440 O O . THR A 1 183 ? 2.716 18.371 4.891 1.00 69.06 183 THR A O 1
ATOM 1443 N N . ASP A 1 184 ? 4.100 17.257 3.541 1.00 70.62 184 ASP A N 1
ATOM 1444 C CA . ASP A 1 184 ? 3.498 17.683 2.274 1.00 70.62 184 ASP A CA 1
ATOM 1445 C C . ASP A 1 184 ? 2.191 16.957 1.966 1.00 70.62 184 ASP A C 1
ATOM 1447 O O . ASP A 1 184 ? 1.250 17.532 1.429 1.00 70.62 184 ASP A O 1
ATOM 1451 N N . ASN A 1 185 ? 2.145 15.655 2.210 1.00 76.50 185 ASN A N 1
ATOM 1452 C CA . ASN A 1 185 ? 0.931 14.891 2.002 1.00 76.50 185 ASN A CA 1
ATOM 1453 C C . ASN A 1 185 ? 0.863 13.718 2.967 1.00 76.50 185 ASN A C 1
ATOM 1455 O O . ASN A 1 185 ? 1.841 13.010 3.187 1.00 76.50 185 ASN A O 1
ATOM 1459 N N . PHE A 1 186 ? -0.335 13.518 3.497 1.00 83.75 186 PHE A N 1
ATOM 1460 C CA . PHE A 1 186 ? -0.706 12.325 4.229 1.00 83.75 186 PHE A CA 1
ATOM 1461 C C . PHE A 1 186 ? -1.567 11.454 3.321 1.00 83.75 186 PHE A C 1
ATOM 1463 O O . PHE A 1 186 ? -2.525 11.923 2.692 1.00 83.75 186 PHE A O 1
ATOM 1470 N N . ARG A 1 187 ? -1.205 10.178 3.249 1.00 88.88 187 ARG A N 1
ATOM 1471 C CA . ARG A 1 187 ? -1.944 9.133 2.546 1.00 88.88 187 ARG A CA 1
ATOM 1472 C C . ARG A 1 187 ? -2.544 8.114 3.497 1.00 88.88 187 ARG A C 1
ATOM 1474 O O . ARG A 1 187 ? -3.573 7.540 3.146 1.00 88.88 187 ARG A O 1
ATOM 1481 N N . ALA A 1 188 ? -1.911 7.857 4.644 1.00 90.50 188 ALA A N 1
ATOM 1482 C CA . ALA A 1 188 ? -2.491 6.985 5.665 1.00 90.50 188 ALA A CA 1
ATOM 1483 C C . ALA A 1 188 ? -3.894 7.489 6.046 1.00 90.50 188 ALA A C 1
ATOM 1485 O O . ALA A 1 188 ? -4.112 8.694 6.197 1.00 90.50 188 ALA A O 1
ATOM 1486 N N . GLY A 1 189 ? -4.853 6.578 6.150 1.00 91.44 189 GLY A N 1
ATOM 1487 C CA . GLY A 1 189 ? -6.260 6.887 6.339 1.00 91.44 189 GLY A CA 1
ATOM 1488 C C . GLY A 1 189 ? -7.076 6.785 5.052 1.00 91.44 189 GLY A C 1
ATOM 1489 O O . GLY A 1 189 ? -6.867 5.970 4.146 1.00 91.44 189 GLY A O 1
ATOM 1490 N N . SER A 1 190 ? -8.060 7.667 4.982 1.00 91.25 190 SER A N 1
ATOM 1491 C CA . SER A 1 190 ? -9.091 7.727 3.954 1.00 91.25 190 SER A CA 1
ATOM 1492 C C . SER A 1 190 ? -8.540 7.845 2.525 1.00 91.25 190 SER A C 1
ATOM 1494 O O . SER A 1 190 ? -9.133 7.289 1.603 1.00 91.25 190 SER A O 1
ATOM 1496 N N . ASN A 1 191 ? -7.384 8.487 2.323 1.00 91.75 191 ASN A N 1
ATOM 1497 C CA . ASN A 1 191 ? -6.773 8.631 1.000 1.00 91.75 191 ASN A CA 1
ATOM 1498 C C . ASN A 1 191 ? -6.267 7.308 0.418 1.00 91.75 191 ASN A C 1
ATOM 1500 O O . ASN A 1 191 ? -6.612 6.976 -0.717 1.00 91.75 191 ASN A O 1
ATOM 1504 N N . THR A 1 192 ? -5.484 6.539 1.181 1.00 93.19 192 THR A N 1
ATOM 1505 C CA . THR A 1 192 ? -5.015 5.210 0.754 1.00 93.19 192 THR A CA 1
ATOM 1506 C C . THR A 1 192 ? -6.203 4.320 0.428 1.00 93.19 192 THR A C 1
ATOM 1508 O O . THR A 1 192 ? -6.236 3.677 -0.621 1.00 93.19 192 THR A O 1
ATOM 1511 N N . GLN A 1 193 ? -7.235 4.340 1.272 1.00 93.12 193 GLN A N 1
ATOM 1512 C CA . GLN A 1 193 ? -8.423 3.543 1.012 1.00 93.12 193 GLN A CA 1
ATOM 1513 C C . GLN A 1 193 ? -9.182 3.983 -0.251 1.00 93.12 193 GLN A C 1
ATOM 1515 O O . GLN A 1 193 ? -9.603 3.118 -1.015 1.00 93.12 193 GLN A O 1
ATOM 1520 N N . ALA A 1 194 ? -9.316 5.288 -0.510 1.00 93.25 194 ALA A N 1
ATOM 1521 C CA . ALA A 1 194 ? -9.950 5.810 -1.724 1.00 93.25 194 ALA A CA 1
ATOM 1522 C C . ALA A 1 194 ? -9.173 5.434 -2.998 1.00 93.25 194 ALA A C 1
ATOM 1524 O O . ALA A 1 194 ? -9.771 5.062 -4.009 1.00 93.25 194 ALA A O 1
ATOM 1525 N N . ILE A 1 195 ? -7.837 5.485 -2.940 1.00 94.94 195 ILE A N 1
ATOM 1526 C CA . ILE A 1 195 ? -6.944 5.052 -4.022 1.00 94.94 195 ILE A CA 1
ATOM 1527 C C . ILE A 1 195 ? -7.192 3.585 -4.374 1.00 94.94 195 ILE A C 1
ATOM 1529 O O . ILE A 1 195 ? -7.423 3.269 -5.544 1.00 94.94 195 ILE A O 1
ATOM 1533 N N . LEU A 1 196 ? -7.164 2.706 -3.372 1.00 96.06 196 LEU A N 1
ATOM 1534 C CA . LEU A 1 196 ? -7.311 1.268 -3.583 1.00 96.06 196 LEU A CA 1
ATOM 1535 C C . LEU A 1 196 ? -8.737 0.903 -4.025 1.00 96.06 196 LEU A C 1
ATOM 1537 O O . LEU A 1 196 ? -8.886 0.118 -4.958 1.00 96.06 196 LEU A O 1
ATOM 1541 N N . ASP A 1 197 ? -9.776 1.523 -3.453 1.00 94.81 197 ASP A N 1
ATOM 1542 C CA . ASP A 1 197 ? -11.170 1.297 -3.872 1.00 94.81 197 ASP A CA 1
ATOM 1543 C C . ASP A 1 197 ? -11.411 1.745 -5.329 1.00 94.81 197 ASP A C 1
ATOM 1545 O O . ASP A 1 197 ? -12.145 1.076 -6.062 1.00 94.81 197 ASP A O 1
ATOM 1549 N N . LEU A 1 198 ? -10.782 2.838 -5.787 1.00 95.44 198 LEU A N 1
ATOM 1550 C CA . LEU A 1 198 ? -10.859 3.269 -7.190 1.00 95.44 198 LEU A CA 1
ATOM 1551 C C . LEU A 1 198 ? -10.192 2.256 -8.130 1.00 95.44 198 LEU A C 1
ATOM 1553 O O . LEU A 1 198 ? -10.749 1.936 -9.181 1.00 95.44 198 LEU A O 1
ATOM 1557 N N . HIS A 1 199 ? -9.021 1.732 -7.759 1.00 96.75 199 HIS A N 1
ATOM 1558 C CA . HIS A 1 199 ? -8.335 0.687 -8.530 1.00 96.75 199 HIS A CA 1
ATOM 1559 C C . HIS A 1 199 ? -9.183 -0.580 -8.633 1.00 96.75 199 HIS A C 1
ATOM 1561 O O . HIS A 1 199 ? -9.374 -1.103 -9.733 1.00 96.75 199 HIS A O 1
ATOM 1567 N N . GLU A 1 200 ? -9.715 -1.051 -7.504 1.00 95.56 200 GLU A N 1
ATOM 1568 C CA . GLU A 1 200 ? -10.558 -2.246 -7.421 1.00 95.56 200 GLU A CA 1
ATOM 1569 C C . GLU A 1 200 ? -11.809 -2.082 -8.293 1.00 95.56 200 GLU A C 1
ATOM 1571 O O . GLU A 1 200 ? -12.032 -2.870 -9.212 1.00 95.56 200 GLU A O 1
ATOM 1576 N N . ALA A 1 201 ? -12.583 -1.013 -8.088 1.00 93.19 201 ALA A N 1
ATOM 1577 C CA . ALA A 1 201 ? -13.827 -0.793 -8.820 1.00 93.19 201 ALA A CA 1
ATOM 1578 C C . ALA A 1 201 ? -13.599 -0.618 -10.334 1.00 93.19 201 ALA A C 1
ATOM 1580 O O . ALA A 1 201 ? -14.338 -1.160 -11.165 1.00 93.19 201 ALA A O 1
ATOM 1581 N N . TYR A 1 202 ? -12.553 0.115 -10.722 1.00 95.31 202 TYR A N 1
ATOM 1582 C CA . TYR A 1 202 ? -12.266 0.365 -12.132 1.00 95.31 202 TYR A CA 1
ATOM 1583 C C . TYR A 1 202 ? -11.688 -0.863 -12.849 1.00 95.31 202 TYR A C 1
ATOM 1585 O O . TYR A 1 202 ? -11.999 -1.078 -14.023 1.00 95.31 202 TYR A O 1
ATOM 1593 N N . SER A 1 203 ? -10.886 -1.685 -12.164 1.00 95.75 203 SER A N 1
ATOM 1594 C CA . SER A 1 203 ? -10.354 -2.933 -12.726 1.00 95.75 203 SER A CA 1
ATOM 1595 C C . SER A 1 203 ? -11.408 -4.032 -12.815 1.00 95.75 203 SER A C 1
ATOM 1597 O O . SER A 1 203 ? -11.487 -4.687 -13.852 1.00 95.75 203 SER A O 1
ATOM 1599 N N . ALA A 1 204 ? -12.287 -4.163 -11.816 1.00 92.19 204 ALA A N 1
ATOM 1600 C CA . ALA A 1 204 ? -13.384 -5.131 -11.821 1.00 92.19 204 ALA A CA 1
ATOM 1601 C C . ALA A 1 204 ? -14.281 -5.003 -13.064 1.00 92.19 204 ALA A C 1
ATOM 1603 O O . ALA A 1 204 ? -14.707 -5.997 -13.637 1.00 92.19 204 ALA A O 1
ATOM 1604 N N . SER A 1 205 ? -14.512 -3.783 -13.558 1.00 87.69 205 SER A N 1
ATOM 1605 C CA . SER A 1 205 ? -15.287 -3.556 -14.792 1.00 87.69 205 SER A CA 1
ATOM 1606 C C . SER A 1 205 ? -14.535 -3.871 -16.101 1.00 87.69 205 SER A C 1
ATOM 1608 O O . SER A 1 205 ? -15.100 -3.713 -17.184 1.00 87.69 205 SER A O 1
ATOM 1610 N N . ARG A 1 206 ? -13.264 -4.293 -16.038 1.00 93.00 206 ARG A N 1
ATOM 1611 C CA . ARG A 1 206 ? -12.377 -4.516 -17.203 1.00 93.00 206 ARG A CA 1
ATOM 1612 C C . ARG A 1 206 ? -11.772 -5.917 -17.268 1.00 93.00 206 ARG A C 1
ATOM 1614 O O . ARG A 1 206 ? -11.354 -6.341 -18.352 1.00 93.00 206 ARG A O 1
ATOM 1621 N N . THR A 1 207 ? -11.739 -6.635 -16.151 1.00 92.19 207 THR A N 1
ATOM 1622 C CA . THR A 1 207 ? -11.358 -8.049 -16.104 1.00 92.19 207 THR A CA 1
ATOM 1623 C C . THR A 1 207 ? -12.466 -8.929 -16.687 1.00 92.19 207 THR A C 1
ATOM 1625 O O . THR A 1 207 ? -13.640 -8.563 -16.720 1.00 92.19 207 THR A O 1
ATOM 1628 N N . ALA A 1 208 ? -12.099 -10.109 -17.191 1.00 86.94 208 ALA A N 1
ATOM 1629 C CA . ALA A 1 208 ? -13.053 -11.010 -17.844 1.00 86.94 208 ALA A CA 1
ATOM 1630 C C . ALA A 1 208 ? -14.068 -11.638 -16.869 1.00 86.94 208 ALA A C 1
ATOM 1632 O O . ALA A 1 208 ? -15.176 -11.977 -17.271 1.00 86.94 208 ALA A O 1
ATOM 1633 N N . ASN A 1 209 ? -13.691 -11.797 -15.600 1.00 87.31 209 ASN A N 1
ATOM 1634 C CA . ASN A 1 209 ? -14.505 -12.422 -14.556 1.00 87.31 209 ASN A CA 1
ATOM 1635 C C . ASN A 1 209 ? -15.233 -11.407 -13.657 1.00 87.31 209 ASN A C 1
ATOM 1637 O O . ASN A 1 209 ? -15.897 -11.818 -12.709 1.00 87.31 209 ASN A O 1
ATOM 1641 N N . GLY A 1 210 ? -15.091 -10.104 -13.915 1.00 87.31 210 GLY A N 1
ATOM 1642 C CA . GLY A 1 210 ? -15.698 -9.062 -13.088 1.00 87.31 210 GLY A CA 1
ATOM 1643 C C . GLY A 1 210 ? -15.035 -8.863 -11.719 1.00 87.31 210 GLY A C 1
ATOM 1644 O O . GLY A 1 210 ? -15.562 -8.108 -10.905 1.00 87.31 210 GLY A O 1
ATOM 1645 N N . ALA A 1 211 ? -13.916 -9.540 -11.432 1.00 89.69 211 ALA A N 1
ATOM 1646 C CA . ALA A 1 211 ? -13.206 -9.424 -10.160 1.00 89.69 211 ALA A CA 1
ATOM 1647 C C . ALA A 1 211 ? -12.159 -8.298 -10.216 1.00 89.69 211 ALA A C 1
ATOM 1649 O O . ALA A 1 211 ? -11.513 -8.128 -11.258 1.00 89.69 211 ALA A O 1
ATOM 1650 N N . PRO A 1 212 ? -11.952 -7.538 -9.126 1.00 94.12 212 PRO A N 1
ATOM 1651 C CA . PRO A 1 212 ? -10.882 -6.551 -9.071 1.00 94.12 212 PRO A CA 1
ATOM 1652 C C . PRO A 1 212 ? -9.519 -7.232 -9.233 1.00 94.12 212 PRO A C 1
ATOM 1654 O O . PRO A 1 212 ? -9.303 -8.340 -8.735 1.00 94.12 212 PRO A O 1
ATOM 1657 N N . LEU A 1 213 ? -8.588 -6.560 -9.911 1.00 97.44 213 LEU A N 1
ATOM 1658 C CA . LEU A 1 213 ? -7.194 -6.991 -9.886 1.00 97.44 213 LEU A CA 1
ATOM 1659 C C . LEU A 1 213 ? -6.633 -6.760 -8.477 1.00 97.44 213 LEU A C 1
ATOM 1661 O O . LEU A 1 213 ? -6.830 -5.669 -7.936 1.00 97.44 213 LEU A O 1
ATOM 1665 N N . PRO A 1 214 ? -5.936 -7.743 -7.883 1.00 97.50 214 PRO A N 1
ATOM 1666 C CA . PRO A 1 214 ? -5.304 -7.556 -6.591 1.00 97.50 214 PRO A CA 1
ATOM 1667 C C . PRO A 1 214 ? -4.160 -6.541 -6.687 1.00 97.50 214 PRO A C 1
ATOM 1669 O O . PRO A 1 214 ? -3.608 -6.282 -7.761 1.00 97.50 214 PRO A O 1
ATOM 1672 N N . HIS A 1 215 ? -3.768 -6.000 -5.542 1.00 98.38 215 HIS A N 1
ATOM 1673 C CA . HIS A 1 215 ? -2.689 -5.032 -5.422 1.00 98.38 215 HIS A CA 1
ATOM 1674 C C . HIS A 1 215 ? -1.370 -5.671 -5.011 1.00 98.38 215 HIS A C 1
ATOM 1676 O O . HIS A 1 215 ? -1.310 -6.526 -4.130 1.00 98.38 215 HIS A O 1
ATOM 1682 N N . LEU A 1 216 ? -0.284 -5.183 -5.591 1.00 98.00 216 LEU A N 1
ATOM 1683 C CA . LEU A 1 216 ? 1.052 -5.266 -5.030 1.00 98.00 216 LEU A CA 1
ATOM 1684 C C . LEU A 1 216 ? 1.449 -3.866 -4.560 1.00 98.00 216 LEU A C 1
ATOM 1686 O O . LEU A 1 216 ? 1.679 -2.973 -5.372 1.00 98.00 216 LEU A O 1
ATOM 1690 N N . ILE A 1 217 ? 1.553 -3.678 -3.248 1.00 98.19 217 ILE A N 1
ATOM 1691 C CA . ILE A 1 217 ? 2.121 -2.454 -2.678 1.00 98.19 217 ILE A CA 1
ATOM 1692 C C . ILE A 1 217 ? 3.610 -2.712 -2.473 1.00 98.19 217 ILE A C 1
ATOM 1694 O O . ILE A 1 217 ? 4.038 -3.132 -1.397 1.00 98.19 217 ILE A O 1
ATOM 1698 N N . SER A 1 218 ? 4.382 -2.573 -3.547 1.00 97.12 218 SER A N 1
ATOM 1699 C CA . SER A 1 218 ? 5.809 -2.912 -3.577 1.00 97.12 218 SER A CA 1
ATOM 1700 C C . SER A 1 218 ? 6.674 -1.959 -2.757 1.00 97.12 218 SER A C 1
ATOM 1702 O O . SER A 1 218 ? 7.758 -2.356 -2.337 1.00 97.12 218 SER A O 1
ATOM 1704 N N . GLU A 1 219 ? 6.165 -0.765 -2.446 1.00 96.88 219 GLU A N 1
ATOM 1705 C CA . GLU A 1 219 ? 6.774 0.171 -1.505 1.00 96.88 219 GLU A CA 1
ATOM 1706 C C . GLU A 1 219 ? 5.698 0.955 -0.737 1.00 96.88 219 GLU A C 1
ATOM 1708 O O . GLU A 1 219 ? 4.742 1.473 -1.323 1.00 96.88 219 GLU A O 1
ATOM 1713 N N . TYR A 1 220 ? 5.841 1.079 0.582 1.00 96.62 220 TYR A N 1
ATOM 1714 C CA . TYR A 1 220 ? 5.046 2.022 1.371 1.00 96.62 220 TYR A CA 1
ATOM 1715 C C . TYR A 1 220 ? 5.786 2.520 2.614 1.00 96.62 220 TYR A C 1
ATOM 1717 O O . TYR A 1 220 ? 6.667 1.841 3.144 1.00 96.62 220 TYR A O 1
ATOM 1725 N N . GLY A 1 221 ? 5.398 3.697 3.106 1.00 93.56 221 GLY A N 1
ATOM 1726 C CA . GLY A 1 221 ? 5.966 4.299 4.313 1.00 93.56 221 GLY A CA 1
ATOM 1727 C C . GLY A 1 221 ? 5.758 5.809 4.377 1.00 93.56 221 GLY A C 1
ATOM 1728 O O . GLY A 1 221 ? 4.734 6.321 3.913 1.00 93.56 221 GLY A O 1
ATOM 1729 N N . GLY A 1 222 ? 6.730 6.507 4.960 1.00 89.12 222 GLY A N 1
ATOM 1730 C CA . GLY A 1 222 ? 6.940 7.948 4.799 1.00 89.12 222 GLY A CA 1
ATOM 1731 C C . GLY A 1 222 ? 8.158 8.176 3.902 1.00 89.12 222 GLY A C 1
ATOM 1732 O O . GLY A 1 222 ? 9.143 7.465 4.050 1.00 89.12 222 GLY A O 1
ATOM 1733 N N . GLY A 1 223 ? 8.078 9.096 2.948 1.00 82.50 223 GLY A N 1
ATOM 1734 C CA . GLY A 1 223 ? 9.146 9.487 2.028 1.00 82.50 223 GLY A CA 1
ATOM 1735 C C . GLY A 1 223 ? 9.471 10.972 2.176 1.00 82.50 223 GLY A C 1
ATOM 1736 O O . GLY A 1 223 ? 8.701 11.716 2.772 1.00 82.50 223 GLY A O 1
ATOM 1737 N N . PHE A 1 224 ? 10.592 11.434 1.623 1.00 79.31 224 PHE A N 1
ATOM 1738 C CA . PHE A 1 224 ? 11.045 12.819 1.805 1.00 79.31 224 PHE A CA 1
ATOM 1739 C C . PHE A 1 224 ? 11.281 13.507 0.455 1.00 79.31 224 PHE A C 1
ATOM 1741 O O . PHE A 1 224 ? 11.862 12.919 -0.454 1.00 79.31 224 PHE A O 1
ATOM 1748 N N . LYS A 1 225 ? 10.860 14.771 0.327 1.00 70.75 225 LYS A N 1
ATOM 1749 C CA . LYS A 1 225 ? 11.098 15.618 -0.862 1.00 70.75 225 LYS A CA 1
ATOM 1750 C C . LYS A 1 225 ? 12.478 16.264 -0.899 1.00 70.75 225 LYS A C 1
ATOM 1752 O O . LYS A 1 225 ? 12.887 16.778 -1.938 1.00 70.75 225 LYS A O 1
ATOM 1757 N N . MET A 1 226 ? 13.171 16.294 0.230 1.00 62.66 226 MET A N 1
ATOM 1758 C CA . MET A 1 226 ? 14.515 16.848 0.321 1.00 62.66 226 MET A CA 1
ATOM 1759 C C . MET A 1 226 ? 15.571 15.859 -0.167 1.00 62.66 226 MET A C 1
ATOM 1761 O O . MET A 1 226 ? 15.339 14.654 -0.234 1.00 62.66 226 MET A O 1
ATOM 1765 N N . SER A 1 227 ? 16.753 16.389 -0.494 1.00 57.75 227 SER A N 1
ATOM 1766 C CA . SER A 1 227 ? 17.914 15.567 -0.830 1.00 57.75 227 SER A CA 1
ATOM 1767 C C . SER A 1 227 ? 18.129 14.499 0.245 1.00 57.75 227 SER A C 1
ATOM 1769 O O . SER A 1 227 ? 18.281 14.830 1.419 1.00 57.75 227 SER A O 1
ATOM 1771 N N . MET A 1 228 ? 18.201 13.233 -0.177 1.00 61.16 228 MET A N 1
ATOM 1772 C CA . MET A 1 228 ? 18.477 12.037 0.642 1.00 61.16 228 MET A CA 1
ATOM 1773 C C . MET A 1 228 ? 19.835 12.066 1.362 1.00 61.16 228 MET A C 1
ATOM 1775 O O . MET A 1 228 ? 20.221 11.119 2.032 1.00 61.16 228 MET A O 1
ATOM 1779 N N . ALA A 1 229 ? 20.564 13.172 1.249 1.00 61.44 229 ALA A N 1
ATOM 1780 C CA . ALA A 1 229 ? 21.893 13.378 1.775 1.00 61.44 229 ALA A CA 1
ATOM 1781 C C . ALA A 1 229 ? 21.864 14.066 3.159 1.00 61.44 229 ALA A C 1
ATOM 1783 O O . ALA A 1 229 ? 22.606 15.034 3.373 1.00 61.44 229 ALA A O 1
ATOM 1784 N N . LEU A 1 230 ? 21.020 13.596 4.081 1.00 68.94 230 LEU A N 1
ATOM 1785 C CA . LEU A 1 230 ? 20.956 14.093 5.459 1.00 68.94 230 LEU A CA 1
ATOM 1786 C C . LEU A 1 230 ? 21.820 13.249 6.406 1.00 68.94 230 LEU A C 1
ATOM 1788 O O . LEU A 1 230 ? 21.913 12.033 6.224 1.00 68.94 230 LEU A O 1
ATOM 1792 N N . PRO A 1 231 ? 22.437 13.857 7.437 1.00 79.50 231 PRO A N 1
ATOM 1793 C CA . PRO A 1 231 ? 22.972 13.097 8.557 1.00 79.50 231 PRO A CA 1
ATOM 1794 C C . PRO A 1 231 ? 21.881 12.237 9.198 1.00 79.50 231 PRO A C 1
ATOM 1796 O O . PRO A 1 231 ? 20.728 12.659 9.305 1.00 79.50 231 PRO A O 1
ATOM 1799 N N . TYR A 1 232 ? 22.247 11.037 9.641 1.00 84.56 232 TYR A N 1
ATOM 1800 C CA . TYR A 1 232 ? 21.300 10.196 10.364 1.00 84.56 232 TYR A CA 1
ATOM 1801 C C . TYR A 1 232 ? 20.947 10.802 11.728 1.00 84.56 232 TYR A C 1
ATOM 1803 O O . TYR A 1 232 ? 21.826 10.998 12.574 1.00 84.56 232 TYR A O 1
ATOM 1811 N N . GLU A 1 233 ? 19.648 10.960 11.973 1.00 86.44 233 GLU A N 1
ATOM 1812 C CA . GLU A 1 233 ? 19.071 11.215 13.287 1.00 86.44 233 GLU A CA 1
ATOM 1813 C C . GLU A 1 233 ? 17.891 10.259 13.510 1.00 86.44 233 GLU A C 1
ATOM 1815 O O . GLU A 1 233 ? 17.064 10.104 12.612 1.00 86.44 233 GLU A O 1
ATOM 1820 N N . PRO A 1 234 ? 17.753 9.632 14.695 1.00 88.94 234 PRO A N 1
ATOM 1821 C CA . PRO A 1 234 ? 16.640 8.716 14.948 1.00 88.94 234 PRO A CA 1
ATOM 1822 C C . PRO A 1 234 ? 15.262 9.375 14.822 1.00 88.94 234 PRO A C 1
ATOM 1824 O O . PRO A 1 234 ? 14.280 8.675 14.611 1.00 88.94 234 PRO A O 1
ATOM 1827 N N . ALA A 1 235 ? 15.171 10.701 14.951 1.00 88.81 235 ALA A N 1
ATOM 1828 C CA . ALA A 1 235 ? 13.929 11.424 14.721 1.00 88.81 235 ALA A CA 1
ATOM 1829 C C . ALA A 1 235 ? 13.420 11.264 13.278 1.00 88.81 235 ALA A C 1
ATOM 1831 O O . ALA A 1 235 ? 12.214 11.187 13.077 1.00 88.81 235 ALA A O 1
ATOM 1832 N N . HIS A 1 236 ? 14.310 11.134 12.287 1.00 87.50 236 HIS A N 1
ATOM 1833 C CA . HIS A 1 236 ? 13.910 10.962 10.887 1.00 87.50 236 HIS A CA 1
ATOM 1834 C C . HIS A 1 236 ? 13.201 9.624 10.657 1.00 87.50 236 HIS A C 1
ATOM 1836 O O . HIS A 1 236 ? 12.211 9.550 9.930 1.00 87.50 236 HIS A O 1
ATOM 1842 N N . ASP A 1 237 ? 13.658 8.574 11.339 1.00 91.75 237 ASP A N 1
ATOM 1843 C CA . ASP A 1 237 ? 13.047 7.250 11.257 1.00 91.75 237 ASP A CA 1
ATOM 1844 C C . ASP A 1 237 ? 11.596 7.259 11.757 1.00 91.75 237 ASP A C 1
ATOM 1846 O O . ASP A 1 237 ? 10.801 6.430 11.319 1.00 91.75 237 ASP A O 1
ATOM 1850 N N . TRP A 1 238 ? 11.209 8.203 12.629 1.00 92.69 238 TRP A N 1
ATOM 1851 C CA . TRP A 1 238 ? 9.822 8.332 13.084 1.00 92.69 238 TRP A CA 1
ATOM 1852 C C . TRP A 1 238 ? 8.845 8.539 11.926 1.00 92.69 238 TRP A C 1
ATOM 1854 O O . TRP A 1 238 ? 7.778 7.928 11.915 1.00 92.69 238 TRP A O 1
ATOM 1864 N N . PHE A 1 239 ? 9.214 9.350 10.930 1.00 89.56 239 PHE A N 1
ATOM 1865 C CA . PHE A 1 239 ? 8.375 9.626 9.761 1.00 89.56 239 PHE A CA 1
ATOM 1866 C C . PHE A 1 239 ? 8.093 8.360 8.955 1.00 89.56 239 PHE A C 1
ATOM 1868 O O . PHE A 1 239 ? 6.960 8.108 8.542 1.00 89.56 239 PHE A O 1
ATOM 1875 N N . VAL A 1 240 ? 9.116 7.519 8.799 1.00 93.06 240 VAL A N 1
ATOM 1876 C CA . VAL A 1 240 ? 8.974 6.213 8.157 1.00 93.06 240 VAL A CA 1
ATOM 1877 C C . VAL A 1 240 ? 8.111 5.301 9.029 1.00 93.06 240 VAL A C 1
ATOM 1879 O O . VAL A 1 240 ? 7.142 4.736 8.528 1.00 93.06 240 VAL A O 1
ATOM 1882 N N . LEU A 1 241 ? 8.406 5.202 10.332 1.00 96.19 241 LEU A N 1
ATOM 1883 C CA . LEU A 1 241 ? 7.709 4.335 11.290 1.00 96.19 241 LEU A CA 1
ATOM 1884 C C . LEU A 1 241 ? 6.207 4.640 11.391 1.00 96.19 241 LEU A C 1
ATOM 1886 O O . LEU A 1 241 ? 5.397 3.712 11.328 1.00 96.19 241 LEU A O 1
ATOM 1890 N N . ARG A 1 242 ? 5.805 5.910 11.508 1.00 93.12 242 ARG A N 1
ATOM 1891 C CA . ARG A 1 242 ? 4.378 6.275 11.535 1.00 93.12 242 ARG A CA 1
ATOM 1892 C C . ARG A 1 242 ? 3.694 5.950 10.206 1.00 93.12 242 ARG A C 1
ATOM 1894 O O . ARG A 1 242 ? 2.605 5.378 10.195 1.00 93.12 242 ARG A O 1
ATOM 1901 N N . GLY A 1 243 ? 4.370 6.225 9.086 1.00 92.94 243 GLY A N 1
ATOM 1902 C CA . GLY A 1 243 ? 3.834 5.990 7.748 1.00 92.94 243 GLY A CA 1
ATOM 1903 C C . GLY A 1 243 ? 3.644 4.505 7.438 1.00 92.94 243 GLY A C 1
ATOM 1904 O O . GLY A 1 243 ? 2.656 4.140 6.795 1.00 92.94 243 GLY A O 1
ATOM 1905 N N . VAL A 1 244 ? 4.548 3.635 7.912 1.00 96.62 244 VAL A N 1
ATOM 1906 C CA . VAL A 1 244 ? 4.400 2.179 7.755 1.00 96.62 244 VAL A CA 1
ATOM 1907 C C . VAL A 1 244 ? 3.325 1.605 8.677 1.00 96.62 244 VAL A C 1
ATOM 1909 O O . VAL A 1 244 ? 2.555 0.757 8.233 1.00 96.62 244 VAL A O 1
ATOM 1912 N N . ASN A 1 245 ? 3.208 2.066 9.926 1.00 96.88 245 ASN A N 1
ATOM 1913 C CA . ASN A 1 245 ? 2.184 1.558 10.846 1.00 96.88 245 ASN A CA 1
ATOM 1914 C C . ASN A 1 245 ? 0.770 1.935 10.393 1.00 96.88 245 ASN A C 1
ATOM 1916 O O . ASN A 1 245 ? -0.084 1.053 10.286 1.00 96.88 245 ASN A O 1
ATOM 1920 N N . GLY A 1 246 ? 0.551 3.203 10.028 1.00 93.69 246 GLY A N 1
ATOM 1921 C CA . GLY A 1 246 ? -0.755 3.672 9.559 1.00 93.69 246 GLY A CA 1
ATOM 1922 C C . GLY A 1 246 ? -1.247 2.940 8.308 1.00 93.69 246 GLY A C 1
ATOM 1923 O O . GLY A 1 246 ? -2.435 2.671 8.171 1.00 93.69 246 GLY A O 1
ATOM 1924 N N . LYS A 1 247 ? -0.340 2.545 7.408 1.00 95.00 247 LYS A N 1
ATOM 1925 C CA . LYS A 1 247 ? -0.705 1.803 6.190 1.00 95.00 247 LYS A CA 1
ATOM 1926 C C . LYS A 1 247 ? -0.826 0.300 6.424 1.00 95.00 247 LYS A C 1
ATOM 1928 O O . LYS A 1 247 ? -1.685 -0.332 5.819 1.00 95.00 247 LYS A O 1
ATOM 1933 N N . LEU A 1 248 ? -0.017 -0.290 7.308 1.00 96.00 248 LEU A N 1
ATOM 1934 C CA . LEU A 1 248 ? -0.075 -1.727 7.596 1.00 96.00 248 LEU A CA 1
ATOM 1935 C C . LEU A 1 248 ? -1.484 -2.159 8.025 1.00 96.00 248 LEU A C 1
ATOM 1937 O O . LEU A 1 248 ? -2.020 -3.118 7.471 1.00 96.00 248 LEU A O 1
ATOM 1941 N N . LEU A 1 249 ? -2.094 -1.457 8.985 1.00 93.00 249 LEU A N 1
ATOM 1942 C CA . LEU A 1 249 ? -3.402 -1.852 9.520 1.00 93.00 249 LEU A CA 1
ATOM 1943 C C . LEU A 1 249 ? -4.538 -1.700 8.495 1.00 93.00 249 LEU A C 1
ATOM 1945 O O . LEU A 1 249 ? -5.484 -2.483 8.539 1.00 93.00 249 LEU A O 1
ATOM 1949 N N . GLU A 1 250 ? -4.420 -0.763 7.553 1.00 89.88 250 GLU A N 1
ATOM 1950 C CA . GLU A 1 250 ? -5.324 -0.628 6.400 1.00 89.88 250 GLU A CA 1
ATOM 1951 C C . GLU A 1 250 ? -5.160 -1.749 5.381 1.00 89.88 250 GLU A C 1
ATOM 1953 O O . GLU A 1 250 ? -6.139 -2.266 4.844 1.00 89.88 250 GLU A O 1
ATOM 1958 N N . LEU A 1 251 ? -3.921 -2.136 5.092 1.00 95.12 251 LEU A N 1
ATOM 1959 C CA . LEU A 1 251 ? -3.643 -3.214 4.150 1.00 95.12 251 LEU A CA 1
ATOM 1960 C C . LEU A 1 251 ? -4.113 -4.563 4.718 1.00 95.12 251 LEU A C 1
ATOM 1962 O O . LEU A 1 251 ? -4.632 -5.397 3.977 1.00 95.12 251 LEU A O 1
ATOM 1966 N N . LEU A 1 252 ? -4.069 -4.747 6.041 1.00 92.69 252 LEU A N 1
ATOM 1967 C CA . LEU A 1 252 ? -4.653 -5.911 6.718 1.00 92.69 252 LEU A CA 1
ATOM 1968 C C . LEU A 1 252 ? -6.184 -6.021 6.566 1.00 92.69 252 LEU A C 1
ATOM 1970 O O . LEU A 1 252 ? -6.724 -7.102 6.805 1.00 92.69 252 LEU A O 1
ATOM 1974 N N . ASP A 1 253 ? -6.888 -4.973 6.117 1.00 88.44 253 ASP A N 1
ATOM 1975 C CA . ASP A 1 253 ? -8.314 -5.040 5.763 1.00 88.44 253 ASP A CA 1
ATOM 1976 C C . ASP A 1 253 ? -8.589 -5.629 4.371 1.00 88.44 253 ASP A C 1
ATOM 1978 O O . ASP A 1 253 ? -9.749 -5.893 4.050 1.00 88.44 253 ASP A O 1
ATOM 1982 N N . ARG A 1 254 ? -7.553 -5.871 3.557 1.00 91.69 254 ARG A N 1
ATOM 1983 C CA . ARG A 1 254 ? -7.673 -6.349 2.166 1.00 91.69 254 ARG A CA 1
ATOM 1984 C C . ARG A 1 254 ? -6.855 -7.614 1.863 1.00 91.69 254 ARG A C 1
ATOM 1986 O O . ARG A 1 254 ? -6.265 -7.700 0.784 1.00 91.69 254 ARG A O 1
ATOM 1993 N N . PRO A 1 255 ? -6.770 -8.608 2.767 1.00 89.81 255 PRO A N 1
ATOM 1994 C CA . PRO A 1 255 ? -5.877 -9.748 2.566 1.00 89.81 255 PRO A CA 1
ATOM 1995 C C . PRO A 1 255 ? -6.274 -10.609 1.354 1.00 89.81 255 PRO A C 1
ATOM 1997 O O . PRO A 1 255 ? -5.427 -11.286 0.783 1.00 89.81 255 PRO A O 1
ATOM 2000 N N . ASP A 1 256 ? -7.541 -10.572 0.937 1.00 90.69 256 ASP A N 1
ATOM 2001 C CA . ASP A 1 256 ? -8.076 -11.273 -0.235 1.00 90.69 256 ASP A CA 1
ATOM 2002 C C . ASP A 1 256 ? -7.730 -10.593 -1.571 1.00 90.69 256 ASP A C 1
ATOM 2004 O O . ASP A 1 256 ? -7.782 -11.233 -2.621 1.00 90.69 256 ASP A O 1
ATOM 2008 N N . ARG A 1 257 ? -7.357 -9.307 -1.538 1.00 93.88 257 ARG A N 1
ATOM 2009 C CA . ARG A 1 257 ? -7.054 -8.479 -2.719 1.00 93.88 257 ARG A CA 1
ATOM 2010 C C . ARG A 1 257 ? -5.640 -7.903 -2.693 1.00 93.88 257 ARG A C 1
ATOM 2012 O O . ARG A 1 257 ? -5.340 -6.991 -3.452 1.00 93.88 257 ARG A O 1
ATOM 2019 N N . LEU A 1 258 ? -4.749 -8.447 -1.869 1.00 95.38 258 LEU A N 1
ATOM 2020 C CA . LEU A 1 258 ? -3.333 -8.086 -1.834 1.00 95.38 258 LEU A CA 1
ATOM 2021 C C . LEU A 1 258 ? -2.470 -9.285 -2.219 1.00 95.38 258 LEU A C 1
ATOM 2023 O O . LEU A 1 258 ? -2.508 -10.336 -1.587 1.00 95.38 258 LEU A O 1
ATOM 2027 N N . VAL A 1 259 ? -1.636 -9.108 -3.242 1.00 94.88 259 VAL A N 1
ATOM 2028 C CA . VAL A 1 259 ? -0.569 -10.054 -3.584 1.00 94.88 259 VAL A CA 1
ATOM 2029 C C . VAL A 1 259 ? 0.518 -10.006 -2.515 1.00 94.88 259 VAL A C 1
ATOM 2031 O O . VAL A 1 259 ? 0.963 -11.053 -2.039 1.00 94.88 259 VAL A O 1
ATOM 2034 N N . LYS A 1 260 ? 0.962 -8.789 -2.172 1.00 94.19 260 LYS A N 1
ATOM 2035 C CA . LYS A 1 260 ? 1.980 -8.501 -1.156 1.00 94.19 260 LYS A CA 1
ATOM 2036 C C . LYS A 1 260 ? 1.997 -7.004 -0.827 1.00 94.19 260 LYS A C 1
ATOM 2038 O O . LYS A 1 260 ? 1.648 -6.177 -1.668 1.00 94.19 260 LYS A O 1
ATOM 2043 N N . SER A 1 261 ? 2.460 -6.665 0.369 1.00 95.81 261 SER A N 1
ATOM 2044 C CA . SER A 1 261 ? 2.798 -5.300 0.773 1.00 95.81 261 SER A CA 1
ATOM 2045 C C . SER A 1 261 ? 4.191 -5.278 1.391 1.00 95.81 261 SER A C 1
ATOM 2047 O O . SER A 1 261 ? 4.502 -6.132 2.223 1.00 95.81 261 SER A O 1
ATOM 2049 N N . ILE A 1 262 ? 5.031 -4.328 0.993 1.00 95.88 262 ILE A N 1
ATOM 2050 C CA . ILE A 1 262 ? 6.428 -4.242 1.426 1.00 95.88 262 ILE A CA 1
ATOM 2051 C C . ILE A 1 262 ? 6.674 -2.840 2.000 1.00 95.88 262 ILE A C 1
ATOM 2053 O O . ILE A 1 262 ? 6.676 -1.872 1.236 1.00 95.88 262 ILE A O 1
ATOM 2057 N N . PRO A 1 263 ? 6.873 -2.699 3.327 1.00 96.88 263 PRO A N 1
ATOM 2058 C CA . PRO A 1 263 ? 7.343 -1.437 3.872 1.00 96.88 263 PRO A CA 1
ATOM 2059 C C . PRO A 1 263 ? 8.709 -1.145 3.258 1.00 96.88 263 PRO A C 1
ATOM 2061 O O . PRO A 1 263 ? 9.566 -2.033 3.224 1.00 96.88 263 PRO A O 1
ATOM 2064 N N . PHE A 1 264 ? 8.918 0.074 2.764 1.00 95.75 264 PHE A N 1
ATOM 2065 C CA . PHE A 1 264 ? 10.173 0.436 2.117 1.00 95.75 264 PHE A CA 1
ATOM 2066 C C . PHE A 1 264 ? 11.254 0.694 3.162 1.00 95.75 264 PHE A C 1
ATOM 2068 O O . PHE A 1 264 ? 11.575 1.821 3.524 1.00 95.75 264 PHE A O 1
ATOM 2075 N N . ILE A 1 265 ? 11.762 -0.409 3.700 1.00 95.25 265 ILE A N 1
ATOM 2076 C CA . ILE A 1 265 ? 12.830 -0.479 4.680 1.00 95.25 265 ILE A CA 1
ATOM 2077 C C . ILE A 1 265 ? 13.824 -1.507 4.143 1.00 95.25 265 ILE A C 1
ATOM 2079 O O . ILE A 1 265 ? 13.557 -2.710 4.115 1.00 95.25 265 ILE A O 1
ATOM 2083 N N . VAL A 1 266 ? 14.968 -1.030 3.672 1.00 92.69 266 VAL A N 1
ATOM 2084 C CA . VAL A 1 266 ? 16.004 -1.855 3.049 1.00 92.69 266 VAL A CA 1
ATOM 2085 C C . VAL A 1 266 ? 17.038 -2.310 4.077 1.00 92.69 266 VAL A C 1
ATOM 2087 O O . VAL A 1 266 ? 17.075 -1.846 5.213 1.00 92.69 266 VAL A O 1
ATOM 2090 N N . GLY A 1 267 ? 17.909 -3.240 3.677 1.00 91.56 267 GLY A N 1
ATOM 2091 C CA . GLY A 1 267 ? 18.987 -3.745 4.528 1.00 91.56 267 GLY A CA 1
ATOM 2092 C C . GLY A 1 267 ? 20.046 -2.683 4.848 1.00 91.56 267 GLY A C 1
ATOM 2093 O O . GLY A 1 267 ? 19.875 -1.856 5.735 1.00 91.56 267 GLY A O 1
ATOM 2094 N N . ARG A 1 268 ? 21.193 -2.753 4.165 1.00 89.00 268 ARG A N 1
ATOM 2095 C CA . ARG A 1 268 ? 22.347 -1.864 4.414 1.00 89.00 268 ARG A CA 1
ATOM 2096 C C . ARG A 1 268 ? 22.499 -0.724 3.409 1.00 89.00 268 ARG A C 1
ATOM 2098 O O . ARG A 1 268 ? 23.339 0.129 3.622 1.00 89.00 268 ARG A O 1
ATOM 2105 N N . ALA A 1 269 ? 21.764 -0.774 2.296 1.00 88.06 269 ALA A N 1
ATOM 2106 C CA . ALA A 1 269 ? 21.851 0.206 1.211 1.00 88.06 269 ALA A CA 1
ATOM 2107 C C . ALA A 1 269 ? 23.289 0.536 0.742 1.00 88.06 269 ALA A C 1
ATOM 2109 O O . ALA A 1 269 ? 23.565 1.660 0.359 1.00 88.06 269 ALA A O 1
ATOM 2110 N N . THR A 1 270 ? 24.205 -0.444 0.698 1.00 84.88 270 THR A N 1
ATOM 2111 C CA . THR A 1 270 ? 25.634 -0.221 0.361 1.00 84.88 270 THR A CA 1
ATOM 2112 C C . THR A 1 270 ? 25.893 0.299 -1.059 1.00 84.88 270 THR A C 1
ATOM 2114 O O . THR A 1 270 ? 27.040 0.507 -1.441 1.00 84.88 270 THR A O 1
ATOM 2117 N N . TRP A 1 271 ? 24.846 0.401 -1.875 1.00 81.94 271 TRP A N 1
ATOM 2118 C CA . TRP A 1 271 ? 24.876 0.988 -3.209 1.00 81.94 271 TRP A CA 1
ATOM 2119 C C . TRP A 1 271 ? 24.720 2.512 -3.182 1.00 81.94 271 TRP A C 1
ATOM 2121 O O . TRP A 1 271 ? 25.075 3.161 -4.164 1.00 81.94 271 TRP A O 1
ATOM 2131 N N . ASP A 1 272 ? 24.175 3.075 -2.102 1.00 78.06 272 ASP A N 1
ATOM 2132 C CA . ASP A 1 272 ? 24.059 4.516 -1.937 1.00 78.06 272 ASP A CA 1
ATOM 2133 C C . ASP A 1 272 ? 25.434 5.085 -1.574 1.00 78.06 272 ASP A C 1
ATOM 2135 O O . ASP A 1 272 ? 26.157 4.528 -0.744 1.00 78.06 272 ASP A O 1
ATOM 2139 N N . VAL A 1 273 ? 25.845 6.158 -2.253 1.00 62.91 273 VAL A N 1
ATOM 2140 C CA . VAL A 1 273 ? 27.168 6.756 -2.033 1.00 62.91 273 VAL A CA 1
ATOM 2141 C C . VAL A 1 273 ? 27.082 7.636 -0.797 1.00 62.91 273 VAL A C 1
ATOM 2143 O O . VAL A 1 273 ? 26.752 8.820 -0.862 1.00 62.91 273 VAL A O 1
ATOM 2146 N N . GLU A 1 274 ? 27.383 7.038 0.345 1.00 62.81 274 GLU A N 1
ATOM 2147 C CA . GLU A 1 274 ? 27.347 7.728 1.621 1.00 62.81 274 GLU A CA 1
ATOM 2148 C C . GLU A 1 274 ? 28.541 8.708 1.735 1.00 62.81 274 GLU A C 1
ATOM 2150 O O . GLU A 1 274 ? 29.710 8.318 1.731 1.00 62.81 274 GLU A O 1
ATOM 2155 N N . VAL A 1 275 ? 28.264 10.019 1.777 1.00 60.88 275 VAL A N 1
ATOM 2156 C CA . VAL A 1 275 ? 29.289 11.072 1.931 1.00 60.88 275 VAL A CA 1
ATOM 2157 C C . VAL A 1 275 ? 29.223 11.658 3.343 1.00 60.88 275 VAL A C 1
ATOM 2159 O O . VAL A 1 275 ? 28.263 12.347 3.683 1.00 60.88 275 VAL A O 1
ATOM 2162 N N . GLY A 1 276 ? 30.269 11.473 4.152 1.00 65.94 276 GLY A N 1
ATOM 2163 C CA . GLY A 1 276 ? 30.330 12.012 5.520 1.00 65.94 276 GLY A CA 1
ATOM 2164 C C . GLY A 1 276 ? 29.590 11.124 6.522 1.00 65.94 276 GLY A C 1
ATOM 2165 O O . GLY A 1 276 ? 29.891 9.949 6.577 1.00 65.94 276 GLY A O 1
ATOM 2166 N N . ASN A 1 277 ? 28.646 11.669 7.301 1.00 64.62 277 ASN A N 1
ATOM 2167 C CA . ASN A 1 277 ? 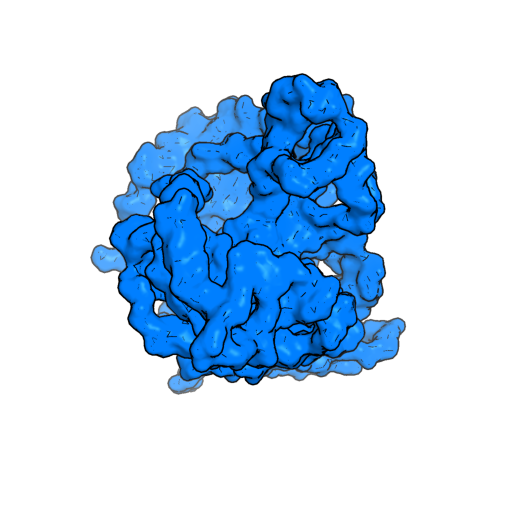27.797 10.920 8.254 1.00 64.62 277 ASN A CA 1
ATOM 2168 C C . ASN A 1 277 ? 26.367 10.693 7.709 1.00 64.62 277 ASN A C 1
ATOM 2170 O O . ASN A 1 277 ? 25.386 10.665 8.458 1.00 64.62 277 ASN A O 1
ATOM 2174 N N . LYS A 1 278 ? 26.223 10.659 6.385 1.00 76.06 278 LYS A N 1
ATOM 2175 C CA . LYS A 1 278 ? 24.926 10.558 5.709 1.00 76.06 278 LYS A CA 1
ATOM 2176 C C . LYS A 1 278 ? 24.578 9.092 5.532 1.00 76.06 278 LYS A C 1
ATOM 2178 O O . LYS A 1 278 ? 25.443 8.317 5.169 1.00 76.06 278 LYS A O 1
ATOM 2183 N N . SER A 1 279 ? 23.332 8.724 5.784 1.00 75.94 279 SER A N 1
ATOM 2184 C CA . SER A 1 279 ? 22.861 7.349 5.618 1.00 75.94 279 SER A CA 1
ATOM 2185 C C . SER A 1 279 ? 21.627 7.367 4.746 1.00 75.94 279 SER A C 1
ATOM 2187 O O . SER A 1 279 ? 20.806 8.278 4.875 1.00 75.94 279 SER A O 1
ATOM 2189 N N . TYR A 1 280 ? 21.454 6.329 3.932 1.00 86.56 280 TYR A N 1
ATOM 2190 C CA . TYR A 1 280 ? 20.197 6.136 3.225 1.00 86.56 280 TYR A CA 1
ATOM 2191 C C . TYR A 1 280 ? 19.049 6.068 4.255 1.00 86.56 280 TYR A C 1
ATOM 2193 O O . TYR A 1 280 ? 19.107 5.227 5.161 1.00 86.56 280 TYR A O 1
ATOM 2201 N N . PRO A 1 281 ? 18.023 6.936 4.166 1.00 85.94 281 PRO A N 1
ATOM 2202 C CA . PRO A 1 281 ? 17.057 7.143 5.254 1.00 85.94 281 PRO A CA 1
ATOM 2203 C C . PRO A 1 281 ? 16.112 5.958 5.483 1.00 85.94 281 PRO A C 1
ATOM 2205 O O . PRO A 1 281 ? 15.397 5.916 6.476 1.00 85.94 281 PRO A O 1
ATOM 2208 N N . PHE A 1 282 ? 16.119 4.979 4.580 1.00 90.69 282 PHE A N 1
ATOM 2209 C CA . PHE A 1 282 ? 15.267 3.794 4.647 1.00 90.69 282 PHE A CA 1
ATOM 2210 C C . PHE A 1 282 ? 16.037 2.528 5.051 1.00 90.69 282 PHE A C 1
ATOM 2212 O O . PHE A 1 282 ? 15.530 1.423 4.882 1.00 90.69 282 PHE A O 1
ATOM 2219 N N . ALA A 1 283 ? 17.281 2.642 5.528 1.00 91.94 283 ALA A N 1
ATOM 2220 C CA . ALA A 1 283 ? 18.120 1.488 5.852 1.00 91.94 283 ALA A CA 1
ATOM 2221 C C . ALA A 1 283 ? 17.968 1.026 7.313 1.00 91.94 283 ALA A C 1
ATOM 2223 O O . ALA A 1 283 ? 18.026 1.823 8.247 1.00 91.94 283 ALA A O 1
ATOM 2224 N N . LEU A 1 284 ? 17.860 -0.289 7.532 1.00 94.81 284 LEU A N 1
ATOM 2225 C CA . LEU A 1 284 ? 17.905 -0.923 8.864 1.00 94.81 284 LEU A CA 1
ATOM 2226 C C . LEU A 1 284 ? 19.245 -0.738 9.577 1.00 94.81 284 LEU A C 1
ATOM 2228 O O . LEU A 1 284 ? 19.347 -0.867 10.801 1.00 94.81 284 LEU A O 1
ATOM 2232 N N . TRP A 1 285 ? 20.296 -0.532 8.797 1.00 92.06 285 TRP A N 1
ATOM 2233 C CA . TRP A 1 285 ? 21.653 -0.429 9.287 1.00 92.06 285 TRP A CA 1
ATOM 2234 C C . TRP A 1 285 ? 22.300 0.816 8.718 1.00 92.06 285 TRP A C 1
ATOM 2236 O O . TRP A 1 285 ? 22.211 1.067 7.521 1.00 92.06 285 TRP A O 1
ATOM 2246 N N . ARG A 1 286 ? 23.033 1.516 9.574 1.00 88.50 286 ARG A N 1
ATOM 2247 C CA . ARG A 1 286 ? 23.943 2.590 9.181 1.00 88.50 286 ARG A CA 1
ATOM 2248 C C . ARG A 1 286 ? 25.350 2.260 9.638 1.00 88.50 286 ARG A C 1
ATOM 2250 O O . ARG A 1 286 ? 25.525 1.556 10.638 1.00 88.50 286 ARG A O 1
ATOM 2257 N N . GLN A 1 287 ? 26.353 2.800 8.969 1.00 86.44 287 GLN A N 1
ATOM 2258 C CA . GLN A 1 287 ? 27.733 2.617 9.393 1.00 86.44 287 GLN A CA 1
ATOM 2259 C C . GLN A 1 287 ? 28.179 3.760 10.320 1.00 86.44 287 GLN A C 1
ATOM 2261 O O . GLN A 1 287 ? 27.871 4.927 10.094 1.00 86.44 287 GLN A O 1
ATOM 2266 N N . ALA A 1 288 ? 28.866 3.436 11.418 1.00 83.62 288 ALA A N 1
ATOM 2267 C CA . ALA A 1 288 ? 29.402 4.444 12.337 1.00 83.62 288 ALA A CA 1
ATOM 2268 C C . ALA A 1 288 ? 30.659 5.142 11.776 1.00 83.62 288 ALA A C 1
ATOM 2270 O O . ALA A 1 288 ? 31.306 4.622 10.868 1.00 83.62 288 ALA A O 1
ATOM 2271 N N . ALA A 1 289 ? 31.047 6.270 12.391 1.00 78.50 289 ALA A N 1
ATOM 2272 C CA . ALA A 1 289 ? 32.313 6.976 12.148 1.00 78.50 289 ALA A CA 1
ATOM 2273 C C . ALA A 1 289 ? 32.604 7.238 10.657 1.00 78.50 289 ALA A C 1
ATOM 2275 O O . ALA A 1 289 ? 33.629 6.794 10.140 1.00 78.50 289 ALA A O 1
ATOM 2276 N N . ASP A 1 290 ? 31.680 7.917 9.974 1.00 74.62 290 ASP A N 1
ATOM 2277 C CA . ASP A 1 290 ? 31.772 8.259 8.551 1.00 74.62 290 ASP A CA 1
ATOM 2278 C C . ASP A 1 290 ? 32.128 7.055 7.663 1.00 74.62 290 ASP A C 1
ATOM 2280 O O . ASP A 1 290 ? 33.106 7.071 6.910 1.00 74.62 290 ASP A O 1
ATOM 2284 N N . HIS A 1 291 ? 31.354 5.975 7.800 1.00 76.44 291 HIS A N 1
ATOM 2285 C CA . HIS A 1 291 ? 31.477 4.757 6.985 1.00 76.44 291 HIS A CA 1
ATOM 2286 C C . HIS A 1 291 ? 32.756 3.939 7.215 1.00 76.44 291 HIS A C 1
ATOM 2288 O O . HIS A 1 291 ? 33.176 3.143 6.376 1.00 76.44 291 HIS A O 1
ATOM 2294 N N . LYS A 1 292 ? 33.387 4.098 8.386 1.00 79.69 292 LYS A N 1
ATOM 2295 C CA . LYS A 1 292 ? 34.606 3.354 8.769 1.00 79.69 292 LYS A CA 1
ATOM 2296 C C . LYS A 1 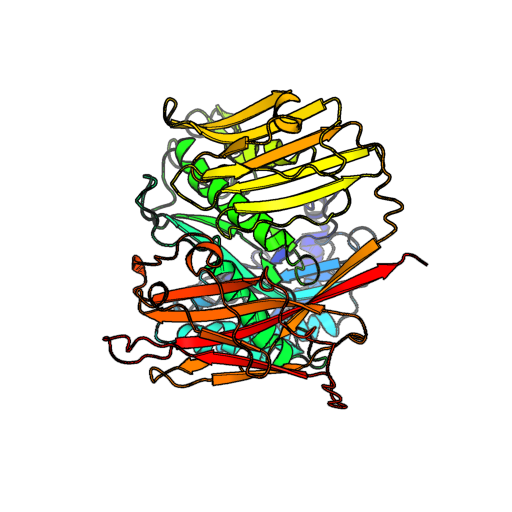292 ? 34.440 2.493 10.018 1.00 79.69 292 LYS A C 1
ATOM 2298 O O . LYS A 1 292 ? 35.318 1.693 10.333 1.00 79.69 292 LYS A O 1
ATOM 2303 N N . GLY A 1 293 ? 33.338 2.659 10.743 1.00 84.88 293 GLY A N 1
ATOM 2304 C CA . GLY A 1 293 ? 33.025 1.929 11.966 1.00 84.88 293 GLY A CA 1
ATOM 2305 C C . GLY A 1 293 ? 32.132 0.700 11.748 1.00 84.88 293 GLY A C 1
ATOM 2306 O O . GLY A 1 293 ? 31.847 0.316 10.609 1.00 84.88 293 GLY A O 1
ATOM 2307 N N . PRO A 1 294 ? 31.675 0.067 12.844 1.00 91.31 294 PRO A N 1
ATOM 2308 C CA . PRO A 1 294 ? 30.726 -1.039 12.781 1.00 91.31 294 PRO A CA 1
ATOM 2309 C C . PRO A 1 294 ? 29.348 -0.588 12.274 1.00 91.31 294 PRO A C 1
ATOM 2311 O O . PRO A 1 294 ? 28.987 0.589 12.351 1.00 91.31 294 PRO A O 1
ATOM 2314 N N . TRP A 1 295 ? 28.560 -1.557 11.806 1.00 91.50 295 TRP A N 1
ATOM 2315 C CA . TRP A 1 295 ? 27.148 -1.361 11.487 1.00 91.50 295 TRP A CA 1
ATOM 2316 C C . TRP A 1 295 ? 26.324 -1.232 12.768 1.00 91.50 295 TRP A C 1
ATOM 2318 O O . TRP A 1 295 ? 26.399 -2.084 13.655 1.00 91.50 295 TRP A O 1
ATOM 2328 N N . LEU A 1 296 ? 25.522 -0.177 12.848 1.00 92.12 296 LEU A N 1
ATOM 2329 C CA . LEU A 1 296 ? 24.611 0.111 13.948 1.00 92.12 296 LEU A CA 1
ATOM 2330 C C . LEU A 1 296 ? 23.168 0.006 13.459 1.00 92.12 296 LEU A C 1
ATOM 2332 O O . LEU A 1 296 ? 22.869 0.370 12.321 1.00 92.12 296 LEU A O 1
ATOM 2336 N N . ARG A 1 297 ? 22.275 -0.469 14.331 1.00 94.88 297 ARG A N 1
ATOM 2337 C CA . ARG A 1 297 ? 20.832 -0.471 14.068 1.00 94.88 297 ARG A CA 1
ATOM 2338 C C . ARG A 1 297 ? 20.305 0.962 13.998 1.00 94.88 297 ARG A C 1
ATOM 2340 O O . ARG A 1 297 ? 20.675 1.798 14.827 1.00 94.88 297 ARG A O 1
ATOM 2347 N N . THR A 1 298 ? 19.437 1.220 13.031 1.00 94.81 298 THR A N 1
ATOM 2348 C CA . THR A 1 298 ? 18.577 2.408 13.006 1.00 94.81 298 THR A CA 1
ATOM 2349 C C . THR A 1 298 ? 17.310 2.159 13.834 1.00 94.81 298 THR A C 1
ATOM 2351 O O . THR A 1 298 ? 17.055 1.027 14.263 1.00 94.81 298 THR A O 1
ATOM 2354 N N . ALA A 1 299 ? 16.511 3.193 14.099 1.00 96.25 299 ALA A N 1
ATOM 2355 C CA . ALA A 1 299 ? 15.242 3.044 14.813 1.00 96.25 299 ALA A CA 1
ATOM 2356 C C . ALA A 1 299 ? 14.170 2.332 13.964 1.00 96.25 299 ALA A C 1
ATOM 2358 O O . ALA A 1 299 ? 13.184 1.848 14.514 1.00 96.25 299 ALA A O 1
ATOM 2359 N N . LEU A 1 300 ? 14.390 2.146 12.657 1.00 97.12 300 LEU A N 1
ATOM 2360 C CA . LEU A 1 300 ? 13.521 1.326 11.800 1.00 97.12 300 LEU A CA 1
ATOM 2361 C C . LEU A 1 300 ? 13.379 -0.132 12.281 1.00 97.12 300 LEU A C 1
ATOM 2363 O O . LEU A 1 300 ? 12.377 -0.782 11.984 1.00 97.12 300 LEU A O 1
ATOM 2367 N N . TRP A 1 301 ? 14.325 -0.646 13.080 1.00 98.06 301 TRP A N 1
ATOM 2368 C CA . TRP A 1 301 ? 14.193 -1.952 13.744 1.00 98.06 301 TRP A CA 1
ATOM 2369 C C . TRP A 1 301 ? 12.975 -2.047 14.667 1.00 98.06 301 TRP A C 1
ATOM 2371 O O . TRP A 1 301 ? 12.401 -3.129 14.797 1.00 98.06 301 TRP A O 1
ATOM 2381 N N . LEU A 1 302 ? 12.550 -0.929 15.264 1.00 98.50 302 LEU A N 1
ATOM 2382 C CA . LEU A 1 302 ? 11.449 -0.902 16.226 1.00 98.50 302 LEU A CA 1
ATOM 2383 C C . LEU A 1 302 ? 10.118 -1.354 15.608 1.00 98.50 302 LEU A C 1
ATOM 2385 O O . LEU A 1 302 ? 9.289 -1.917 16.317 1.00 98.50 302 LEU A O 1
ATOM 2389 N N . PHE A 1 303 ? 9.926 -1.180 14.294 1.00 98.31 303 PHE A N 1
ATOM 2390 C CA . PHE A 1 303 ? 8.769 -1.731 13.578 1.00 98.31 303 PHE A CA 1
ATOM 2391 C C . PHE A 1 303 ? 8.717 -3.260 13.692 1.00 98.31 303 PHE A C 1
ATOM 2393 O O . PHE A 1 303 ? 7.699 -3.832 14.075 1.00 98.31 303 PHE A O 1
ATOM 2400 N N . TYR A 1 304 ? 9.834 -3.931 13.412 1.00 97.75 304 TYR A N 1
ATOM 2401 C CA . TYR A 1 304 ? 9.910 -5.389 13.474 1.00 97.75 304 TYR A CA 1
ATOM 2402 C C . TYR A 1 304 ? 9.851 -5.901 14.918 1.00 97.75 304 TYR A C 1
ATOM 2404 O O . TYR A 1 304 ? 9.268 -6.951 15.171 1.00 97.75 304 TYR A O 1
ATOM 2412 N N . GLU A 1 305 ? 10.410 -5.160 15.877 1.00 98.50 305 GLU A N 1
ATOM 2413 C CA . GLU A 1 305 ? 10.359 -5.507 17.304 1.00 98.50 305 GLU A CA 1
ATOM 2414 C C . GLU A 1 305 ? 8.951 -5.344 17.912 1.00 98.50 305 GLU A C 1
ATOM 2416 O O . GLU A 1 305 ? 8.563 -6.130 18.786 1.00 98.50 305 GLU A O 1
ATOM 2421 N N . LEU A 1 306 ? 8.160 -4.378 17.426 1.00 98.62 306 LEU A N 1
ATOM 2422 C CA . LEU A 1 306 ? 6.756 -4.194 17.808 1.00 98.62 306 LEU A CA 1
ATOM 2423 C C . LEU A 1 306 ? 5.916 -5.430 17.444 1.00 98.62 306 LEU A C 1
ATOM 2425 O O . LEU A 1 306 ? 5.194 -5.951 18.294 1.00 98.62 306 LEU A O 1
ATOM 2429 N N . TYR A 1 307 ? 6.060 -5.936 16.216 1.00 97.56 307 TYR A N 1
ATOM 2430 C CA . TYR A 1 307 ? 5.258 -7.048 15.684 1.00 97.56 307 TYR A CA 1
ATOM 2431 C C . TYR A 1 307 ? 5.917 -8.431 15.794 1.00 97.56 307 TYR A C 1
ATOM 2433 O O . TYR A 1 307 ? 5.345 -9.410 15.323 1.00 97.56 307 TYR A O 1
ATOM 2441 N N . SER A 1 308 ? 7.088 -8.549 16.429 1.00 95.94 308 SER A N 1
ATOM 2442 C CA . SER A 1 308 ? 7.901 -9.782 16.442 1.00 95.94 308 SER A CA 1
ATOM 2443 C C . SER A 1 308 ? 7.216 -11.023 17.024 1.00 95.94 308 SER A C 1
ATOM 2445 O O . SER A 1 308 ? 7.666 -12.140 16.787 1.00 95.94 308 SER A O 1
ATOM 2447 N N . GLU A 1 309 ? 6.153 -10.827 17.804 1.00 93.81 309 GLU A N 1
ATOM 2448 C CA . GLU A 1 309 ? 5.401 -11.881 18.494 1.00 93.81 309 GLU A CA 1
ATOM 2449 C C . GLU A 1 309 ? 3.967 -12.021 17.967 1.00 93.81 309 GLU A C 1
ATOM 2451 O O . GLU A 1 309 ? 3.173 -12.738 18.571 1.00 93.81 309 GLU A O 1
ATOM 2456 N N . LEU A 1 310 ? 3.603 -11.295 16.905 1.00 93.88 310 LEU A N 1
ATOM 2457 C CA . LEU A 1 310 ? 2.277 -11.380 16.304 1.00 93.88 310 LEU A CA 1
ATOM 2458 C C . LEU A 1 310 ? 2.122 -12.704 15.556 1.00 93.88 310 LEU A C 1
ATOM 2460 O O . LEU A 1 310 ? 2.933 -13.037 14.695 1.00 93.88 310 LEU A O 1
ATOM 2464 N N . ASP A 1 311 ? 1.049 -13.422 15.862 1.00 89.19 311 ASP A N 1
ATOM 2465 C CA . ASP A 1 311 ? 0.709 -14.700 15.251 1.00 89.19 311 ASP A CA 1
ATOM 2466 C C . ASP A 1 311 ? -0.814 -14.921 15.305 1.00 89.19 311 ASP A C 1
ATOM 2468 O O . ASP A 1 311 ? -1.542 -14.223 16.015 1.00 89.19 311 ASP A O 1
ATOM 2472 N N . GLY A 1 312 ? -1.301 -15.916 14.570 1.00 89.44 312 GLY A N 1
ATOM 2473 C CA . GLY A 1 312 ? -2.666 -16.412 14.664 1.00 89.44 312 GLY A CA 1
ATOM 2474 C C . GLY A 1 312 ? -3.600 -15.986 13.536 1.00 89.44 312 GLY A C 1
ATOM 2475 O O . GLY A 1 312 ? -3.254 -15.262 12.602 1.00 89.44 312 GLY A O 1
ATOM 2476 N N . HIS A 1 313 ? -4.832 -16.475 13.635 1.00 88.12 313 HIS A N 1
ATOM 2477 C CA . HIS A 1 313 ? -5.910 -16.170 12.707 1.00 88.12 313 HIS A CA 1
ATOM 2478 C C . HIS A 1 313 ? -6.553 -14.836 13.058 1.00 88.12 313 HIS A C 1
ATOM 2480 O O . HIS A 1 313 ? -6.758 -14.522 14.230 1.00 88.12 313 HIS A O 1
ATOM 2486 N N . ARG A 1 314 ? -6.926 -14.068 12.033 1.00 89.81 314 ARG A N 1
ATOM 2487 C CA . ARG A 1 314 ? -7.672 -12.823 12.213 1.00 89.81 314 ARG A CA 1
ATOM 2488 C C . ARG A 1 314 ? -9.014 -13.104 12.895 1.00 89.81 314 ARG A C 1
ATOM 2490 O O . ARG A 1 314 ? -9.760 -13.980 12.460 1.00 89.81 314 ARG A O 1
ATOM 2497 N N . VAL A 1 315 ? -9.331 -12.335 13.931 1.00 85.75 315 VAL A N 1
ATOM 2498 C CA . VAL A 1 315 ? -10.628 -12.355 14.623 1.00 85.75 315 VAL A CA 1
ATOM 2499 C C . VAL A 1 315 ? -11.315 -10.998 14.479 1.00 85.75 315 VAL A C 1
ATOM 2501 O O . VAL A 1 315 ? -10.689 -10.002 14.123 1.00 85.75 315 VAL A O 1
ATOM 2504 N N . SER A 1 316 ? -12.630 -10.949 14.702 1.00 82.31 316 SER A N 1
ATOM 2505 C CA . SER A 1 316 ? -13.401 -9.718 14.499 1.00 82.31 316 SER A CA 1
ATOM 2506 C C . SER A 1 316 ? -12.977 -8.628 15.488 1.00 82.31 316 SER A C 1
ATOM 2508 O O . SER A 1 316 ? -13.173 -8.776 16.690 1.00 82.31 316 SER A O 1
ATOM 2510 N N . SER A 1 317 ? -12.512 -7.497 14.966 1.00 85.25 317 SER A N 1
ATOM 2511 C CA . SER A 1 317 ? -12.340 -6.227 15.677 1.00 85.25 317 SER A CA 1
ATOM 2512 C C . SER A 1 317 ? -13.181 -5.139 15.006 1.00 85.25 317 SER A C 1
ATOM 2514 O O . SER A 1 317 ? -13.522 -5.233 13.824 1.00 85.25 317 SER A O 1
ATOM 2516 N N . ARG A 1 318 ? -13.562 -4.106 15.761 1.00 83.06 318 ARG A N 1
ATOM 2517 C CA . ARG A 1 318 ? -14.225 -2.915 15.219 1.00 83.06 318 ARG A CA 1
ATOM 2518 C C . ARG A 1 318 ? -13.837 -1.691 16.037 1.00 83.06 318 ARG A C 1
ATOM 2520 O O . ARG A 1 318 ? -13.884 -1.745 17.259 1.00 83.06 318 ARG A O 1
ATOM 2527 N N . SER A 1 319 ? -13.532 -0.607 15.336 1.00 86.81 319 SER A N 1
ATOM 2528 C CA . SER A 1 319 ? -13.492 0.745 15.885 1.00 86.81 319 SER A CA 1
ATOM 2529 C C . SER A 1 319 ? -14.746 1.500 15.442 1.00 86.81 319 SER A C 1
ATOM 2531 O O . SER A 1 319 ? -15.275 1.256 14.352 1.00 86.81 319 SER A O 1
ATOM 2533 N N . ASP A 1 320 ? -15.257 2.379 16.293 1.00 82.81 320 ASP A N 1
ATOM 2534 C CA . ASP A 1 320 ? -16.289 3.363 15.959 1.00 82.81 320 ASP A CA 1
ATOM 2535 C C . ASP A 1 320 ? -15.696 4.714 15.521 1.00 82.81 320 ASP A C 1
ATOM 2537 O O . ASP A 1 320 ? -16.451 5.624 15.192 1.00 82.81 320 ASP A O 1
ATOM 2541 N N . GLN A 1 321 ? -14.364 4.814 15.468 1.00 86.06 321 GLN A N 1
ATOM 2542 C CA . GLN A 1 321 ? -13.608 5.992 15.057 1.00 86.06 321 GLN A CA 1
ATOM 2543 C C . GLN A 1 321 ? -12.598 5.629 13.968 1.00 86.06 321 GLN A C 1
ATOM 2545 O O . GLN A 1 321 ? -11.677 4.844 14.199 1.00 86.06 321 GLN A O 1
ATOM 2550 N N . ALA A 1 322 ? -12.713 6.234 12.787 1.00 87.12 322 ALA A N 1
ATOM 2551 C CA . ALA A 1 322 ? -11.833 5.969 11.647 1.00 87.12 322 ALA A CA 1
ATOM 2552 C C . ALA A 1 322 ? -10.377 6.409 11.880 1.00 87.12 322 ALA A C 1
ATOM 2554 O O . ALA A 1 322 ? -9.476 5.924 11.201 1.00 87.12 322 ALA A O 1
ATOM 2555 N N . ASN A 1 323 ? -10.145 7.293 12.855 1.00 91.75 323 ASN A N 1
ATOM 2556 C CA . ASN A 1 323 ? -8.814 7.715 13.297 1.00 91.75 323 ASN A CA 1
ATOM 2557 C C . ASN A 1 323 ? -8.129 6.726 14.257 1.00 91.75 323 ASN A C 1
ATOM 2559 O O . ASN A 1 323 ? -6.933 6.857 14.514 1.00 91.75 323 ASN A O 1
ATOM 2563 N N . LEU A 1 324 ? -8.865 5.728 14.757 1.00 93.75 324 LEU A N 1
ATOM 2564 C CA . LEU A 1 324 ? -8.344 4.606 15.532 1.00 93.75 324 LEU A CA 1
ATOM 2565 C C . LEU A 1 324 ? -8.458 3.334 14.695 1.00 93.75 324 LEU A C 1
ATOM 2567 O O . LEU A 1 324 ? -9.527 2.731 14.581 1.00 93.75 324 LEU A O 1
ATOM 2571 N N . GLN A 1 325 ? -7.342 2.895 14.130 1.00 94.06 325 GLN A N 1
ATOM 2572 C CA . GLN A 1 325 ? -7.296 1.624 13.417 1.00 94.06 325 GLN A CA 1
ATOM 2573 C C . GLN A 1 325 ? -7.164 0.478 14.421 1.00 94.06 325 GLN A C 1
ATOM 2575 O O . GLN A 1 325 ? -6.428 0.598 15.400 1.00 94.06 325 GLN A O 1
ATOM 2580 N N . ALA A 1 326 ? -7.856 -0.638 14.170 1.00 94.19 326 ALA A N 1
ATOM 2581 C CA . ALA A 1 326 ? -7.848 -1.789 15.066 1.00 94.19 326 ALA A CA 1
ATOM 2582 C C . ALA A 1 326 ? -7.866 -3.125 14.311 1.00 94.19 326 ALA A C 1
ATOM 2584 O O . ALA A 1 326 ? -8.795 -3.402 13.550 1.00 94.19 326 ALA A O 1
ATOM 2585 N N . GLN A 1 327 ? -6.892 -3.993 14.586 1.00 94.88 327 GLN A N 1
ATOM 2586 C CA . GLN A 1 327 ? -6.836 -5.367 14.067 1.00 94.88 327 GLN A CA 1
ATOM 2587 C C . GLN A 1 327 ? -6.682 -6.357 15.216 1.00 94.88 327 GLN A C 1
ATOM 2589 O O . GLN A 1 327 ? -5.972 -6.071 16.175 1.00 94.88 327 GLN A O 1
ATOM 2594 N N . ALA A 1 328 ? -7.315 -7.525 15.127 1.00 93.19 328 ALA A N 1
ATOM 2595 C CA . ALA A 1 328 ? -7.197 -8.547 16.159 1.00 93.19 328 ALA A CA 1
ATOM 2596 C C . ALA A 1 328 ? -6.878 -9.927 15.585 1.00 93.19 328 ALA A C 1
ATOM 2598 O O . ALA A 1 328 ? -7.355 -10.302 14.511 1.00 93.19 328 ALA A O 1
ATOM 2599 N N . PHE A 1 329 ? -6.081 -10.689 16.332 1.00 92.75 329 PHE A N 1
ATOM 2600 C CA . PHE A 1 329 ? -5.629 -12.030 15.969 1.00 92.75 329 PHE A CA 1
ATOM 2601 C C . PHE A 1 329 ? -5.701 -12.956 17.175 1.00 92.75 329 PHE A C 1
ATOM 2603 O O . PHE A 1 329 ? -5.534 -12.512 18.308 1.00 92.75 329 PHE A O 1
ATOM 2610 N N . ALA A 1 330 ? -5.922 -14.244 16.949 1.00 89.44 330 ALA A N 1
ATOM 2611 C CA . ALA A 1 330 ? -5.854 -15.252 17.995 1.00 89.44 330 ALA A CA 1
ATOM 2612 C C . ALA A 1 330 ? -5.264 -16.552 17.452 1.00 89.44 330 ALA A C 1
ATOM 2614 O O . ALA A 1 330 ? -5.553 -16.951 16.322 1.00 89.44 330 ALA A O 1
ATOM 2615 N N . ASN A 1 331 ? -4.453 -17.233 18.257 1.00 86.38 331 ASN A N 1
ATOM 2616 C CA . ASN A 1 331 ? -3.847 -18.507 17.873 1.00 86.38 331 ASN A CA 1
ATOM 2617 C C . ASN A 1 331 ? -4.300 -19.662 18.781 1.00 86.38 331 ASN A C 1
ATOM 2619 O O . ASN A 1 331 ? -4.824 -19.461 19.879 1.00 86.38 331 ASN A O 1
ATOM 2623 N N . SER A 1 332 ? -4.090 -20.896 18.324 1.00 80.75 332 SER A N 1
ATOM 2624 C CA . SER A 1 332 ? -4.522 -22.107 19.034 1.00 80.75 332 SER A CA 1
ATOM 2625 C C . SER A 1 332 ? -3.838 -22.315 20.389 1.00 80.75 332 SER A C 1
ATOM 2627 O O . SER A 1 332 ? -4.359 -23.047 21.228 1.00 80.75 332 SER A O 1
ATOM 2629 N N . SER A 1 333 ? -2.731 -21.610 20.656 1.00 80.44 333 SER A N 1
ATOM 2630 C CA . SER A 1 333 ? -2.053 -21.616 21.959 1.00 80.44 333 SER A CA 1
ATOM 2631 C C . SER A 1 333 ? -2.751 -20.778 23.044 1.00 80.44 333 SER A C 1
ATOM 2633 O O . SER A 1 333 ? -2.312 -20.782 24.193 1.00 80.44 333 SER A O 1
ATOM 2635 N N . GLY A 1 334 ? -3.836 -20.069 22.707 1.00 80.62 334 GLY A N 1
ATOM 2636 C CA . GLY A 1 334 ? -4.627 -19.280 23.661 1.00 80.62 334 GLY A CA 1
ATOM 2637 C C . GLY A 1 334 ? -4.110 -17.854 23.879 1.00 80.62 334 GLY A C 1
ATOM 2638 O O . GLY A 1 334 ? -4.395 -17.247 24.916 1.00 80.62 334 GLY A O 1
ATOM 2639 N N . SER A 1 335 ? -3.343 -17.323 22.922 1.00 88.75 335 SER A N 1
ATOM 2640 C CA . SER A 1 335 ? -2.961 -15.908 22.881 1.00 88.75 335 SER A CA 1
ATOM 2641 C C . SER A 1 335 ? -3.891 -15.135 21.946 1.00 88.75 335 SER A C 1
ATOM 2643 O O . SER A 1 335 ? -4.247 -15.625 20.872 1.00 88.75 335 SER A O 1
ATOM 2645 N N . CYS A 1 336 ? -4.270 -13.925 22.359 1.00 91.56 336 CYS A N 1
ATOM 2646 C CA . CYS A 1 336 ? -5.035 -12.977 21.554 1.00 91.56 336 CYS A CA 1
ATOM 2647 C C . CYS A 1 336 ? -4.269 -11.657 21.460 1.00 91.56 336 CYS A C 1
ATOM 2649 O O . CYS A 1 336 ? -3.826 -11.125 22.477 1.00 91.56 336 CYS A O 1
ATOM 2651 N N . TRP A 1 337 ? -4.156 -11.113 20.255 1.00 94.81 337 TRP A N 1
ATOM 2652 C CA . TRP A 1 337 ? -3.531 -9.829 19.975 1.00 94.81 337 TRP A CA 1
ATOM 2653 C C . TRP A 1 337 ? -4.588 -8.818 19.556 1.00 94.81 337 TRP A C 1
ATOM 2655 O O . TRP A 1 337 ? -5.443 -9.126 18.728 1.00 94.81 337 TRP A O 1
ATOM 2665 N N . LEU A 1 338 ? -4.495 -7.608 20.095 1.00 95.69 338 LEU A N 1
ATOM 2666 C CA . LEU A 1 338 ? -5.191 -6.419 19.623 1.00 95.69 338 LEU A CA 1
ATOM 2667 C C . LEU A 1 338 ? -4.135 -5.383 19.230 1.00 95.69 338 LEU A C 1
ATOM 2669 O O . LEU A 1 338 ? -3.337 -4.940 20.054 1.00 95.69 338 LEU A O 1
ATOM 2673 N N . LEU A 1 339 ? -4.122 -5.030 17.954 1.00 97.81 339 LEU A N 1
ATOM 2674 C CA . LEU A 1 339 ? -3.309 -3.970 17.381 1.00 97.81 339 LEU A CA 1
ATOM 2675 C C . LEU A 1 339 ? -4.157 -2.708 17.340 1.00 97.81 339 LEU A C 1
ATOM 2677 O O . LEU A 1 339 ? -5.282 -2.758 16.843 1.00 97.81 339 LEU A O 1
ATOM 2681 N N . LEU A 1 340 ? -3.605 -1.596 17.809 1.00 97.94 340 LEU A N 1
ATOM 2682 C CA . LEU A 1 340 ? -4.213 -0.272 17.721 1.00 97.94 340 LEU A CA 1
ATOM 2683 C C . LEU A 1 340 ? -3.222 0.692 17.072 1.00 97.94 340 LEU A C 1
ATOM 2685 O O . LEU A 1 340 ? -2.030 0.628 17.366 1.00 97.94 340 LEU A O 1
ATOM 2689 N N . ASN A 1 341 ? -3.706 1.593 16.224 1.00 97.50 341 ASN A N 1
ATOM 2690 C CA . ASN A 1 341 ? -2.900 2.682 15.680 1.00 97.50 341 ASN A CA 1
ATOM 2691 C C . ASN A 1 341 ? -3.704 3.986 15.680 1.00 97.50 341 ASN A C 1
ATOM 2693 O O . ASN A 1 341 ? -4.843 4.013 15.206 1.00 97.50 341 ASN A O 1
ATOM 2697 N N . ASN A 1 342 ? -3.107 5.049 16.214 1.00 96.62 342 ASN A N 1
ATOM 2698 C CA . ASN A 1 342 ? -3.635 6.406 16.128 1.00 96.62 342 ASN A CA 1
ATOM 2699 C C . ASN A 1 342 ? -3.194 7.037 14.799 1.00 96.62 342 ASN A C 1
ATOM 2701 O O . ASN A 1 342 ? -2.013 7.014 14.469 1.00 96.62 342 ASN A O 1
ATOM 2705 N N . LEU A 1 343 ? -4.122 7.601 14.028 1.00 93.75 343 LEU A N 1
ATOM 2706 C CA . LEU A 1 343 ? -3.800 8.308 12.782 1.00 93.75 343 LEU A CA 1
ATOM 2707 C C . LEU A 1 343 ? -3.579 9.817 12.963 1.00 93.75 343 LEU A C 1
ATOM 2709 O O . LEU A 1 343 ? -3.225 10.479 11.991 1.00 93.75 343 LEU A O 1
ATOM 2713 N N . LEU A 1 344 ? -3.807 10.361 14.160 1.00 91.56 344 LEU A N 1
ATOM 2714 C CA . LEU A 1 344 ? -3.768 11.798 14.430 1.00 91.56 344 LEU A CA 1
ATOM 2715 C C . LEU A 1 344 ? -2.436 12.254 15.029 1.00 91.56 344 LEU A C 1
ATOM 2717 O O . LEU A 1 344 ? -1.720 11.491 15.680 1.00 91.56 344 LEU A O 1
ATOM 2721 N N . ASP A 1 345 ? -2.165 13.549 14.879 1.00 89.62 345 ASP A N 1
ATOM 2722 C CA . ASP A 1 345 ? -1.111 14.287 15.582 1.00 89.62 345 ASP A CA 1
ATOM 2723 C C . ASP A 1 345 ? -1.483 14.668 17.025 1.00 89.62 345 ASP A C 1
ATOM 2725 O O . ASP A 1 345 ? -0.692 15.304 17.722 1.00 89.62 345 ASP A O 1
ATOM 2729 N N . SER A 1 346 ? -2.660 14.257 17.492 1.00 92.44 346 SER A N 1
ATOM 2730 C CA . SER A 1 346 ? -3.149 14.472 18.849 1.00 92.44 346 SER A CA 1
ATOM 2731 C C . SER A 1 346 ? -3.345 13.155 19.590 1.00 92.44 346 SER A C 1
ATOM 2733 O O . SER A 1 346 ? -3.535 12.099 18.985 1.00 92.44 346 SER A O 1
ATOM 2735 N N . GLU A 1 347 ? -3.353 13.219 20.919 1.00 95.75 347 GLU A N 1
ATOM 2736 C CA . GLU A 1 347 ? -3.721 12.073 21.746 1.00 95.75 347 GLU A CA 1
ATOM 2737 C C . GLU A 1 347 ? -5.176 11.653 21.502 1.00 95.75 347 GLU A C 1
ATOM 2739 O O . GLU A 1 347 ? -6.061 12.492 21.317 1.00 95.75 347 GLU A O 1
ATOM 2744 N N . ILE A 1 348 ? -5.432 10.346 21.564 1.00 94.88 348 ILE A N 1
ATOM 2745 C CA . ILE A 1 348 ? -6.785 9.784 21.578 1.00 94.88 348 ILE A CA 1
ATOM 2746 C C . ILE A 1 348 ? -6.946 8.894 22.803 1.00 94.88 348 ILE A C 1
ATOM 2748 O O . ILE A 1 348 ? -6.082 8.080 23.114 1.00 94.88 348 ILE A O 1
ATOM 2752 N N . THR A 1 349 ? -8.060 9.030 23.516 1.00 95.50 349 THR A N 1
ATOM 2753 C CA . THR A 1 349 ? -8.400 8.113 24.611 1.00 95.50 349 THR A CA 1
ATOM 2754 C C . THR A 1 349 ? -9.456 7.139 24.132 1.00 95.50 349 THR A C 1
ATOM 2756 O O . THR A 1 349 ? -10.514 7.546 23.659 1.00 95.50 349 THR A O 1
ATOM 2759 N N . VAL A 1 350 ? -9.162 5.849 24.258 1.00 94.19 350 VAL A N 1
ATOM 2760 C CA . VAL A 1 350 ? -9.988 4.767 23.723 1.00 94.19 350 VAL A CA 1
ATOM 2761 C C . VAL A 1 350 ? -10.517 3.908 24.861 1.00 94.19 350 VAL A C 1
ATOM 2763 O O . VAL A 1 350 ? -9.827 3.693 25.860 1.00 94.19 350 VAL A O 1
ATOM 2766 N N . SER A 1 351 ? -11.751 3.426 24.717 1.00 94.62 351 SER A N 1
ATOM 2767 C CA . SER A 1 351 ? -12.330 2.420 25.606 1.00 94.62 351 SER A CA 1
ATOM 2768 C C . SER A 1 351 ? -12.369 1.074 24.886 1.00 94.62 351 SER A C 1
ATOM 2770 O O . SER A 1 351 ? -12.876 0.994 23.770 1.00 94.62 351 SER A O 1
ATOM 2772 N N . ILE A 1 352 ? -11.810 0.031 25.499 1.00 93.31 352 ILE A N 1
ATOM 2773 C CA . ILE A 1 352 ? -11.681 -1.296 24.888 1.00 93.31 352 ILE A CA 1
ATOM 2774 C C . ILE A 1 352 ? -12.726 -2.248 25.478 1.00 93.31 352 ILE A C 1
ATOM 2776 O O . ILE A 1 352 ? -12.699 -2.572 26.663 1.00 93.31 352 ILE A O 1
ATOM 2780 N N . ASP A 1 353 ? -13.628 -2.762 24.646 1.00 90.25 353 ASP A N 1
ATOM 2781 C CA . ASP A 1 353 ? -14.480 -3.880 25.051 1.00 90.25 353 ASP A CA 1
ATOM 2782 C C . ASP A 1 353 ? -13.731 -5.204 24.854 1.00 90.25 353 ASP A C 1
ATOM 2784 O O . ASP A 1 353 ? -13.610 -5.723 23.744 1.00 90.25 353 ASP A O 1
ATOM 2788 N N . TRP A 1 354 ? -13.206 -5.749 25.952 1.00 85.06 354 TRP A N 1
ATOM 2789 C CA . TRP A 1 354 ? -12.503 -7.033 25.963 1.00 85.06 354 TRP A CA 1
ATOM 2790 C C . TRP A 1 354 ? -13.440 -8.244 25.864 1.00 85.06 354 TRP A C 1
ATOM 2792 O O . TRP A 1 354 ? -12.967 -9.374 25.709 1.00 85.06 354 TRP A O 1
ATOM 2802 N N . GLY A 1 355 ? -14.756 -8.056 25.999 1.00 83.88 355 GLY A N 1
ATOM 2803 C CA . GLY A 1 355 ? -15.730 -9.139 26.058 1.00 83.88 355 GLY A CA 1
ATOM 2804 C C . GLY A 1 355 ? -15.330 -10.221 27.068 1.00 83.88 355 GLY A C 1
ATOM 2805 O O . GLY A 1 355 ? -15.056 -9.948 28.242 1.00 83.88 355 GLY A O 1
ATOM 2806 N N . ALA A 1 356 ? -15.249 -11.466 26.592 1.00 79.19 356 ALA A N 1
ATOM 2807 C CA . ALA A 1 356 ? -14.870 -12.624 27.405 1.00 79.19 356 ALA A CA 1
ATOM 2808 C C . ALA A 1 356 ? -13.420 -12.578 27.936 1.00 79.19 356 ALA A C 1
ATOM 2810 O O . ALA A 1 356 ? -13.089 -13.318 28.859 1.00 79.19 356 ALA A O 1
ATOM 2811 N N . LEU A 1 357 ? -12.560 -11.708 27.393 1.00 83.62 357 LEU A N 1
ATOM 2812 C CA . LEU A 1 357 ? -11.155 -11.583 27.796 1.00 83.62 357 LEU A CA 1
ATOM 2813 C C . LEU A 1 357 ? -10.941 -10.662 29.004 1.00 83.62 357 LEU A C 1
ATOM 2815 O O . LEU A 1 357 ? -9.842 -10.626 29.549 1.00 83.62 357 LEU A O 1
ATOM 2819 N N . SER A 1 358 ? -11.973 -9.951 29.466 1.00 84.81 358 SER A N 1
ATOM 2820 C CA . SER A 1 358 ? -11.893 -9.030 30.617 1.00 84.81 358 SER A CA 1
ATOM 2821 C C . SER A 1 358 ? -11.397 -9.688 31.920 1.00 84.81 358 SER A C 1
ATOM 2823 O O . SER A 1 358 ? -10.859 -9.012 32.798 1.00 84.81 358 SER A O 1
ATOM 2825 N N . GLY A 1 359 ? -11.550 -11.012 32.045 1.00 81.38 359 GLY A N 1
ATOM 2826 C CA . GLY A 1 359 ? -11.080 -11.813 33.180 1.00 81.38 359 GLY A CA 1
ATOM 2827 C C . GLY A 1 359 ? -9.699 -12.458 33.011 1.00 81.38 359 GLY A C 1
ATOM 2828 O O . GLY A 1 359 ? -9.283 -13.200 33.900 1.00 81.38 359 GLY A O 1
ATOM 2829 N N . ALA A 1 360 ? -9.002 -12.230 31.894 1.00 85.44 360 ALA A N 1
ATOM 2830 C CA . ALA A 1 360 ? -7.715 -12.869 31.632 1.00 85.44 360 ALA A CA 1
ATOM 2831 C C . ALA A 1 360 ? -6.635 -12.453 32.659 1.00 85.44 360 ALA A C 1
ATOM 2833 O O . ALA A 1 360 ? -6.670 -11.340 33.197 1.00 85.44 360 ALA A O 1
ATOM 2834 N N . PRO A 1 361 ? -5.671 -13.340 32.971 1.00 84.50 361 PRO A N 1
ATOM 2835 C CA . PRO A 1 361 ? -4.708 -13.102 34.045 1.00 84.50 361 PRO A CA 1
ATOM 2836 C C . PRO A 1 361 ? -3.580 -12.140 33.658 1.00 84.50 361 PRO A C 1
ATOM 2838 O O . PRO A 1 361 ? -3.016 -11.492 34.541 1.00 84.50 361 PRO A O 1
ATOM 2841 N N . SER A 1 362 ? -3.233 -12.048 32.372 1.00 90.44 362 SER A N 1
ATOM 2842 C CA . SER A 1 362 ? -2.102 -11.253 31.896 1.00 90.44 362 SER A CA 1
ATOM 2843 C C . SER A 1 362 ? -2.421 -10.495 30.615 1.00 90.44 362 SER A C 1
ATOM 2845 O O . SER A 1 362 ? -3.181 -10.943 29.753 1.00 90.44 362 SER A O 1
ATOM 2847 N N . LEU A 1 363 ? -1.802 -9.322 30.514 1.00 94.56 363 LEU A N 1
ATOM 2848 C CA . LEU A 1 363 ? -1.834 -8.477 29.338 1.00 94.56 363 LEU A CA 1
ATOM 2849 C C . LEU A 1 363 ? -0.456 -7.848 29.165 1.00 94.56 363 LEU A C 1
ATOM 2851 O O . LEU A 1 363 ? -0.063 -6.972 29.940 1.00 94.56 363 LEU A O 1
ATOM 2855 N N . HIS A 1 364 ? 0.221 -8.267 28.106 1.00 96.75 364 HIS A N 1
ATOM 2856 C CA . HIS A 1 364 ? 1.471 -7.683 27.661 1.00 96.75 364 HIS A CA 1
ATOM 2857 C C . HIS A 1 364 ? 1.184 -6.541 26.686 1.00 96.75 364 HIS A C 1
ATOM 2859 O O . HIS A 1 364 ? 0.331 -6.664 25.808 1.00 96.75 364 HIS A O 1
ATOM 2865 N N . ILE A 1 365 ? 1.874 -5.420 26.851 1.00 97.62 365 ILE A N 1
ATOM 2866 C CA . ILE A 1 365 ? 1.648 -4.191 26.094 1.00 97.62 365 ILE A CA 1
ATOM 2867 C C . ILE A 1 365 ? 2.978 -3.744 25.497 1.00 97.62 365 ILE A C 1
ATOM 2869 O O . ILE A 1 365 ? 3.885 -3.355 26.238 1.00 97.62 365 ILE A O 1
ATOM 2873 N N . LYS A 1 366 ? 3.069 -3.741 24.165 1.00 98.62 366 LYS A N 1
ATOM 2874 C CA . LYS A 1 366 ? 4.122 -3.046 23.417 1.00 98.62 366 LYS A CA 1
ATOM 2875 C C . LYS A 1 366 ? 3.575 -1.747 22.841 1.00 98.62 366 LYS A C 1
ATOM 2877 O O . LYS A 1 366 ? 2.486 -1.742 22.271 1.00 98.62 366 LYS A O 1
ATOM 2882 N N . ARG A 1 367 ? 4.329 -0.658 22.971 1.00 98.62 367 ARG A N 1
ATOM 2883 C CA . ARG A 1 367 ? 3.935 0.678 22.501 1.00 98.62 367 ARG A CA 1
ATOM 2884 C C . ARG A 1 367 ? 5.076 1.335 21.750 1.00 98.62 367 ARG A C 1
ATOM 2886 O O . ARG A 1 367 ? 6.138 1.514 22.344 1.00 98.62 367 ARG A O 1
ATOM 2893 N N . LEU A 1 368 ? 4.853 1.693 20.491 1.00 98.75 368 LEU A N 1
ATOM 2894 C CA . LEU A 1 368 ? 5.794 2.423 19.650 1.00 98.75 368 LEU A CA 1
ATOM 2895 C C . LEU A 1 368 ? 5.288 3.851 19.430 1.00 98.75 368 LEU A C 1
ATOM 2897 O O . LEU A 1 368 ? 4.307 4.061 18.718 1.00 98.75 368 LEU A O 1
ATOM 2901 N N . TYR A 1 369 ? 5.982 4.819 20.019 1.00 97.94 369 TYR A N 1
ATOM 2902 C CA . TYR A 1 369 ? 5.617 6.236 19.998 1.00 97.94 369 TYR A CA 1
ATOM 2903 C C . TYR A 1 369 ? 6.856 7.123 19.836 1.00 97.94 369 TYR A C 1
ATOM 2905 O O . TYR A 1 369 ? 7.993 6.663 19.973 1.00 97.94 369 TYR A O 1
ATOM 2913 N N . TYR A 1 370 ? 6.642 8.409 19.563 1.00 96.12 370 TYR A N 1
ATOM 2914 C CA . TYR A 1 370 ? 7.703 9.411 19.594 1.00 96.12 370 TYR A CA 1
ATOM 2915 C C . TYR A 1 370 ? 7.827 10.021 20.989 1.00 96.12 370 TYR A C 1
ATOM 2917 O O . TYR A 1 370 ? 6.894 10.650 21.485 1.00 96.12 370 TYR A O 1
ATOM 2925 N N . ASP A 1 371 ? 8.980 9.841 21.628 1.00 95.31 371 ASP A N 1
ATOM 2926 C CA . ASP A 1 371 ? 9.292 10.488 22.897 1.00 95.31 371 ASP A CA 1
ATOM 2927 C C . ASP A 1 371 ? 9.847 11.890 22.629 1.00 95.31 371 ASP A C 1
ATOM 2929 O O . ASP A 1 371 ? 10.979 12.057 22.171 1.00 95.31 371 ASP A O 1
ATOM 2933 N N . THR A 1 372 ? 9.040 12.907 22.926 1.00 91.19 372 THR A N 1
ATOM 2934 C CA . THR A 1 372 ? 9.394 14.318 22.731 1.00 91.19 372 THR A CA 1
ATOM 2935 C C . THR A 1 372 ? 10.469 14.802 23.702 1.00 91.19 372 THR A C 1
ATOM 2937 O O . THR A 1 372 ? 11.190 15.742 23.374 1.00 91.19 372 THR A O 1
ATOM 2940 N N . ALA A 1 373 ? 10.640 14.159 24.862 1.00 93.00 373 ALA A N 1
ATOM 2941 C CA . ALA A 1 373 ? 11.676 14.528 25.824 1.00 93.00 373 ALA A CA 1
ATOM 2942 C C . ALA A 1 373 ? 13.072 14.098 25.350 1.00 93.00 373 ALA A C 1
ATOM 2944 O O . ALA A 1 373 ? 14.057 14.789 25.611 1.00 93.00 373 ALA A O 1
ATOM 2945 N N . THR A 1 374 ? 13.161 12.968 24.642 1.00 93.06 374 THR A N 1
ATOM 2946 C CA . THR A 1 374 ? 14.421 12.453 24.082 1.00 93.06 374 THR A CA 1
ATOM 2947 C C . THR A 1 374 ? 14.570 12.684 22.576 1.00 93.06 374 THR A C 1
ATOM 2949 O O . THR A 1 374 ? 15.644 12.409 22.031 1.00 93.06 374 THR A O 1
ATOM 2952 N N . ALA A 1 375 ? 13.527 13.214 21.926 1.00 91.12 375 ALA A N 1
ATOM 2953 C CA . ALA A 1 375 ? 13.397 13.428 20.484 1.00 91.12 375 ALA A CA 1
ATOM 2954 C C . ALA A 1 375 ? 13.637 12.148 19.657 1.00 91.12 375 ALA A C 1
ATOM 2956 O O . ALA A 1 375 ? 14.350 12.163 18.647 1.00 91.12 375 ALA A O 1
ATOM 2957 N N . ARG A 1 376 ? 13.101 11.004 20.112 1.00 94.50 376 ARG A N 1
ATOM 2958 C CA . ARG A 1 376 ? 13.378 9.680 19.523 1.00 94.50 376 ARG A CA 1
ATOM 2959 C C . ARG A 1 376 ? 12.142 8.778 19.466 1.00 94.50 376 ARG A C 1
ATOM 2961 O O . ARG A 1 376 ? 11.363 8.749 20.419 1.00 94.50 376 ARG A O 1
ATOM 2968 N N . PRO A 1 377 ? 12.012 7.947 18.415 1.00 96.62 377 PRO A N 1
ATOM 2969 C CA . PRO A 1 377 ? 11.141 6.780 18.454 1.00 96.62 377 PRO A CA 1
ATOM 2970 C C . PRO A 1 377 ? 11.513 5.879 19.630 1.00 96.62 377 PRO A C 1
ATOM 2972 O O . PRO A 1 377 ? 12.688 5.556 19.826 1.00 96.62 377 PRO A O 1
ATOM 2975 N N . THR A 1 378 ? 10.511 5.456 20.388 1.00 97.88 378 THR A N 1
ATOM 2976 C CA . THR A 1 378 ? 10.674 4.624 21.576 1.00 97.88 378 THR A CA 1
ATOM 2977 C C . THR A 1 378 ? 9.698 3.460 21.525 1.00 97.88 378 THR A C 1
ATOM 2979 O O . THR A 1 378 ? 8.509 3.646 21.275 1.00 97.88 378 THR A O 1
ATOM 2982 N N . LEU A 1 379 ? 10.208 2.256 21.790 1.00 98.50 379 LEU A N 1
ATOM 2983 C CA . LEU A 1 379 ? 9.407 1.057 22.010 1.00 98.50 379 LEU A CA 1
ATOM 2984 C C . LEU A 1 379 ? 9.415 0.727 23.505 1.00 98.50 379 LEU A C 1
ATOM 2986 O O . LEU A 1 379 ? 10.451 0.353 24.053 1.00 98.50 379 LEU A O 1
ATOM 2990 N N . SER A 1 380 ? 8.265 0.846 24.163 1.00 98.06 380 SER A N 1
ATOM 2991 C CA . SER A 1 380 ? 8.083 0.356 25.534 1.00 98.06 380 SER A CA 1
ATOM 2992 C C . SER A 1 380 ? 7.406 -1.014 25.537 1.00 98.06 380 SER A C 1
ATOM 2994 O O . SER A 1 380 ? 6.657 -1.350 24.620 1.00 98.06 380 SER A O 1
ATOM 2996 N N . SER A 1 381 ? 7.695 -1.815 26.562 1.00 97.81 381 SER A N 1
ATOM 2997 C CA . SER A 1 381 ? 7.187 -3.177 26.739 1.00 97.81 381 SER A CA 1
ATOM 2998 C C . SER A 1 381 ? 6.885 -3.388 28.219 1.00 97.81 381 SER A C 1
ATOM 3000 O O . SER A 1 381 ? 7.778 -3.255 29.055 1.00 97.81 381 SER A O 1
ATOM 3002 N N . THR A 1 382 ? 5.624 -3.653 28.556 1.00 97.25 382 THR A N 1
ATOM 3003 C CA . THR A 1 382 ? 5.153 -3.735 29.948 1.00 97.25 382 THR A CA 1
ATOM 3004 C C . THR A 1 382 ? 4.110 -4.830 30.126 1.00 97.25 382 THR A C 1
ATOM 3006 O O . THR A 1 382 ? 3.430 -5.208 29.177 1.00 97.25 382 THR A O 1
ATOM 3009 N N . GLU A 1 383 ? 3.962 -5.320 31.354 1.00 95.44 383 GLU A N 1
ATOM 3010 C CA . GLU A 1 383 ? 2.836 -6.163 31.762 1.00 95.44 383 GLU A CA 1
ATOM 3011 C C . GLU A 1 383 ? 1.847 -5.304 32.549 1.00 95.44 383 GLU A C 1
ATOM 3013 O O . GLU A 1 383 ? 2.211 -4.702 33.562 1.00 95.44 383 GLU A O 1
ATOM 3018 N N . ASN A 1 384 ? 0.596 -5.225 32.096 1.00 91.56 384 ASN A N 1
ATOM 3019 C CA . ASN A 1 384 ? -0.433 -4.452 32.780 1.00 91.56 384 ASN A CA 1
ATOM 3020 C C . ASN A 1 384 ? -1.834 -5.056 32.612 1.00 91.56 384 ASN A C 1
ATOM 3022 O O . ASN A 1 384 ? -2.667 -4.570 31.848 1.00 91.56 384 ASN A O 1
ATOM 3026 N N . ALA A 1 385 ? -2.141 -6.065 33.426 1.00 88.44 385 ALA A N 1
ATOM 3027 C CA . ALA A 1 385 ? -3.471 -6.671 33.471 1.00 88.44 385 ALA A CA 1
ATOM 3028 C C . ALA A 1 385 ? -4.578 -5.725 33.988 1.00 88.44 385 ALA A C 1
ATOM 3030 O O . ALA A 1 385 ? -5.757 -6.060 33.886 1.00 88.44 385 ALA A O 1
ATOM 3031 N N . THR A 1 386 ? -4.258 -4.544 34.542 1.00 88.19 386 THR A N 1
ATOM 3032 C CA . THR A 1 386 ? -5.302 -3.612 35.015 1.00 88.19 386 THR A CA 1
ATOM 3033 C C . THR A 1 386 ? -6.131 -3.042 33.867 1.00 88.19 386 THR A C 1
ATOM 3035 O O . THR A 1 386 ? -7.324 -2.821 34.060 1.00 88.19 386 THR A O 1
ATOM 3038 N N . LEU A 1 387 ? -5.558 -2.918 32.662 1.00 90.81 387 LEU A N 1
ATOM 3039 C CA . LEU A 1 387 ? -6.270 -2.461 31.463 1.00 90.81 387 LEU A CA 1
ATOM 3040 C C . LEU A 1 387 ? -7.382 -3.436 31.025 1.00 90.81 387 LEU A C 1
ATOM 3042 O O . LEU A 1 387 ? -8.310 -3.034 30.334 1.00 90.81 387 LEU A O 1
ATOM 3046 N N . LEU A 1 388 ? -7.356 -4.698 31.471 1.00 87.75 388 LEU A N 1
ATOM 3047 C CA . LEU A 1 388 ? -8.460 -5.642 31.246 1.00 87.75 388 LEU A CA 1
ATOM 3048 C C . LEU A 1 388 ? -9.707 -5.302 32.082 1.00 87.75 388 LEU A C 1
ATOM 3050 O O . LEU A 1 388 ? -10.823 -5.626 31.685 1.00 87.75 388 LEU A O 1
ATOM 3054 N N . ARG A 1 389 ? -9.521 -4.635 33.233 1.00 84.94 389 ARG A N 1
ATOM 3055 C CA . ARG A 1 389 ? -10.590 -4.242 34.174 1.00 84.94 389 ARG A CA 1
ATOM 3056 C C . ARG A 1 389 ? -10.930 -2.752 34.131 1.00 84.94 389 ARG A C 1
ATOM 3058 O O . ARG A 1 389 ? -12.052 -2.372 34.448 1.00 84.94 389 ARG A O 1
ATOM 3065 N N . HIS A 1 390 ? -9.974 -1.921 33.730 1.00 88.56 390 HIS A N 1
ATOM 3066 C CA . HIS A 1 390 ? -10.122 -0.484 33.520 1.00 88.56 390 HIS A CA 1
ATOM 3067 C C . HIS A 1 390 ? -9.714 -0.170 32.083 1.00 88.56 390 HIS A C 1
ATOM 3069 O O . HIS A 1 390 ? -8.580 0.249 31.857 1.00 88.56 390 HIS A O 1
ATOM 3075 N N . PRO A 1 391 ? -10.595 -0.416 31.100 1.00 89.88 391 PRO A N 1
ATOM 3076 C CA . PRO A 1 391 ? -10.203 -0.539 29.703 1.00 89.88 391 PRO A CA 1
ATOM 3077 C C . PRO A 1 391 ? -10.054 0.806 28.995 1.00 89.88 391 PRO A C 1
ATOM 3079 O O . PRO A 1 391 ? -10.505 0.968 27.868 1.00 89.88 391 PRO A O 1
ATOM 3082 N N . HIS A 1 392 ? -9.438 1.780 29.657 1.00 94.81 392 HIS A N 1
ATOM 3083 C CA . HIS A 1 392 ? -9.136 3.080 29.083 1.00 94.81 392 HIS A CA 1
ATOM 3084 C C . HIS A 1 392 ? -7.649 3.166 28.776 1.00 94.81 392 HIS A C 1
ATOM 3086 O O . HIS A 1 392 ? -6.810 3.021 29.665 1.00 94.81 392 HIS A O 1
ATOM 3092 N N . LEU A 1 393 ? -7.334 3.405 27.508 1.00 95.94 393 LEU A N 1
ATOM 3093 C CA . LEU A 1 393 ? -5.973 3.574 27.028 1.00 95.94 393 LEU A CA 1
ATOM 3094 C C . LEU A 1 393 ? -5.881 4.907 26.291 1.00 95.94 393 LEU A C 1
ATOM 3096 O O . LEU A 1 393 ? -6.626 5.143 25.346 1.00 95.94 393 LEU A O 1
ATOM 3100 N N . THR A 1 394 ? -4.965 5.773 26.705 1.00 97.12 394 THR A N 1
ATOM 3101 C CA . THR A 1 394 ? -4.609 6.961 25.923 1.00 97.12 394 THR A CA 1
ATOM 3102 C C . THR A 1 394 ? -3.482 6.585 24.979 1.00 97.12 394 THR A C 1
ATOM 3104 O O . THR A 1 394 ? -2.460 6.077 25.444 1.00 97.12 394 THR A O 1
ATOM 3107 N N . LEU A 1 395 ? -3.684 6.783 23.678 1.00 97.75 395 LEU A N 1
ATOM 3108 C CA . LEU A 1 395 ? -2.663 6.654 22.647 1.00 97.75 395 LEU A CA 1
ATOM 3109 C C . LEU A 1 395 ? -2.090 8.038 22.330 1.00 97.75 395 LEU A C 1
ATOM 3111 O O . LEU A 1 395 ? -2.843 8.994 22.142 1.00 97.75 395 LEU A O 1
ATOM 3115 N N . MET A 1 396 ? -0.768 8.117 22.238 1.00 97.06 396 MET A N 1
ATOM 3116 C CA . MET A 1 396 ? -0.009 9.287 21.815 1.00 97.06 396 MET A CA 1
ATOM 3117 C C . MET A 1 396 ? -0.229 9.570 20.319 1.00 97.06 396 MET A C 1
ATOM 3119 O O . MET A 1 396 ? -0.692 8.687 19.582 1.00 97.06 396 MET A O 1
ATOM 3123 N N . PRO A 1 397 ? 0.123 10.776 19.840 1.00 94.88 397 PRO A N 1
ATOM 3124 C CA . PRO A 1 397 ? 0.149 11.089 18.414 1.00 94.88 397 PRO A CA 1
ATOM 3125 C C . PRO A 1 397 ? 0.861 10.012 17.588 1.00 94.88 397 PRO A C 1
ATOM 3127 O O . PRO A 1 397 ? 1.999 9.644 17.888 1.00 94.88 397 PRO A O 1
ATOM 3130 N N . TYR A 1 398 ? 0.188 9.516 16.551 1.00 94.81 398 TYR A N 1
ATOM 3131 C CA . TYR A 1 398 ? 0.671 8.481 15.628 1.00 94.81 398 TYR A CA 1
ATOM 3132 C C . TYR A 1 398 ? 1.175 7.171 16.262 1.00 94.81 398 TYR A C 1
ATOM 3134 O O . TYR A 1 398 ? 1.960 6.439 15.656 1.00 94.81 398 TYR A O 1
ATOM 3142 N N . GLU A 1 399 ? 0.784 6.879 17.501 1.00 97.94 399 GLU A N 1
ATOM 3143 C CA . GLU A 1 399 ? 1.268 5.706 18.220 1.00 97.94 399 GLU A CA 1
ATOM 3144 C C . GLU A 1 399 ? 0.670 4.400 17.690 1.00 97.94 399 GLU A C 1
ATOM 3146 O O . GLU A 1 399 ? -0.542 4.297 17.482 1.00 97.94 399 GLU A O 1
ATOM 3151 N N . ALA A 1 400 ? 1.524 3.376 17.592 1.00 98.50 400 ALA A N 1
ATOM 3152 C CA . ALA A 1 400 ? 1.127 1.995 17.352 1.00 98.50 400 ALA A CA 1
ATOM 3153 C C . ALA A 1 400 ? 1.294 1.153 18.628 1.00 98.50 400 ALA A C 1
ATOM 3155 O O . ALA A 1 400 ? 2.342 1.171 19.281 1.00 98.50 400 ALA A O 1
ATOM 3156 N N . VAL A 1 401 ? 0.268 0.380 18.976 1.00 98.50 401 VAL A N 1
ATOM 3157 C CA . VAL A 1 401 ? 0.217 -0.451 20.185 1.00 98.50 401 VAL A CA 1
ATOM 3158 C C . VAL A 1 401 ? -0.110 -1.893 19.812 1.00 98.50 401 VAL A C 1
ATOM 3160 O O . VAL A 1 401 ? -1.037 -2.148 19.047 1.00 98.50 401 VAL A O 1
ATOM 3163 N N . VAL A 1 402 ? 0.614 -2.845 20.403 1.00 98.38 402 VAL A N 1
ATOM 3164 C CA . VAL A 1 402 ? 0.301 -4.279 20.355 1.00 98.38 402 VAL A CA 1
ATOM 3165 C C . VAL A 1 402 ? -0.013 -4.754 21.769 1.00 98.38 402 VAL A C 1
ATOM 3167 O O . VAL A 1 402 ? 0.846 -4.747 22.652 1.00 98.38 402 VAL A O 1
ATOM 3170 N N . LEU A 1 403 ? -1.256 -5.172 21.976 1.00 96.94 403 LEU A N 1
ATOM 3171 C CA . LEU A 1 403 ? -1.785 -5.710 23.224 1.00 96.94 403 LEU A CA 1
ATOM 3172 C C . LEU A 1 403 ? -1.905 -7.225 23.079 1.00 96.94 403 LEU A C 1
ATOM 3174 O O . LEU A 1 403 ? -2.692 -7.686 22.258 1.00 96.94 403 LEU A O 1
ATOM 3178 N N . ARG A 1 404 ? -1.156 -8.007 23.858 1.00 95.31 404 ARG A N 1
ATOM 3179 C CA . ARG A 1 404 ? -1.246 -9.472 23.865 1.00 95.31 404 ARG A CA 1
ATOM 3180 C C . ARG A 1 404 ? -1.820 -9.969 25.183 1.00 95.31 404 ARG A C 1
ATOM 3182 O O . ARG A 1 404 ? -1.159 -9.916 26.219 1.00 95.31 404 ARG A O 1
ATOM 3189 N N . VAL A 1 405 ? -3.019 -10.529 25.120 1.00 92.19 405 VAL A N 1
ATOM 3190 C CA . VAL A 1 405 ? -3.654 -11.260 26.219 1.00 92.19 405 VAL A CA 1
ATOM 3191 C C . VAL A 1 405 ? -3.211 -12.719 26.157 1.00 92.19 405 VAL A C 1
ATOM 3193 O O . VAL A 1 405 ? -3.297 -13.337 25.095 1.00 92.19 405 VAL A O 1
ATOM 3196 N N . GLN A 1 406 ? -2.761 -13.284 27.279 1.00 84.81 406 GLN A N 1
ATOM 3197 C CA . GLN A 1 406 ? -2.491 -14.723 27.391 1.00 84.81 406 GLN A CA 1
ATOM 3198 C C . GLN A 1 406 ? -3.517 -15.395 28.301 1.00 84.81 406 GLN A C 1
ATOM 3200 O O . GLN A 1 406 ? -4.055 -14.784 29.225 1.00 84.81 406 GLN A O 1
ATOM 3205 N N . GLY A 1 407 ? -3.769 -16.681 28.058 1.00 69.00 407 GLY A N 1
ATOM 3206 C CA . GLY A 1 407 ? -4.726 -17.449 28.852 1.00 69.00 407 GLY A CA 1
ATOM 3207 C C . GLY A 1 407 ? -6.177 -17.190 28.455 1.00 69.00 407 GLY A C 1
ATOM 3208 O O . GLY A 1 407 ? -7.075 -17.400 29.268 1.00 69.00 407 GLY A O 1
ATOM 3209 N N . ALA A 1 408 ? -6.415 -16.754 27.213 1.00 60.53 408 ALA A N 1
ATOM 3210 C CA . ALA A 1 408 ? -7.742 -16.754 26.620 1.00 60.53 408 ALA A CA 1
ATOM 3211 C C . ALA A 1 408 ? -8.194 -18.215 26.453 1.00 60.53 408 ALA A C 1
ATOM 3213 O O . ALA A 1 408 ? -7.839 -18.892 25.489 1.00 60.53 408 ALA A O 1
ATOM 3214 N N . THR A 1 409 ? -8.933 -18.743 27.427 1.00 51.41 409 THR A N 1
ATOM 3215 C CA . THR A 1 409 ? -9.519 -20.083 27.354 1.00 51.41 409 THR A CA 1
ATOM 3216 C C . THR A 1 409 ? -10.728 -20.062 26.420 1.00 51.41 409 THR A C 1
ATOM 3218 O O . THR A 1 409 ? -11.873 -19.906 26.830 1.00 51.41 409 THR A O 1
ATOM 3221 N N . GLY A 1 410 ? -10.455 -20.209 25.128 1.00 52.84 410 GLY A N 1
ATOM 3222 C CA . GLY A 1 410 ? -11.434 -20.376 24.059 1.00 52.84 410 GLY A CA 1
ATOM 3223 C C . GLY A 1 410 ? -10.675 -20.615 22.763 1.00 52.84 410 GLY A C 1
ATOM 3224 O O . GLY A 1 410 ? -9.900 -19.760 22.349 1.00 52.84 410 GLY A O 1
ATOM 3225 N N . GLN A 1 411 ? -10.816 -21.798 22.165 1.00 49.72 411 GLN A N 1
ATOM 3226 C CA . GLN A 1 411 ? -10.052 -22.151 20.968 1.00 49.72 411 GLN A CA 1
ATOM 3227 C C . GLN A 1 411 ? -10.456 -21.265 19.776 1.00 49.72 411 GLN A C 1
ATOM 3229 O O . GLN A 1 411 ? -11.639 -21.226 19.435 1.00 49.72 411 GLN A O 1
ATOM 3234 N N . PRO A 1 412 ? -9.505 -20.607 19.086 1.00 52.22 412 PRO A N 1
ATOM 3235 C CA . PRO A 1 412 ? -9.754 -20.062 17.750 1.00 52.22 412 PRO A CA 1
ATOM 3236 C C . PRO A 1 412 ? -9.991 -21.189 16.732 1.00 52.22 412 PRO A C 1
ATOM 3238 O O . PRO A 1 412 ? -10.840 -21.063 15.849 1.00 52.22 412 PRO A O 1
ATOM 3241 N N . GLU A 1 413 ? -9.296 -22.321 16.908 1.00 44.03 413 GLU A N 1
ATOM 3242 C CA . GLU A 1 413 ? -9.539 -23.595 16.216 1.00 44.03 413 GLU A CA 1
ATOM 3243 C C . GLU A 1 413 ? -10.839 -24.226 16.739 1.00 44.03 413 GLU A C 1
ATOM 3245 O O . GLU A 1 413 ? -10.836 -25.128 17.566 1.00 44.03 413 GLU A O 1
ATOM 3250 N N . GLY A 1 414 ? -11.973 -23.668 16.328 1.00 45.09 414 GLY A N 1
ATOM 3251 C CA . GLY A 1 414 ? -13.290 -24.041 16.849 1.00 45.09 414 GLY A CA 1
ATOM 3252 C C . GLY A 1 414 ? -14.272 -22.880 16.956 1.00 45.09 414 GLY A C 1
ATOM 3253 O O . GLY A 1 414 ? -15.321 -23.038 17.582 1.00 45.09 414 GLY A O 1
ATOM 3254 N N . ALA A 1 415 ? -13.963 -21.716 16.366 1.00 53.06 415 ALA A N 1
ATOM 3255 C CA . ALA A 1 415 ? -14.926 -20.632 16.242 1.00 53.06 415 ALA A CA 1
ATOM 3256 C C . ALA A 1 415 ? -16.235 -21.168 15.635 1.00 53.06 415 ALA A C 1
ATOM 3258 O O . ALA A 1 415 ? -16.309 -21.500 14.455 1.00 53.06 415 ALA A O 1
ATOM 3259 N N . THR A 1 416 ? -17.289 -21.220 16.449 1.00 56.47 416 THR A N 1
ATOM 3260 C CA . THR A 1 416 ? -18.630 -21.668 16.036 1.00 56.47 416 THR A CA 1
ATOM 3261 C C . THR A 1 416 ? -19.298 -20.694 15.061 1.00 56.47 416 THR A C 1
ATOM 3263 O O . THR A 1 416 ? -20.368 -20.980 14.523 1.00 56.47 416 THR A O 1
ATOM 3266 N N . GLN A 1 417 ? -18.683 -19.524 14.847 1.00 63.03 417 GLN A N 1
ATOM 3267 C CA . GLN A 1 417 ? -19.154 -18.469 13.960 1.00 63.03 417 GLN A CA 1
ATOM 3268 C C . GLN A 1 417 ? -17.986 -17.908 13.151 1.00 63.03 417 GLN A C 1
ATOM 3270 O O . GLN A 1 417 ? -17.097 -17.250 13.693 1.00 63.03 417 GLN A O 1
ATOM 3275 N N . VAL A 1 418 ? -18.024 -18.120 11.839 1.00 72.50 418 VAL A N 1
ATOM 3276 C CA . VAL A 1 418 ? -17.135 -17.457 10.885 1.00 72.50 418 VAL A CA 1
ATOM 3277 C C . VAL A 1 418 ? -17.857 -16.231 10.343 1.00 72.50 418 VAL A C 1
ATOM 3279 O O . VAL A 1 418 ? -18.987 -16.326 9.859 1.00 72.50 418 VAL A O 1
ATOM 3282 N N . ARG A 1 419 ? -17.208 -15.068 10.425 1.00 75.81 419 ARG A N 1
ATOM 3283 C CA . ARG A 1 419 ? -17.659 -13.850 9.750 1.00 75.81 419 ARG A CA 1
ATOM 3284 C C . ARG A 1 419 ? -16.973 -13.766 8.391 1.00 75.81 419 ARG A C 1
ATOM 3286 O O . ARG A 1 419 ? -15.751 -13.680 8.334 1.00 75.81 419 ARG A O 1
ATOM 3293 N N . SER A 1 420 ? -17.757 -13.778 7.318 1.00 78.56 420 SER A N 1
ATOM 3294 C CA . SER A 1 420 ? -17.260 -13.533 5.963 1.00 78.56 420 SER A CA 1
ATOM 3295 C C . SER A 1 420 ? -17.700 -12.147 5.511 1.00 78.56 420 SER A C 1
ATOM 3297 O O . SER A 1 420 ? -18.902 -11.877 5.443 1.00 78.56 420 SER A O 1
ATOM 3299 N N . ASP A 1 421 ? -16.722 -11.285 5.232 1.00 81.12 421 ASP A N 1
ATOM 3300 C CA . ASP A 1 421 ? -16.934 -9.960 4.659 1.00 81.12 421 ASP A CA 1
ATOM 3301 C C . ASP A 1 421 ? -16.572 -9.997 3.168 1.00 81.12 421 ASP A C 1
ATOM 3303 O O . ASP A 1 421 ? -15.483 -10.432 2.798 1.00 81.12 421 ASP A O 1
ATOM 3307 N N . VAL A 1 422 ? -17.488 -9.536 2.317 1.00 83.81 422 VAL A N 1
ATOM 3308 C CA . VAL A 1 422 ? -17.302 -9.457 0.859 1.00 83.81 422 VAL A CA 1
ATOM 3309 C C . VAL A 1 422 ? -17.522 -8.019 0.417 1.00 83.81 422 VAL A C 1
ATOM 3311 O O . VAL A 1 422 ? -18.510 -7.398 0.818 1.00 83.81 422 VAL A O 1
ATOM 3314 N N . VAL A 1 423 ? -16.606 -7.490 -0.395 1.00 88.75 423 VAL A N 1
ATOM 3315 C CA . VAL A 1 423 ? -16.694 -6.138 -0.959 1.00 88.75 423 VAL A CA 1
ATOM 3316 C C . VAL A 1 423 ? -17.240 -6.217 -2.380 1.00 88.75 423 VAL A C 1
ATOM 3318 O O . VAL A 1 423 ? -16.685 -6.907 -3.231 1.00 88.75 423 VAL A O 1
ATOM 3321 N N . HIS A 1 424 ? -18.328 -5.494 -2.631 1.00 87.62 424 HIS A N 1
ATOM 3322 C CA . HIS A 1 424 ? -18.985 -5.399 -3.932 1.00 87.62 424 HIS A CA 1
ATOM 3323 C C . HIS A 1 424 ? -18.815 -3.986 -4.476 1.00 87.62 424 HIS A C 1
ATOM 3325 O O . HIS A 1 424 ? -19.123 -3.023 -3.776 1.00 87.62 424 HIS A O 1
ATOM 3331 N N . HIS A 1 425 ? -18.348 -3.840 -5.713 1.00 89.50 425 HIS A N 1
ATOM 3332 C CA . HIS A 1 425 ? -18.076 -2.533 -6.316 1.00 89.50 425 HIS A CA 1
ATOM 3333 C C . HIS A 1 425 ? -19.162 -2.131 -7.316 1.00 89.50 425 HIS A C 1
ATOM 3335 O O . HIS A 1 425 ? -19.651 -2.954 -8.091 1.00 89.50 425 HIS A O 1
ATOM 3341 N N . SER A 1 426 ? -19.494 -0.840 -7.352 1.00 89.44 426 SER A N 1
ATOM 3342 C CA . SER A 1 426 ? -20.229 -0.262 -8.477 1.00 89.44 426 SER A CA 1
ATOM 3343 C C . SER A 1 426 ? -19.339 -0.250 -9.721 1.00 89.44 426 SER A C 1
ATOM 3345 O O . SER A 1 426 ? -18.192 0.196 -9.670 1.00 89.44 426 SER A O 1
ATOM 3347 N N . GLN A 1 427 ? -19.881 -0.669 -10.866 1.00 83.81 427 GLN A N 1
ATOM 3348 C CA . GLN A 1 427 ? -19.197 -0.498 -12.157 1.00 83.81 427 GLN A CA 1
ATOM 3349 C C . GLN A 1 427 ? -19.231 0.960 -12.638 1.00 83.81 427 GLN A C 1
ATOM 3351 O O . GLN A 1 427 ? -18.393 1.385 -13.435 1.00 83.81 427 GLN A O 1
ATOM 3356 N N . ARG A 1 428 ? -20.185 1.751 -12.132 1.00 87.50 428 ARG A N 1
ATOM 3357 C CA . ARG A 1 428 ? -20.236 3.197 -12.331 1.00 87.50 428 ARG A CA 1
ATOM 3358 C C . ARG A 1 428 ? -19.249 3.846 -11.360 1.00 87.50 428 ARG A C 1
ATOM 3360 O O . ARG A 1 428 ? -19.472 3.829 -10.155 1.00 87.50 428 ARG A O 1
ATOM 3367 N N . THR A 1 429 ? -18.165 4.398 -11.889 1.00 88.00 429 THR A N 1
ATOM 3368 C CA . THR A 1 429 ? -17.114 5.108 -11.142 1.00 88.00 429 THR A CA 1
ATOM 3369 C C . THR A 1 429 ? -16.792 6.428 -11.837 1.00 88.00 429 THR A C 1
ATOM 3371 O O . THR A 1 429 ? -17.208 6.633 -12.979 1.00 88.00 429 THR A O 1
ATOM 3374 N N . LEU A 1 430 ? -16.053 7.324 -11.172 1.00 86.06 430 LEU A N 1
ATOM 3375 C CA . LEU A 1 430 ? -15.610 8.599 -11.757 1.00 86.06 430 LEU A CA 1
ATOM 3376 C C . LEU A 1 430 ? -16.775 9.493 -12.206 1.00 86.06 430 LEU A C 1
ATOM 3378 O O . LEU A 1 430 ? -16.688 10.162 -13.232 1.00 86.06 430 LEU A O 1
ATOM 3382 N N . VAL A 1 431 ? -17.876 9.490 -11.450 1.00 87.19 431 VAL A N 1
ATOM 3383 C CA . VAL A 1 431 ? -19.058 10.311 -11.750 1.00 87.19 431 VAL A CA 1
ATOM 3384 C C . VAL A 1 431 ? -18.829 11.730 -11.251 1.00 87.19 431 VAL A C 1
ATOM 3386 O O . VAL A 1 431 ? -18.672 11.883 -10.043 1.00 87.19 431 VAL A O 1
ATOM 3389 N N . PRO A 1 432 ? -18.854 12.749 -12.125 1.00 84.44 432 PRO A N 1
ATOM 3390 C CA . PRO A 1 432 ? -18.777 14.138 -11.703 1.00 84.44 432 PRO A CA 1
ATOM 3391 C C . PRO A 1 432 ? -20.040 14.586 -10.956 1.00 84.44 432 PRO A C 1
ATOM 3393 O O . PRO A 1 432 ? -21.134 14.552 -11.524 1.00 84.44 432 PRO A O 1
ATOM 3396 N N . ALA A 1 433 ? -19.892 15.072 -9.724 1.00 79.06 433 ALA A N 1
ATOM 3397 C CA . ALA A 1 433 ? -20.947 15.793 -9.017 1.00 79.06 433 ALA A CA 1
ATOM 3398 C C . ALA A 1 433 ? -20.737 17.305 -9.180 1.00 79.06 433 ALA A C 1
ATOM 3400 O O . ALA A 1 433 ? -19.857 17.910 -8.566 1.00 79.06 433 ALA A O 1
ATOM 3401 N N . HIS A 1 434 ? -21.514 17.899 -10.087 1.00 70.81 434 HIS A N 1
ATOM 3402 C CA . HIS A 1 434 ? -21.384 19.298 -10.504 1.00 70.81 434 HIS A CA 1
ATOM 3403 C C . HIS A 1 434 ? -22.413 20.232 -9.861 1.00 70.81 434 HIS A C 1
ATOM 3405 O O . HIS A 1 434 ? -22.336 21.445 -10.029 1.00 70.81 434 HIS A O 1
ATOM 3411 N N . SER A 1 435 ? -23.419 19.701 -9.174 1.00 71.81 435 SER A N 1
ATOM 3412 C CA . SER A 1 435 ? -24.536 20.498 -8.674 1.00 71.81 435 SER A CA 1
ATOM 3413 C C . SER A 1 435 ? -24.931 20.031 -7.287 1.00 71.81 435 SER A C 1
ATOM 3415 O O . SER A 1 435 ? -25.139 18.840 -7.062 1.00 71.81 435 SER A O 1
ATOM 3417 N N . ALA A 1 436 ? -25.025 20.988 -6.367 1.00 80.75 436 ALA A N 1
ATOM 3418 C CA . ALA A 1 436 ? -25.533 20.739 -5.030 1.00 80.75 436 ALA A CA 1
ATOM 3419 C C . ALA A 1 436 ? -26.984 20.235 -5.099 1.00 80.75 436 ALA A C 1
ATOM 3421 O O . ALA A 1 436 ? -27.758 20.692 -5.943 1.00 80.75 436 ALA A O 1
ATOM 3422 N N . GLY A 1 437 ? -27.342 19.302 -4.220 1.00 82.62 437 GLY A N 1
ATOM 3423 C CA . GLY A 1 437 ? -28.692 18.742 -4.129 1.00 82.62 437 GLY A CA 1
ATOM 3424 C C . GLY A 1 437 ? -29.059 17.750 -5.239 1.00 82.62 437 GLY A C 1
ATOM 3425 O O . GLY A 1 437 ? -30.223 17.382 -5.366 1.00 82.62 437 GLY A O 1
ATOM 3426 N N . VAL A 1 438 ? -28.099 17.327 -6.071 1.00 86.88 438 VAL A N 1
ATOM 3427 C CA . VAL A 1 438 ? -28.314 16.268 -7.067 1.00 86.88 438 VAL A CA 1
ATOM 3428 C C . VAL A 1 438 ? -27.815 14.938 -6.515 1.00 86.88 438 VAL A C 1
ATOM 3430 O O . VAL A 1 438 ? -26.623 14.768 -6.254 1.00 86.88 438 VAL A O 1
ATOM 3433 N N . THR A 1 439 ? -28.727 13.978 -6.367 1.00 89.81 439 THR A N 1
ATOM 3434 C CA . THR A 1 439 ? -28.379 12.600 -6.022 1.00 89.81 439 THR A CA 1
ATOM 3435 C C . THR A 1 439 ? -27.824 11.865 -7.243 1.00 89.81 439 THR A C 1
ATOM 3437 O O . THR A 1 439 ? -28.457 11.791 -8.298 1.00 89.81 439 THR A O 1
ATOM 3440 N N . HIS A 1 440 ? -26.646 11.269 -7.093 1.00 90.50 440 HIS A N 1
ATOM 3441 C CA . HIS A 1 440 ? -26.047 10.363 -8.065 1.00 90.50 440 HIS A CA 1
ATOM 3442 C C . HIS A 1 440 ? -26.198 8.917 -7.588 1.00 90.50 440 HIS A C 1
ATOM 3444 O O . HIS A 1 440 ? -25.809 8.586 -6.472 1.00 90.50 440 HIS A O 1
ATOM 3450 N N . GLU A 1 441 ? -26.747 8.054 -8.440 1.00 92.00 441 GLU A N 1
ATOM 3451 C CA . GLU A 1 441 ? -27.014 6.651 -8.107 1.00 92.00 441 GLU A CA 1
ATOM 3452 C C . GLU A 1 441 ? -25.926 5.701 -8.621 1.00 92.00 441 GLU A C 1
ATOM 3454 O O . GLU A 1 441 ? -25.516 5.765 -9.785 1.00 92.00 441 GLU A O 1
ATOM 3459 N N . PHE A 1 442 ? -25.500 4.775 -7.769 1.00 91.56 442 PHE A N 1
ATOM 3460 C CA . PHE A 1 442 ? -24.450 3.795 -8.025 1.00 91.56 442 PHE A CA 1
ATOM 3461 C C . PHE A 1 442 ? -25.012 2.386 -7.823 1.00 91.56 442 PHE A C 1
ATOM 3463 O O . PHE A 1 442 ? -25.113 1.923 -6.684 1.00 91.56 442 PHE A O 1
ATOM 3470 N N . PRO A 1 443 ? -25.405 1.696 -8.906 1.00 90.31 443 PRO A N 1
ATOM 3471 C CA . PRO A 1 443 ? -25.863 0.319 -8.811 1.00 90.31 443 PRO A CA 1
ATOM 3472 C C . PRO A 1 443 ? -24.699 -0.622 -8.469 1.00 90.31 443 PRO A C 1
ATOM 3474 O O . PRO A 1 443 ? -23.678 -0.640 -9.160 1.00 90.31 443 PRO A O 1
ATOM 3477 N N . VAL A 1 444 ? -24.866 -1.436 -7.428 1.00 87.56 444 VAL A N 1
ATOM 3478 C CA . VAL A 1 444 ? -23.873 -2.394 -6.925 1.00 87.56 444 VAL A CA 1
ATOM 3479 C C . VAL A 1 444 ? -24.464 -3.796 -6.977 1.00 87.56 444 VAL A C 1
ATOM 3481 O O . VAL A 1 444 ? -25.404 -4.111 -6.248 1.00 87.56 444 VAL A O 1
ATOM 3484 N N . ALA A 1 445 ? -23.916 -4.640 -7.850 1.00 84.62 445 ALA A N 1
ATOM 3485 C CA . ALA A 1 445 ? -24.292 -6.046 -7.917 1.00 84.62 445 ALA A CA 1
ATOM 3486 C C . ALA A 1 445 ? -23.717 -6.795 -6.708 1.00 84.62 445 ALA A C 1
ATOM 3488 O O . ALA A 1 445 ? -22.525 -6.702 -6.425 1.00 84.62 445 ALA A O 1
ATOM 3489 N N . LEU A 1 446 ? -24.565 -7.540 -6.008 1.00 80.62 446 LEU A N 1
ATOM 3490 C CA . LEU A 1 446 ? -24.207 -8.363 -4.865 1.00 80.62 446 LEU A CA 1
ATOM 3491 C C . LEU A 1 446 ? -23.978 -9.806 -5.327 1.00 80.62 446 LEU A C 1
ATOM 3493 O O . LEU A 1 446 ? -24.888 -10.473 -5.816 1.00 80.62 446 LEU A O 1
ATOM 3497 N N . SER A 1 447 ? -22.758 -10.301 -5.153 1.00 70.75 447 SER A N 1
ATOM 3498 C CA . SER A 1 447 ? -22.375 -11.679 -5.486 1.00 70.75 447 SER A CA 1
ATOM 3499 C C . SER A 1 447 ? -22.283 -12.579 -4.239 1.00 70.75 447 SER A C 1
ATOM 3501 O O . SER A 1 447 ? -22.209 -12.093 -3.113 1.00 70.75 447 SER A O 1
ATOM 3503 N N . GLY A 1 448 ? -22.296 -13.908 -4.417 1.00 61.38 448 GLY A N 1
ATOM 3504 C CA . GLY A 1 448 ? -21.903 -14.847 -3.351 1.00 61.38 448 GLY A CA 1
ATOM 3505 C C . GLY A 1 448 ? -23.000 -15.373 -2.413 1.00 61.38 448 GLY A C 1
ATOM 3506 O O . GLY A 1 448 ? -22.708 -15.654 -1.257 1.00 61.38 448 GLY A O 1
ATOM 3507 N N . GLY A 1 449 ? -24.243 -15.553 -2.880 1.00 53.47 449 GLY A N 1
ATOM 3508 C CA . GLY A 1 449 ? -25.282 -16.223 -2.078 1.00 53.47 449 GLY A CA 1
ATOM 3509 C C . GLY A 1 449 ? -25.736 -15.393 -0.873 1.00 53.47 449 GLY A C 1
ATOM 3510 O O . GLY A 1 449 ? -25.774 -15.868 0.258 1.00 53.47 449 GLY A O 1
ATOM 3511 N N . THR A 1 450 ? -26.101 -14.137 -1.119 1.00 51.72 450 THR A N 1
ATOM 3512 C CA . THR A 1 450 ? -26.458 -13.121 -0.114 1.00 51.72 450 THR A CA 1
ATOM 3513 C C . THR A 1 450 ? -27.777 -13.354 0.627 1.00 51.72 450 THR A C 1
ATOM 3515 O O . THR A 1 450 ? -28.203 -12.485 1.384 1.00 51.72 450 THR A O 1
ATOM 3518 N N . ALA A 1 451 ? -28.403 -14.528 0.493 1.00 48.03 451 ALA A N 1
ATOM 3519 C CA . ALA A 1 451 ? -29.702 -14.835 1.099 1.00 48.03 451 ALA A CA 1
ATOM 3520 C C . ALA A 1 451 ? -29.735 -14.665 2.637 1.00 48.03 451 ALA A C 1
ATOM 3522 O O . ALA A 1 451 ? -30.814 -14.516 3.204 1.00 48.03 451 ALA A O 1
ATOM 3523 N N . ALA A 1 452 ? -28.572 -14.639 3.306 1.00 53.00 452 ALA A N 1
ATOM 3524 C CA . ALA A 1 452 ? -28.434 -14.373 4.743 1.00 53.00 452 ALA A CA 1
ATOM 3525 C C . ALA A 1 452 ? -27.457 -13.223 5.102 1.00 53.00 452 ALA A C 1
ATOM 3527 O O . ALA A 1 452 ? -27.142 -13.036 6.279 1.00 53.00 452 ALA A O 1
ATOM 3528 N N . ALA A 1 453 ? -26.939 -12.465 4.127 1.00 58.44 453 ALA A N 1
ATOM 3529 C CA . ALA A 1 453 ? -25.903 -11.455 4.369 1.00 58.44 453 ALA A CA 1
ATOM 3530 C C . ALA A 1 453 ? -26.512 -10.065 4.601 1.00 58.44 453 ALA A C 1
ATOM 3532 O O . ALA A 1 453 ? -27.210 -9.548 3.737 1.00 58.44 453 ALA A O 1
ATOM 3533 N N . SER A 1 454 ? -26.211 -9.419 5.732 1.00 65.38 454 SER A N 1
ATOM 3534 C CA . SER A 1 454 ? -26.615 -8.024 5.960 1.00 65.38 454 SER A CA 1
ATOM 3535 C C . SER A 1 454 ? -25.569 -7.057 5.416 1.00 65.38 454 SER A C 1
ATOM 3537 O O . SER A 1 454 ? -24.371 -7.282 5.615 1.00 65.38 454 SER A O 1
ATOM 3539 N N . VAL A 1 455 ? -26.005 -5.959 4.787 1.00 62.41 455 VAL A N 1
ATOM 3540 C CA . VAL A 1 455 ? -25.102 -4.847 4.460 1.00 62.41 455 VAL A CA 1
ATOM 3541 C C . VAL A 1 455 ? -24.485 -4.327 5.756 1.00 62.41 455 VAL A C 1
ATOM 3543 O O . VAL A 1 455 ? -25.188 -3.914 6.681 1.00 62.41 455 VAL A O 1
ATOM 3546 N N . ALA A 1 456 ? -23.161 -4.408 5.830 1.00 68.06 456 ALA A N 1
ATOM 3547 C CA . ALA A 1 456 ? -22.382 -4.068 7.007 1.00 68.06 456 ALA A CA 1
ATOM 3548 C C . ALA A 1 456 ? -21.809 -2.651 6.914 1.00 68.06 456 ALA A C 1
ATOM 3550 O O . ALA A 1 456 ? -21.770 -1.955 7.931 1.00 68.06 456 ALA A O 1
ATOM 3551 N N . ARG A 1 457 ? -21.374 -2.231 5.716 1.00 84.44 457 ARG A N 1
ATOM 3552 C CA . ARG A 1 457 ? -20.777 -0.910 5.466 1.00 84.44 457 ARG A CA 1
ATOM 3553 C C . ARG A 1 457 ? -21.053 -0.408 4.049 1.00 84.44 457 ARG A C 1
ATOM 3555 O O . ARG A 1 457 ? -21.140 -1.218 3.123 1.00 84.44 457 ARG A O 1
ATOM 3562 N N . ILE A 1 458 ? -21.125 0.912 3.891 1.00 87.31 458 ILE A N 1
ATOM 3563 C CA . ILE A 1 458 ? -21.113 1.602 2.594 1.00 87.31 458 ILE A CA 1
ATOM 3564 C C . ILE A 1 458 ? -19.856 2.458 2.528 1.00 87.31 458 ILE A C 1
ATOM 3566 O O . ILE A 1 458 ? -19.598 3.252 3.427 1.00 87.31 458 ILE A O 1
ATOM 3570 N N . ARG A 1 459 ? -19.093 2.316 1.448 1.00 91.06 459 ARG A N 1
ATOM 3571 C CA . ARG A 1 459 ? -17.833 3.025 1.236 1.00 91.06 459 ARG A CA 1
ATOM 3572 C C . ARG A 1 459 ? -17.983 3.959 0.048 1.00 91.06 459 ARG A C 1
ATOM 3574 O O . ARG A 1 459 ? -18.328 3.508 -1.045 1.00 91.06 459 ARG A O 1
ATOM 3581 N N . VAL A 1 460 ? -17.738 5.248 0.263 1.00 91.56 460 VAL A N 1
ATOM 3582 C CA . VAL A 1 460 ? -17.865 6.298 -0.757 1.00 91.56 460 VAL A CA 1
ATOM 3583 C C . VAL A 1 460 ? -16.551 7.053 -0.864 1.00 91.56 460 VAL A C 1
ATOM 3585 O O . VAL A 1 460 ? -16.187 7.820 0.026 1.00 91.56 460 VAL A O 1
ATOM 3588 N N . GLY A 1 461 ? -15.822 6.808 -1.949 1.00 91.81 461 GLY A N 1
ATOM 3589 C CA . GLY A 1 461 ? -14.620 7.554 -2.300 1.00 91.81 461 GLY A CA 1
ATOM 3590 C C . GLY A 1 461 ? -15.020 8.817 -3.042 1.00 91.81 461 GLY A C 1
ATOM 3591 O O . GLY A 1 461 ? -15.811 8.726 -3.977 1.00 91.81 461 GLY A O 1
ATOM 3592 N N . PHE A 1 462 ? -14.502 9.973 -2.645 1.00 89.25 462 PHE A N 1
ATOM 3593 C CA . PHE A 1 462 ? -14.779 11.251 -3.288 1.00 89.25 462 PHE A CA 1
ATOM 3594 C C . PHE A 1 462 ? -13.533 12.133 -3.302 1.00 89.25 462 PHE A C 1
ATOM 3596 O O . PHE A 1 462 ? -12.760 12.159 -2.345 1.00 89.25 462 PHE A O 1
ATOM 3603 N N . GLY A 1 463 ? -13.311 12.854 -4.396 1.00 88.19 463 GLY A N 1
ATOM 3604 C CA . GLY A 1 463 ? -12.194 13.790 -4.487 1.00 88.19 463 GLY A CA 1
ATOM 3605 C C . GLY A 1 463 ? -12.531 15.025 -5.289 1.00 88.19 463 GLY A C 1
ATOM 3606 O O . GLY A 1 463 ? -13.389 14.966 -6.161 1.00 88.19 463 GLY A O 1
ATOM 3607 N N . GLY A 1 464 ? -11.875 16.133 -4.969 1.00 83.19 464 GLY A N 1
ATOM 3608 C CA . GLY A 1 464 ? -12.149 17.456 -5.518 1.00 83.19 464 GLY A CA 1
ATOM 3609 C C . GLY A 1 464 ? -11.252 18.515 -4.869 1.00 83.19 464 GLY A C 1
ATOM 3610 O O . GLY A 1 464 ? -10.222 18.162 -4.297 1.00 83.19 464 GLY A O 1
ATOM 3611 N N . PRO A 1 465 ? -11.617 19.808 -4.919 1.00 79.62 465 PRO A N 1
ATOM 3612 C CA . PRO A 1 465 ? -10.838 20.881 -4.297 1.00 79.62 465 PRO A CA 1
ATOM 3613 C C . PRO A 1 465 ? -10.582 20.642 -2.802 1.00 79.62 465 PRO A C 1
ATOM 3615 O O . PRO A 1 465 ? -11.376 19.986 -2.136 1.00 79.62 465 PRO A O 1
ATOM 3618 N N . TYR A 1 466 ? -9.517 21.230 -2.256 1.00 73.44 466 TYR A N 1
ATOM 3619 C CA . TYR A 1 466 ? -9.065 21.055 -0.865 1.00 73.44 466 TYR A CA 1
ATOM 3620 C C . TYR A 1 466 ? -10.182 21.064 0.205 1.00 73.44 466 TYR A C 1
ATOM 3622 O O . TYR A 1 466 ? -10.171 20.242 1.116 1.00 73.44 466 TYR A O 1
ATOM 3630 N N . GLY A 1 467 ? -11.187 21.936 0.067 1.00 74.31 467 GLY A N 1
ATOM 3631 C CA . GLY A 1 467 ? -12.318 22.044 1.001 1.00 74.31 467 GLY A CA 1
ATOM 3632 C C . GLY A 1 467 ? -13.413 20.976 0.865 1.00 74.31 467 GLY A C 1
ATOM 3633 O O . GLY A 1 467 ? -14.416 21.056 1.570 1.00 74.31 467 GLY A O 1
ATOM 3634 N N . VAL A 1 468 ? -13.270 19.987 -0.025 1.00 78.12 468 VAL A N 1
ATOM 3635 C CA . VAL A 1 468 ? -14.306 18.965 -0.274 1.00 78.12 468 VAL A CA 1
ATOM 3636 C C . VAL A 1 468 ? -14.620 18.132 0.976 1.00 78.12 468 VAL A C 1
ATOM 3638 O O . VAL A 1 468 ? -15.756 17.706 1.151 1.00 78.12 468 VAL A O 1
ATOM 3641 N N . ALA A 1 469 ? -13.656 17.965 1.889 1.00 76.75 469 ALA A N 1
ATOM 3642 C CA . ALA A 1 469 ? -13.857 17.275 3.166 1.00 76.75 469 ALA A CA 1
ATOM 3643 C C . ALA A 1 469 ? -14.896 17.964 4.066 1.00 76.75 469 ALA A C 1
ATOM 3645 O O . ALA A 1 469 ? -15.631 17.297 4.786 1.00 76.75 469 ALA A O 1
ATOM 3646 N N . SER A 1 470 ? -15.002 19.296 3.988 1.00 78.69 470 SER A N 1
ATOM 3647 C CA . SER A 1 470 ? -16.003 20.085 4.722 1.00 78.69 470 SER A CA 1
ATOM 3648 C C . SER A 1 470 ? -17.415 19.946 4.142 1.00 78.69 470 SER A C 1
ATOM 3650 O O . SER A 1 470 ? -18.348 20.592 4.614 1.00 78.69 470 SER A O 1
ATOM 3652 N N . CYS A 1 471 ? -17.576 19.121 3.108 1.00 79.81 471 CYS A N 1
ATOM 3653 C CA . CYS A 1 471 ? -18.844 18.812 2.476 1.00 79.81 471 CYS A CA 1
ATOM 3654 C C . CYS A 1 471 ? -19.016 17.296 2.319 1.00 79.81 471 CYS A C 1
ATOM 3656 O O . CYS A 1 471 ? -19.000 16.781 1.198 1.00 79.81 471 CYS A O 1
ATOM 3658 N N . PRO A 1 472 ? -19.154 16.560 3.433 1.00 80.38 472 PRO A N 1
ATOM 3659 C CA . PRO A 1 472 ? -19.411 15.129 3.375 1.00 80.38 472 PRO A CA 1
ATOM 3660 C C . PRO A 1 472 ? -20.738 14.851 2.640 1.00 80.38 472 PRO A C 1
ATOM 3662 O O . PRO A 1 472 ? -21.697 15.617 2.785 1.00 80.38 472 PRO A O 1
ATOM 3665 N N . PRO A 1 473 ? -20.820 13.779 1.832 1.00 86.94 473 PRO A N 1
ATOM 3666 C CA . PRO A 1 473 ? -22.023 13.479 1.066 1.00 86.94 473 PRO A CA 1
ATOM 3667 C C . PRO A 1 473 ? -23.151 12.918 1.938 1.00 86.94 473 PRO A C 1
ATOM 3669 O O . PRO A 1 473 ? -22.935 12.061 2.789 1.00 86.94 473 PRO A O 1
ATOM 3672 N N . ASN A 1 474 ? -24.395 13.266 1.639 1.00 88.12 474 ASN A N 1
ATOM 3673 C CA . ASN A 1 474 ? -25.530 12.458 2.066 1.00 88.12 474 ASN A CA 1
ATOM 3674 C C . ASN A 1 474 ? -25.492 11.116 1.328 1.00 88.12 474 ASN A C 1
ATOM 3676 O O . ASN A 1 474 ? -25.348 11.084 0.103 1.00 88.12 474 ASN A O 1
ATOM 3680 N N . ILE A 1 475 ? -25.622 10.018 2.075 1.00 88.69 475 ILE A N 1
ATOM 3681 C CA . ILE A 1 475 ? -25.571 8.656 1.536 1.00 88.69 475 ILE A CA 1
ATOM 3682 C C . ILE A 1 475 ? -26.925 7.985 1.746 1.00 88.69 475 ILE A C 1
ATOM 3684 O O . ILE A 1 475 ? -27.488 8.024 2.844 1.00 88.69 475 ILE A O 1
ATOM 3688 N N . THR A 1 476 ? -27.443 7.348 0.699 1.00 88.44 476 THR A N 1
ATOM 3689 C CA . THR A 1 476 ? -28.632 6.497 0.766 1.00 88.44 476 THR A CA 1
ATOM 3690 C C . THR A 1 476 ? -28.331 5.090 0.256 1.00 88.44 476 THR A C 1
ATOM 3692 O O . THR A 1 476 ? -27.442 4.895 -0.571 1.00 88.44 476 THR A O 1
ATOM 3695 N N . LEU A 1 477 ? -29.079 4.102 0.742 1.00 86.56 477 LEU A N 1
ATOM 3696 C CA . LEU A 1 477 ? -29.122 2.744 0.201 1.00 86.56 477 LEU A CA 1
ATOM 3697 C C . LEU A 1 477 ? -30.570 2.429 -0.151 1.00 86.56 477 LEU A C 1
ATOM 3699 O O . LEU A 1 477 ? -31.429 2.485 0.727 1.00 86.56 477 LEU A O 1
ATOM 3703 N N . ASP A 1 478 ? -30.839 2.156 -1.423 1.00 85.81 478 ASP A N 1
ATOM 3704 C CA . ASP A 1 478 ? -32.185 1.928 -1.960 1.00 85.81 478 ASP A CA 1
ATOM 3705 C C . ASP A 1 478 ? -33.177 3.032 -1.542 1.00 85.81 478 ASP A C 1
ATOM 3707 O O . ASP A 1 478 ? -34.320 2.786 -1.161 1.00 85.81 478 ASP A O 1
ATOM 3711 N N . GLY A 1 479 ? -32.704 4.284 -1.572 1.00 84.94 479 GLY A N 1
ATOM 3712 C CA . GLY A 1 479 ? -33.470 5.476 -1.193 1.00 84.94 479 GLY A CA 1
ATOM 3713 C C . GLY A 1 479 ? -33.549 5.752 0.313 1.00 84.94 479 GLY A C 1
ATOM 3714 O O . GLY A 1 479 ? -33.981 6.833 0.709 1.00 84.94 479 GLY A O 1
ATOM 3715 N N . GLN A 1 480 ? -33.095 4.839 1.174 1.00 84.81 480 GLN A N 1
ATOM 3716 C CA . GLN A 1 480 ? -33.077 5.049 2.620 1.00 84.81 480 GLN A CA 1
ATOM 3717 C C . GLN A 1 480 ? -31.806 5.776 3.067 1.00 84.81 480 GLN A C 1
ATOM 3719 O O . GLN A 1 480 ? -30.705 5.330 2.765 1.00 84.81 480 GLN A O 1
ATOM 3724 N N . ALA A 1 481 ? -31.943 6.855 3.841 1.00 85.31 481 ALA A N 1
ATOM 3725 C CA . ALA A 1 481 ? -30.805 7.609 4.370 1.00 85.31 481 ALA A CA 1
ATOM 3726 C C . ALA A 1 481 ? -29.951 6.797 5.361 1.00 85.31 481 ALA A C 1
ATOM 3728 O O . ALA A 1 481 ? -30.466 6.181 6.299 1.00 85.31 481 ALA A O 1
ATOM 3729 N N . TRP A 1 482 ? -28.634 6.853 5.174 1.00 84.19 482 TRP A N 1
ATOM 3730 C CA . TRP A 1 482 ? -27.621 6.324 6.082 1.00 84.19 482 TRP A CA 1
ATOM 3731 C C . TRP A 1 482 ? -26.964 7.496 6.806 1.00 84.19 482 TRP A C 1
ATOM 3733 O O . TRP A 1 482 ? -26.159 8.219 6.231 1.00 84.19 482 TRP A O 1
ATOM 3743 N N . VAL A 1 483 ? -27.355 7.711 8.063 1.00 78.50 483 VAL A N 1
ATOM 3744 C CA . VAL A 1 483 ? -26.842 8.811 8.893 1.00 78.50 483 VAL A CA 1
ATOM 3745 C C . VAL A 1 483 ? -25.523 8.402 9.533 1.00 78.50 483 VAL A C 1
ATOM 3747 O O . VAL A 1 483 ? -25.428 7.320 10.115 1.00 78.50 483 VAL A O 1
ATOM 3750 N N . TYR A 1 484 ? -24.535 9.287 9.461 1.00 81.25 484 TYR A N 1
ATOM 3751 C CA . TYR A 1 484 ? -23.202 9.071 10.002 1.00 81.25 484 TYR A CA 1
ATOM 3752 C C . TYR A 1 484 ? -22.577 10.385 10.469 1.00 81.25 484 TYR A C 1
ATOM 3754 O O . TYR A 1 484 ? -23.010 11.465 10.068 1.00 81.25 484 TYR A O 1
ATOM 3762 N N . ASP A 1 485 ? -21.568 10.2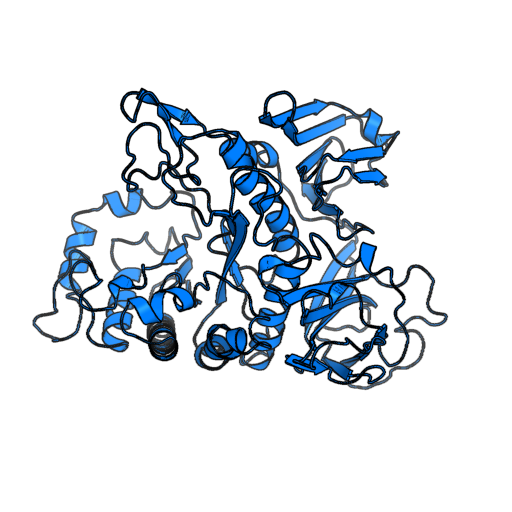73 11.325 1.00 78.75 485 ASP A N 1
ATOM 3763 C CA . ASP A 1 485 ? -20.705 11.385 11.707 1.00 78.75 485 ASP A CA 1
ATOM 3764 C C . ASP A 1 485 ? -19.485 11.392 10.782 1.00 78.75 485 ASP A C 1
ATOM 3766 O O . ASP A 1 485 ? -18.730 10.420 10.747 1.00 78.75 485 ASP A O 1
ATOM 3770 N N . ALA A 1 486 ? -19.328 12.455 9.991 1.00 71.75 486 ALA A N 1
ATOM 3771 C CA . ALA A 1 486 ? -18.279 12.557 8.983 1.00 71.75 486 ALA A CA 1
ATOM 3772 C C . ALA A 1 486 ? -16.869 12.522 9.588 1.00 71.75 486 ALA A C 1
ATOM 3774 O O . ALA A 1 486 ? -15.979 11.903 9.007 1.00 71.75 486 ALA A O 1
ATOM 3775 N N . GLU A 1 487 ? -16.672 13.121 10.765 1.00 72.19 487 GLU A N 1
ATOM 3776 C CA . GLU A 1 487 ? -15.372 13.125 11.450 1.00 72.19 487 GLU A CA 1
ATOM 3777 C C . GLU A 1 487 ? -15.014 11.734 11.988 1.00 72.19 487 GLU A C 1
ATOM 3779 O O . GLU A 1 487 ? -13.842 11.364 12.038 1.00 72.19 487 GLU A O 1
ATOM 3784 N N . ALA A 1 488 ? -16.026 10.924 12.311 1.00 73.94 488 ALA A N 1
ATOM 3785 C CA . ALA A 1 488 ? -15.840 9.565 12.808 1.00 73.94 488 ALA A CA 1
ATOM 3786 C C . ALA A 1 488 ? -15.573 8.530 11.702 1.00 73.94 488 ALA A C 1
ATOM 3788 O O . ALA A 1 488 ? -15.106 7.433 12.003 1.00 73.94 488 ALA A O 1
ATOM 3789 N N . VAL A 1 489 ? -15.872 8.832 10.431 1.00 75.12 489 VAL A N 1
ATOM 3790 C CA . VAL A 1 489 ? -15.786 7.861 9.314 1.00 75.12 489 VAL A CA 1
ATOM 3791 C C . VAL A 1 489 ? -14.749 8.209 8.246 1.00 75.12 489 VAL A C 1
ATOM 3793 O O . VAL A 1 489 ? -14.487 7.388 7.364 1.00 75.12 489 VAL A O 1
ATOM 3796 N N . ILE A 1 490 ? -14.153 9.402 8.313 1.00 78.56 490 ILE A N 1
ATOM 3797 C CA . ILE A 1 490 ? -13.021 9.801 7.474 1.00 78.56 490 ILE A CA 1
ATOM 3798 C C . ILE A 1 490 ? -11.752 9.684 8.316 1.00 78.56 490 ILE A C 1
ATOM 3800 O O . ILE A 1 490 ? -11.475 10.519 9.170 1.00 78.56 490 ILE A O 1
ATOM 3804 N N . GLY A 1 491 ? -10.986 8.618 8.085 1.00 82.50 491 GLY A N 1
ATOM 3805 C CA . GLY A 1 491 ? -9.746 8.372 8.821 1.00 82.50 491 GLY A CA 1
ATOM 3806 C C . GLY A 1 491 ? -8.571 9.207 8.311 1.00 82.50 491 GLY A C 1
ATOM 3807 O O . GLY A 1 491 ? -8.441 9.447 7.105 1.00 82.50 491 GLY A O 1
ATOM 3808 N N . GLY A 1 492 ? -7.677 9.570 9.223 1.00 84.12 492 GLY A N 1
ATOM 3809 C CA . GLY A 1 492 ? -6.433 10.280 8.956 1.00 84.12 492 GLY A CA 1
ATOM 3810 C C . GLY A 1 492 ? -6.623 11.757 8.633 1.00 84.12 492 GLY A C 1
ATOM 3811 O O . GLY A 1 492 ? -7.650 12.374 8.915 1.00 84.12 492 GLY A O 1
ATOM 3812 N N . HIS A 1 493 ? -5.597 12.347 8.025 1.00 78.75 493 HIS A N 1
ATOM 3813 C CA . HIS A 1 493 ? -5.599 13.771 7.721 1.00 78.75 493 HIS A CA 1
ATOM 3814 C C . HIS A 1 493 ? -6.486 14.078 6.513 1.00 78.75 493 HIS A C 1
ATOM 3816 O O . HIS A 1 493 ? -6.168 13.747 5.371 1.00 78.75 493 HIS A O 1
ATOM 3822 N N . ILE A 1 494 ? -7.575 14.795 6.775 1.00 67.88 494 ILE A N 1
ATOM 3823 C CA . ILE A 1 494 ? -8.520 15.281 5.760 1.00 67.88 494 ILE A CA 1
ATOM 3824 C C . ILE A 1 494 ? -7.935 16.396 4.877 1.00 67.88 494 ILE A C 1
ATOM 3826 O O . ILE A 1 494 ? -8.382 16.620 3.751 1.00 67.88 494 ILE A O 1
ATOM 3830 N N . ASN A 1 495 ? -6.914 17.087 5.391 1.00 61.38 495 ASN A N 1
ATOM 3831 C CA . ASN A 1 495 ? -6.308 18.260 4.781 1.00 61.38 495 ASN A CA 1
ATOM 3832 C C . ASN A 1 495 ? -5.080 17.878 3.944 1.00 61.38 495 ASN A C 1
ATOM 3834 O O . ASN A 1 495 ? -3.953 17.865 4.431 1.00 61.38 495 ASN A O 1
ATOM 3838 N N . GLN A 1 496 ? -5.278 17.652 2.645 1.00 64.56 496 GLN A N 1
ATOM 3839 C CA . GLN A 1 496 ? -4.198 17.418 1.673 1.00 64.56 496 GLN A CA 1
ATOM 3840 C C . GLN A 1 496 ? -3.677 18.736 1.056 1.00 64.56 496 GLN A C 1
ATOM 3842 O O . GLN A 1 496 ? -3.475 18.849 -0.157 1.00 64.56 496 GLN A O 1
ATOM 3847 N N . ALA A 1 497 ? -3.495 19.758 1.905 1.00 52.53 497 ALA A N 1
ATOM 3848 C CA . ALA A 1 497 ? -3.377 21.183 1.550 1.00 52.53 497 ALA A CA 1
ATOM 3849 C C . ALA A 1 497 ? -2.397 21.517 0.422 1.00 52.53 497 ALA A C 1
ATOM 3851 O O . ALA A 1 497 ? -2.743 22.324 -0.444 1.00 52.53 497 ALA A O 1
ATOM 3852 N N . PRO A 1 498 ? -1.206 20.904 0.357 1.00 58.66 498 PRO A N 1
ATOM 3853 C CA . PRO A 1 498 ? -0.210 21.311 -0.628 1.00 58.66 498 PRO A CA 1
ATOM 3854 C C . PRO A 1 498 ? -0.545 20.971 -2.075 1.00 58.66 498 PRO A C 1
ATOM 3856 O O . PRO A 1 498 ? 0.063 21.528 -2.985 1.00 58.66 498 PRO A O 1
ATOM 3859 N N . THR A 1 499 ? -1.496 20.065 -2.296 1.00 61.38 499 THR A N 1
ATOM 3860 C CA . THR A 1 499 ? -1.931 19.676 -3.642 1.00 61.38 499 THR A CA 1
ATOM 3861 C C . THR A 1 499 ? -3.077 20.539 -4.170 1.00 61.38 499 THR A C 1
ATOM 3863 O O . THR A 1 499 ? -3.347 20.519 -5.366 1.00 61.38 499 THR A O 1
ATOM 3866 N N . GLY A 1 500 ? -3.755 21.298 -3.298 1.00 72.69 500 GLY A N 1
ATOM 3867 C CA . GLY A 1 500 ? -4.973 22.042 -3.635 1.00 72.69 500 GLY A CA 1
ATOM 3868 C C . GLY A 1 500 ? -6.213 21.169 -3.884 1.00 72.69 500 GLY A C 1
ATOM 3869 O O . GLY A 1 500 ? -7.303 21.715 -4.062 1.00 72.69 500 GLY A O 1
ATOM 3870 N N . GLU A 1 501 ? -6.079 19.838 -3.856 1.00 81.69 501 GLU A N 1
ATOM 3871 C CA . GLU A 1 501 ? -7.131 18.863 -4.164 1.00 81.69 501 GLU A CA 1
ATOM 3872 C C . GLU A 1 501 ? -7.064 17.662 -3.203 1.00 81.69 501 GLU A C 1
ATOM 3874 O O . GLU A 1 501 ? -6.011 17.057 -3.025 1.00 81.69 501 GLU A O 1
ATOM 3879 N N . SER A 1 502 ? -8.191 17.249 -2.627 1.00 85.12 502 SER A N 1
ATOM 3880 C CA . SER A 1 502 ? -8.257 16.106 -1.707 1.00 85.12 502 SER A CA 1
ATOM 3881 C C . SER A 1 502 ? -8.903 14.891 -2.374 1.00 85.12 502 SER A C 1
ATOM 3883 O O . SER A 1 502 ? -9.816 15.043 -3.185 1.00 85.12 502 SER A O 1
ATOM 3885 N N . PHE A 1 503 ? -8.469 13.682 -2.010 1.00 89.12 503 PHE A N 1
ATOM 3886 C CA . PHE A 1 503 ? -9.150 12.427 -2.352 1.00 89.12 503 PHE A CA 1
ATOM 3887 C C . PHE A 1 503 ? -9.317 11.564 -1.111 1.00 89.12 503 PHE A C 1
ATOM 3889 O O . PHE A 1 503 ? -8.325 11.140 -0.518 1.00 89.12 503 PHE A O 1
ATOM 3896 N N . LEU A 1 504 ? -10.562 11.333 -0.716 1.00 89.25 504 LEU A N 1
ATOM 3897 C CA . LEU A 1 504 ? -10.926 10.787 0.583 1.00 89.25 504 LEU A CA 1
ATOM 3898 C C . LEU A 1 504 ? -11.952 9.669 0.421 1.00 89.25 504 LEU A C 1
ATOM 3900 O O . LEU A 1 504 ? -12.605 9.527 -0.611 1.00 89.25 504 LEU A O 1
ATOM 3904 N N . LEU A 1 505 ? -12.093 8.883 1.476 1.00 90.12 505 LEU A N 1
ATOM 3905 C CA . LEU A 1 505 ? -13.085 7.837 1.631 1.00 90.12 505 LEU A CA 1
ATOM 3906 C C . LEU A 1 505 ? -13.897 8.109 2.895 1.00 90.12 505 LEU A C 1
ATOM 3908 O O . LEU A 1 505 ? -13.329 8.307 3.967 1.00 90.12 505 LEU A O 1
ATOM 3912 N N . VAL A 1 506 ? -15.214 8.044 2.757 1.00 88.75 506 VAL A N 1
ATOM 3913 C CA . VAL A 1 506 ? -16.153 7.878 3.865 1.00 88.75 506 VAL A CA 1
ATOM 3914 C C . VAL A 1 506 ? -16.499 6.388 3.962 1.00 88.75 506 VAL A C 1
ATOM 3916 O O . VAL A 1 506 ? -17.042 5.823 3.010 1.00 88.75 506 VAL A O 1
ATOM 3919 N N . ASP A 1 507 ? -16.170 5.745 5.086 1.00 86.44 507 ASP A N 1
ATOM 3920 C CA . ASP A 1 507 ? -16.559 4.356 5.382 1.00 86.44 507 ASP A CA 1
ATOM 3921 C C . ASP A 1 507 ? -17.691 4.337 6.414 1.00 86.44 507 ASP A C 1
ATOM 3923 O O . ASP A 1 507 ? -17.457 4.401 7.619 1.00 86.44 507 ASP A O 1
ATOM 3927 N N . VAL A 1 508 ? -18.937 4.293 5.941 1.00 82.69 508 VAL A N 1
ATOM 3928 C CA . VAL A 1 508 ? -20.124 4.374 6.794 1.00 82.69 508 VAL A CA 1
ATOM 3929 C C . VAL A 1 508 ? -20.472 2.998 7.356 1.00 82.69 508 VAL A C 1
ATOM 3931 O O . VAL A 1 508 ? -20.959 2.137 6.609 1.00 82.69 508 VAL A O 1
ATOM 3934 N N . PRO A 1 509 ? -20.309 2.765 8.671 1.00 73.69 509 PRO A N 1
ATOM 3935 C CA . PRO A 1 509 ? -20.821 1.557 9.290 1.00 73.69 509 PRO A CA 1
ATOM 3936 C C . PRO A 1 509 ? -22.351 1.578 9.330 1.00 73.69 509 PRO A C 1
ATOM 3938 O O . PRO A 1 509 ? -22.979 2.635 9.370 1.00 73.69 509 PRO A O 1
ATOM 3941 N N . ARG A 1 510 ? -22.966 0.392 9.374 1.00 65.19 510 ARG A N 1
ATOM 3942 C CA . ARG A 1 510 ? -24.414 0.250 9.577 1.00 65.19 510 ARG A CA 1
ATOM 3943 C C . ARG A 1 510 ? -24.899 1.127 10.756 1.00 65.19 510 ARG A C 1
ATOM 3945 O O . ARG A 1 510 ? -24.277 1.078 11.821 1.00 65.19 510 ARG A O 1
ATOM 3952 N N . PRO A 1 511 ? -26.012 1.875 10.614 1.00 50.38 511 PRO A N 1
ATOM 3953 C CA . PRO A 1 511 ? -26.544 2.712 11.688 1.00 50.38 511 PRO A CA 1
ATOM 3954 C C . PRO A 1 511 ? -26.795 1.916 12.977 1.00 50.38 511 PRO A C 1
ATOM 3956 O O . PRO A 1 511 ? -27.332 0.809 12.937 1.00 50.38 511 PRO A O 1
ATOM 3959 N N . ALA A 1 512 ? -26.438 2.495 14.128 1.00 38.78 512 ALA A N 1
ATOM 3960 C CA . ALA A 1 512 ? -26.573 1.857 15.443 1.00 38.78 512 ALA A CA 1
ATOM 3961 C C . ALA A 1 512 ? -28.032 1.713 15.923 1.00 38.78 512 ALA A C 1
ATOM 3963 O O . ALA A 1 512 ? -28.325 0.878 16.777 1.00 38.78 512 ALA A O 1
ATOM 3964 N N . LYS A 1 513 ? -28.963 2.508 15.377 1.00 37.19 513 LYS A N 1
ATOM 3965 C CA . LYS A 1 513 ? -30.400 2.315 15.608 1.00 37.19 513 LYS A CA 1
ATOM 3966 C C . LYS A 1 513 ? -30.938 1.294 14.605 1.00 37.19 513 LYS A C 1
ATOM 3968 O O . LYS A 1 513 ? -30.614 1.411 13.422 1.00 37.19 513 LYS A O 1
ATOM 3973 N N . PRO A 1 514 ? -31.776 0.331 15.034 1.00 37.38 514 PRO A N 1
ATOM 3974 C CA . PRO A 1 514 ? -32.475 -0.522 14.091 1.00 37.38 514 PRO A CA 1
ATOM 3975 C C . PRO A 1 514 ? -33.249 0.382 13.134 1.00 37.38 514 PRO A C 1
ATOM 3977 O O . PRO A 1 514 ? -34.079 1.188 13.556 1.00 37.38 514 PRO A O 1
ATOM 3980 N N . MET A 1 515 ? -32.944 0.271 11.842 1.00 41.56 515 MET A N 1
ATOM 3981 C CA . MET A 1 515 ? -33.893 0.692 10.823 1.00 41.56 515 MET A CA 1
ATOM 3982 C C . MET A 1 515 ? -35.220 0.008 11.161 1.00 41.56 515 MET A C 1
ATOM 3984 O O . MET A 1 515 ? -35.222 -1.164 11.544 1.00 41.56 515 MET A O 1
ATOM 3988 N N . ALA A 1 516 ? -36.324 0.751 11.085 1.00 38.38 516 ALA A N 1
ATOM 3989 C CA . ALA A 1 516 ? -37.650 0.263 11.470 1.00 38.38 516 ALA A CA 1
ATOM 3990 C C . ALA A 1 516 ? -38.097 -0.989 10.688 1.00 38.38 516 ALA A C 1
ATOM 3992 O O . ALA A 1 516 ? -39.064 -1.632 11.078 1.00 38.38 516 ALA A O 1
ATOM 3993 N N . ASP A 1 517 ? -37.354 -1.378 9.656 1.00 34.47 517 ASP A N 1
ATOM 3994 C CA . ASP A 1 517 ? -37.410 -2.688 9.039 1.00 34.47 517 ASP A CA 1
ATOM 3995 C C . ASP A 1 517 ? -35.971 -3.206 8.844 1.00 34.47 517 ASP A C 1
ATOM 3997 O O . ASP A 1 517 ? -35.065 -2.429 8.514 1.00 34.47 517 ASP A O 1
ATOM 4001 N N . PRO A 1 518 ? -35.709 -4.512 9.030 1.00 33.00 518 PRO A N 1
ATOM 4002 C CA . PRO A 1 518 ? -34.488 -5.107 8.516 1.00 33.00 518 PRO A CA 1
ATOM 4003 C C . PRO A 1 518 ? -34.393 -4.768 7.022 1.00 33.00 518 PRO A C 1
ATOM 4005 O O . PRO A 1 518 ? -35.371 -4.920 6.296 1.00 33.00 518 PRO A O 1
ATOM 4008 N N . ILE A 1 519 ? -33.205 -4.396 6.540 1.00 42.62 519 ILE A N 1
ATOM 4009 C CA . ILE A 1 519 ? -32.911 -4.245 5.096 1.00 42.62 519 ILE A CA 1
ATOM 4010 C C . ILE A 1 519 ? -33.258 -5.547 4.324 1.00 42.62 519 ILE A C 1
ATOM 4012 O O . ILE A 1 519 ? -33.405 -5.552 3.111 1.00 42.62 519 ILE A O 1
ATOM 4016 N N . ILE A 1 520 ? -33.471 -6.655 5.049 1.00 42.88 520 ILE A N 1
ATOM 4017 C CA . ILE A 1 520 ? -33.909 -7.970 4.559 1.00 42.88 520 ILE A CA 1
ATOM 4018 C C . ILE A 1 520 ? -35.215 -8.415 5.258 1.00 42.88 520 ILE A C 1
ATOM 4020 O O . ILE A 1 520 ? -35.393 -9.575 5.613 1.00 42.88 520 ILE A O 1
ATOM 4024 N N . GLY A 1 521 ? -36.099 -7.472 5.584 1.00 31.45 521 GLY A N 1
ATOM 4025 C CA . GLY A 1 521 ? -37.302 -7.706 6.395 1.00 31.45 521 GLY A CA 1
ATOM 4026 C C . GLY A 1 521 ? -38.614 -7.370 5.699 1.00 31.45 521 GLY A C 1
ATOM 4027 O O . GLY A 1 521 ? -39.666 -7.850 6.113 1.00 31.45 521 GLY A O 1
ATOM 4028 N N . ARG A 1 522 ? -38.566 -6.617 4.599 1.00 28.84 522 ARG A N 1
ATOM 4029 C CA . ARG A 1 522 ? -39.688 -6.478 3.672 1.00 28.84 522 ARG A CA 1
ATOM 4030 C C . ARG A 1 522 ? -39.169 -6.566 2.253 1.00 28.84 522 ARG A C 1
ATOM 4032 O O . ARG A 1 522 ? -38.494 -5.661 1.790 1.00 28.84 522 ARG A O 1
ATOM 4039 N N . GLY A 1 523 ? -39.495 -7.683 1.607 1.00 32.16 523 GLY A N 1
ATOM 4040 C CA . GLY A 1 523 ? -39.638 -7.838 0.163 1.00 32.16 523 GLY A CA 1
ATOM 4041 C C . GLY A 1 523 ? -38.994 -6.776 -0.725 1.00 32.16 523 GLY A C 1
ATOM 4042 O O . GLY A 1 523 ? -39.701 -6.090 -1.451 1.00 32.16 523 GLY A O 1
ATOM 4043 N N . VAL A 1 524 ? -37.665 -6.748 -0.785 1.00 33.78 524 VAL A N 1
ATOM 4044 C CA . VAL A 1 524 ? -37.017 -6.638 -2.090 1.00 33.78 524 VAL A CA 1
ATOM 4045 C C . VAL A 1 524 ? -36.862 -8.073 -2.577 1.00 33.78 524 VAL A C 1
ATOM 4047 O O . VAL A 1 524 ? -35.783 -8.651 -2.585 1.00 33.78 524 VAL A O 1
ATOM 4050 N N . GLN A 1 525 ? -37.985 -8.675 -2.978 1.00 35.09 525 GLN A N 1
ATOM 4051 C CA . GLN A 1 525 ? -37.925 -9.597 -4.103 1.00 35.09 525 GLN A CA 1
ATOM 4052 C C . GLN A 1 525 ? -37.658 -8.735 -5.339 1.00 35.09 525 GLN A C 1
ATOM 4054 O O . GLN A 1 525 ? -38.551 -8.465 -6.132 1.00 35.09 525 GLN A O 1
ATOM 4059 N N . ARG A 1 526 ? -36.435 -8.222 -5.474 1.00 39.34 526 ARG A N 1
ATOM 4060 C CA . ARG A 1 526 ? -35.873 -8.135 -6.811 1.00 39.34 526 ARG A CA 1
ATOM 4061 C C . ARG A 1 526 ? -35.238 -9.489 -7.021 1.00 39.34 526 ARG A C 1
ATOM 4063 O O . ARG A 1 526 ? -34.413 -9.918 -6.222 1.00 39.34 526 ARG A O 1
ATOM 4070 N N . GLU A 1 527 ? -35.650 -10.159 -8.079 1.00 38.56 527 GLU A N 1
ATOM 4071 C CA . GLU A 1 527 ? -35.071 -11.417 -8.548 1.00 38.56 527 GLU A CA 1
ATOM 4072 C C . GLU A 1 527 ? -33.573 -11.285 -8.920 1.00 38.56 527 GLU A C 1
ATOM 4074 O O . GLU A 1 527 ? -32.960 -12.235 -9.394 1.00 38.56 527 GLU A O 1
ATOM 4079 N N . GLU A 1 528 ? -32.948 -10.129 -8.677 1.00 49.31 528 GLU A N 1
ATOM 4080 C CA . GLU A 1 528 ? -31.646 -9.734 -9.193 1.00 49.31 528 GLU A CA 1
ATOM 4081 C C . GLU A 1 528 ? -30.823 -9.126 -8.050 1.00 49.31 528 GLU A C 1
ATOM 4083 O O . GLU A 1 528 ? -31.113 -8.023 -7.596 1.00 49.31 528 GLU A O 1
ATOM 4088 N N . GLY A 1 529 ? -29.826 -9.854 -7.533 1.00 72.56 529 GLY A N 1
ATOM 4089 C CA . GLY A 1 529 ? -28.971 -9.437 -6.415 1.00 72.56 529 GLY A CA 1
ATOM 4090 C C . GLY A 1 529 ? -28.205 -8.135 -6.676 1.00 72.56 529 GLY A C 1
ATOM 4091 O O . GLY A 1 529 ? -27.037 -8.165 -7.045 1.00 72.56 529 GLY A O 1
ATOM 4092 N N . G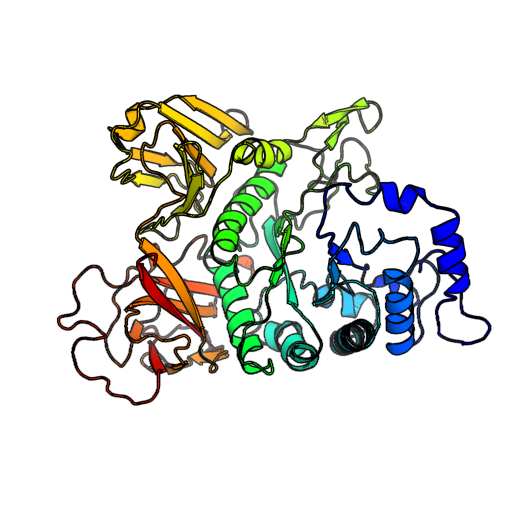LN A 1 530 ? -28.849 -6.988 -6.467 1.00 80.56 530 GLN A N 1
ATOM 4093 C CA . GLN A 1 530 ? -28.308 -5.649 -6.691 1.00 80.56 530 GLN A CA 1
ATOM 4094 C C . GLN A 1 530 ? -28.922 -4.650 -5.699 1.00 80.56 530 GLN A C 1
ATOM 4096 O O . GLN A 1 530 ? -30.108 -4.736 -5.389 1.00 80.56 530 GLN A O 1
ATOM 4101 N N . VAL A 1 531 ? -28.121 -3.688 -5.238 1.00 84.56 531 VAL A N 1
ATOM 4102 C CA . VAL A 1 531 ? -28.548 -2.531 -4.425 1.00 84.56 531 VAL A CA 1
ATOM 4103 C C . VAL A 1 531 ? -28.118 -1.231 -5.097 1.00 84.56 531 VAL A C 1
ATOM 4105 O O . VAL A 1 531 ? -27.190 -1.229 -5.910 1.00 84.56 531 VAL A O 1
ATOM 4108 N N . VAL A 1 532 ? -28.759 -0.114 -4.767 1.00 88.75 532 VAL A N 1
ATOM 4109 C CA . VAL A 1 532 ? -28.409 1.212 -5.289 1.00 88.75 532 VAL A CA 1
ATOM 4110 C C . VAL A 1 532 ? -27.935 2.102 -4.154 1.00 88.75 532 VAL A C 1
ATOM 4112 O O . VAL A 1 532 ? -28.671 2.373 -3.209 1.00 88.75 532 VAL A O 1
ATOM 4115 N N . VAL A 1 533 ? -26.705 2.597 -4.261 1.00 90.50 533 VAL A N 1
ATOM 4116 C CA . VAL A 1 533 ? -26.189 3.611 -3.339 1.00 90.50 533 VAL A CA 1
ATOM 4117 C C . VAL A 1 533 ? -26.410 4.988 -3.952 1.00 90.50 533 VAL A C 1
ATOM 4119 O O . VAL A 1 533 ? -25.933 5.255 -5.053 1.00 90.50 533 VAL A O 1
ATOM 4122 N N . GLY A 1 534 ? -27.139 5.861 -3.263 1.00 90.81 534 GLY A N 1
ATOM 4123 C CA . GLY A 1 534 ? -27.292 7.262 -3.645 1.00 90.81 534 GLY A CA 1
ATOM 4124 C C . GLY A 1 534 ? -26.270 8.132 -2.922 1.00 90.81 534 GLY A C 1
ATOM 4125 O O . GLY A 1 534 ? -26.053 7.971 -1.723 1.00 90.81 534 GLY A O 1
ATOM 4126 N N . VAL A 1 535 ? -25.637 9.049 -3.648 1.00 90.62 535 VAL A N 1
ATOM 4127 C CA . VAL A 1 535 ? -24.649 9.994 -3.111 1.00 90.62 535 VAL A CA 1
ATOM 4128 C C . VAL A 1 535 ? -25.033 11.404 -3.534 1.00 90.62 535 VAL A C 1
ATOM 4130 O O . VAL A 1 535 ? -25.168 11.677 -4.726 1.00 90.62 535 VAL A O 1
ATOM 4133 N N . GLU A 1 536 ? -25.200 12.304 -2.572 1.00 89.56 536 GLU A N 1
ATOM 4134 C CA . GLU A 1 536 ? -25.637 13.681 -2.811 1.00 89.56 536 GLU A CA 1
ATOM 4135 C C . GLU A 1 536 ? -24.824 14.673 -1.979 1.00 89.56 536 GLU A C 1
ATOM 4137 O O . GLU A 1 536 ? -24.718 14.538 -0.765 1.00 89.56 536 GLU A O 1
ATOM 4142 N N . PHE A 1 537 ? -24.293 15.716 -2.610 1.00 86.12 537 PHE A N 1
ATOM 4143 C CA . PHE A 1 537 ? -23.582 16.791 -1.915 1.00 86.12 537 PHE A CA 1
ATOM 4144 C C . PHE A 1 537 ? -24.517 17.989 -1.708 1.00 86.12 537 PHE A C 1
ATOM 4146 O O . PHE A 1 537 ? -25.119 18.466 -2.667 1.00 86.12 537 PHE A O 1
ATOM 4153 N N . GLN A 1 538 ? -24.653 18.487 -0.472 1.00 77.06 538 GLN A N 1
ATOM 4154 C CA . GLN A 1 538 ? -25.553 19.614 -0.151 1.00 77.06 538 GLN A CA 1
ATOM 4155 C C . GLN A 1 538 ? -24.920 20.992 -0.342 1.00 77.06 538 GLN A C 1
ATOM 4157 O O . GLN A 1 538 ? -25.622 21.980 -0.545 1.00 77.06 538 GLN A O 1
ATOM 4162 N N . CYS A 1 539 ? -23.598 21.096 -0.240 1.00 71.00 539 CYS A N 1
ATOM 4163 C CA . CYS A 1 539 ? -22.942 22.387 -0.342 1.00 71.00 539 CYS A CA 1
ATOM 4164 C C . CYS A 1 539 ? -22.782 22.798 -1.815 1.00 71.00 539 CYS A C 1
ATOM 4166 O O . CYS A 1 539 ? -22.363 22.013 -2.669 1.00 71.00 539 CYS A O 1
ATOM 4168 N N . SER A 1 540 ? -23.040 24.069 -2.117 1.00 61.09 540 SER A N 1
ATOM 4169 C CA . SER A 1 540 ? -22.477 24.695 -3.309 1.00 61.09 540 SER A CA 1
ATOM 4170 C C . SER A 1 540 ? -21.004 24.970 -3.014 1.00 61.09 540 SER A C 1
ATOM 4172 O O . SER A 1 540 ? -20.689 25.969 -2.365 1.00 61.09 540 SER A O 1
ATOM 4174 N N . LEU A 1 541 ? -20.094 24.075 -3.410 1.00 56.34 541 LEU A N 1
ATOM 4175 C CA . LEU A 1 541 ? -18.659 24.357 -3.325 1.00 56.34 541 LEU A CA 1
ATOM 4176 C C . LEU A 1 541 ? -18.395 25.616 -4.160 1.00 56.34 541 LEU A C 1
ATOM 4178 O O . LEU A 1 541 ? -18.445 25.585 -5.388 1.00 56.34 541 LEU A O 1
ATOM 4182 N N . ALA A 1 542 ? -18.192 26.749 -3.487 1.00 46.81 542 ALA A N 1
ATOM 4183 C CA . ALA A 1 542 ? -17.975 28.049 -4.104 1.00 46.81 542 ALA A CA 1
ATOM 4184 C C . ALA A 1 542 ? -16.542 28.155 -4.643 1.00 46.81 542 ALA A C 1
ATOM 4186 O O . ALA A 1 542 ? -15.800 29.035 -4.242 1.00 46.81 542 ALA A O 1
ATOM 4187 N N . ILE A 1 543 ? -16.142 27.239 -5.522 1.00 45.22 543 ILE A N 1
ATOM 4188 C CA . ILE A 1 543 ? -14.974 27.309 -6.400 1.00 45.22 543 ILE A CA 1
ATOM 4189 C C . ILE A 1 543 ? -15.373 26.501 -7.637 1.00 45.22 543 ILE A C 1
ATOM 4191 O O . ILE A 1 543 ? -15.786 25.351 -7.520 1.00 45.22 543 ILE A O 1
ATOM 4195 N N . THR A 1 544 ? -15.296 27.142 -8.801 1.00 41.00 544 THR A N 1
ATOM 4196 C CA . THR A 1 544 ? -15.356 26.583 -10.161 1.00 41.00 544 THR A CA 1
ATOM 4197 C C . THR A 1 544 ? -15.365 25.053 -10.206 1.00 41.00 544 THR A C 1
ATOM 4199 O O . THR A 1 544 ? -14.337 24.398 -10.038 1.00 41.00 544 THR A O 1
ATOM 4202 N N . ILE A 1 545 ? -16.558 24.497 -10.418 1.00 42.84 545 ILE A N 1
ATOM 4203 C CA . ILE A 1 545 ? -16.829 23.066 -10.490 1.00 42.84 545 ILE A CA 1
ATOM 4204 C C . ILE A 1 545 ? -15.790 22.365 -11.374 1.00 42.84 545 ILE A C 1
ATOM 4206 O O . ILE A 1 545 ? -15.779 22.509 -12.594 1.00 42.84 545 ILE A O 1
ATOM 4210 N N . SER A 1 546 ? -14.950 21.569 -10.723 1.00 44.28 546 SER A N 1
ATOM 4211 C CA . SER A 1 546 ? -14.120 20.533 -11.324 1.00 44.28 546 SER A CA 1
ATOM 4212 C C . SER A 1 546 ? -14.440 19.259 -10.537 1.00 44.28 546 SER A C 1
ATOM 4214 O O . SER A 1 546 ? -13.948 19.069 -9.434 1.00 44.28 546 SER A O 1
ATOM 4216 N N . SER A 1 547 ? -15.429 18.522 -11.054 1.00 53.31 547 SER A N 1
ATOM 4217 C CA . SER A 1 547 ? -15.897 17.161 -10.722 1.00 53.31 547 SER A CA 1
ATOM 4218 C C . SER A 1 547 ? -15.515 16.603 -9.346 1.00 53.31 547 SER A C 1
ATOM 4220 O O . SER A 1 547 ? -14.424 16.063 -9.179 1.00 53.31 547 SER A O 1
ATOM 4222 N N . VAL A 1 548 ? -16.462 16.582 -8.398 1.00 55.94 548 VAL A N 1
ATOM 4223 C CA . VAL A 1 548 ? -16.346 15.599 -7.315 1.00 55.94 548 VAL A CA 1
ATOM 4224 C C . VAL A 1 548 ? -16.553 14.226 -7.931 1.00 55.94 548 VAL A C 1
ATOM 4226 O O . VAL A 1 548 ? -17.624 13.959 -8.463 1.00 55.94 548 VAL A O 1
ATOM 4229 N N . VAL A 1 549 ? -15.525 13.389 -7.930 1.00 61.56 549 VAL A N 1
ATOM 4230 C CA . VAL A 1 549 ? -15.569 12.058 -8.541 1.00 61.56 549 VAL A CA 1
ATOM 4231 C C . VAL A 1 549 ? -15.879 11.025 -7.484 1.00 61.56 549 VAL A C 1
ATOM 4233 O O . VAL A 1 549 ? -15.139 10.912 -6.514 1.00 61.56 549 VAL A O 1
ATOM 4236 N N . VAL A 1 550 ? -16.934 10.246 -7.712 1.00 67.62 550 VAL A N 1
ATOM 4237 C CA . VAL A 1 550 ? -17.409 9.262 -6.739 1.00 67.62 550 VAL A CA 1
ATOM 4238 C C . VAL A 1 550 ? -17.103 7.821 -7.168 1.00 67.62 550 VAL A C 1
ATOM 4240 O O . VAL A 1 550 ? -17.310 7.437 -8.326 1.00 67.62 550 VAL A O 1
ATOM 4243 N N . VAL A 1 551 ? -16.624 7.022 -6.213 1.00 71.56 551 VAL A N 1
ATOM 4244 C CA . VAL A 1 551 ? -16.509 5.556 -6.280 1.00 71.56 551 VAL A CA 1
ATOM 4245 C C . VAL A 1 551 ? -17.286 4.964 -5.118 1.00 71.56 551 VAL A C 1
ATOM 4247 O O . VAL A 1 551 ? -17.252 5.508 -4.016 1.00 71.56 551 VAL A O 1
ATOM 4250 N N . THR A 1 552 ? -17.970 3.846 -5.344 1.00 76.69 552 THR A N 1
ATOM 4251 C CA . THR A 1 552 ? -18.820 3.250 -4.315 1.00 76.69 552 THR A CA 1
ATOM 4252 C C . THR A 1 552 ? -18.621 1.747 -4.222 1.00 76.69 552 THR A C 1
ATOM 4254 O O . THR A 1 552 ? -18.616 1.048 -5.243 1.00 76.69 552 THR A O 1
ATOM 4257 N N . SER A 1 553 ? -18.503 1.249 -2.994 1.00 78.81 553 SER A N 1
ATOM 4258 C CA . SER A 1 553 ? -18.569 -0.175 -2.689 1.00 78.81 553 SER A CA 1
ATOM 4259 C C . SER A 1 553 ? -19.471 -0.463 -1.486 1.00 78.81 553 SER A C 1
ATOM 4261 O O . SER A 1 553 ? -19.715 0.390 -0.629 1.00 78.81 553 SER A O 1
ATOM 4263 N N . VAL A 1 554 ? -20.010 -1.678 -1.449 1.00 69.94 554 VAL A N 1
ATOM 4264 C CA . VAL A 1 554 ? -20.851 -2.196 -0.368 1.00 69.94 554 VAL A CA 1
ATOM 4265 C C . VAL A 1 554 ? -20.145 -3.392 0.242 1.00 69.94 554 VAL A C 1
ATOM 4267 O O . VAL A 1 554 ? -19.769 -4.322 -0.470 1.00 69.94 554 VAL A O 1
ATOM 4270 N N . VAL A 1 555 ? -19.986 -3.390 1.564 1.00 70.31 555 VAL A N 1
ATOM 4271 C CA . VAL A 1 555 ? -19.453 -4.542 2.293 1.00 70.31 555 VAL A CA 1
ATOM 4272 C C . VAL A 1 555 ? -20.618 -5.315 2.886 1.00 70.31 555 VAL A C 1
ATOM 4274 O O . VAL A 1 555 ? -21.332 -4.807 3.753 1.00 70.31 555 VAL A O 1
ATOM 4277 N N . THR A 1 556 ? -20.813 -6.550 2.440 1.00 66.25 556 THR A N 1
ATOM 4278 C CA . THR A 1 556 ? -21.786 -7.472 3.036 1.00 66.25 556 THR A CA 1
ATOM 4279 C C . THR A 1 556 ? -21.091 -8.378 4.032 1.00 66.25 556 THR A C 1
ATOM 4281 O O . THR A 1 556 ? -19.997 -8.859 3.746 1.00 66.25 556 THR A O 1
ATOM 4284 N N . SER A 1 557 ? -21.742 -8.648 5.162 1.00 61.47 557 SER A N 1
ATOM 4285 C CA . SER A 1 557 ? -21.245 -9.599 6.153 1.00 61.47 557 SER A CA 1
ATOM 4286 C C . SER A 1 557 ? -22.243 -10.731 6.363 1.00 61.47 557 SER A C 1
ATOM 4288 O O . SER A 1 557 ? -23.446 -10.488 6.508 1.00 61.47 557 SER A O 1
ATOM 4290 N N . SER A 1 558 ? -21.745 -11.963 6.394 1.00 62.28 558 SER A N 1
ATOM 4291 C CA . SER A 1 558 ? -22.528 -13.159 6.708 1.00 62.28 558 SER A CA 1
ATOM 4292 C C . SER A 1 558 ? -21.910 -13.917 7.881 1.00 62.28 558 SER A C 1
ATOM 4294 O O . SER A 1 558 ? -20.689 -13.935 8.056 1.00 62.28 558 SER A O 1
ATOM 4296 N N . ARG A 1 559 ? -22.769 -14.529 8.705 1.00 64.12 559 ARG A N 1
ATOM 4297 C CA . ARG A 1 559 ? -22.347 -15.497 9.720 1.00 64.12 559 ARG A CA 1
ATOM 4298 C C . ARG A 1 559 ? -22.513 -16.890 9.142 1.00 64.12 559 ARG A C 1
ATOM 4300 O O . ARG A 1 559 ? -23.632 -17.299 8.847 1.00 64.12 559 ARG A O 1
ATOM 4307 N N . LEU A 1 560 ? -21.411 -17.608 9.017 1.00 59.50 560 LEU A N 1
ATOM 4308 C CA . LEU A 1 560 ? -21.415 -19.024 8.692 1.00 59.50 560 LEU A CA 1
ATOM 4309 C C . LEU A 1 560 ? -21.284 -19.793 10.007 1.00 59.50 560 LEU A C 1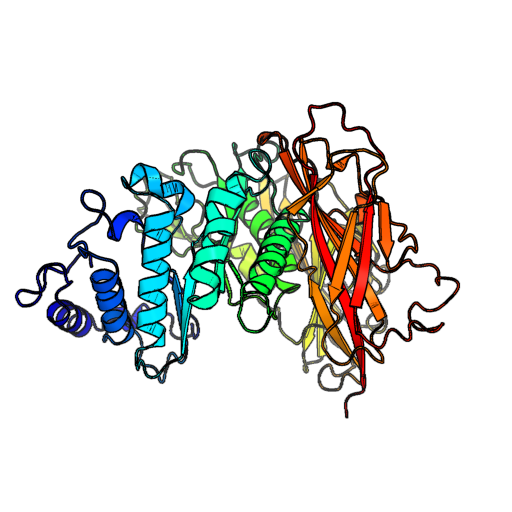
ATOM 4311 O O . LEU A 1 560 ? -20.353 -19.552 10.780 1.00 59.50 560 LEU A O 1
ATOM 4315 N N . GLN A 1 561 ? -22.236 -20.683 10.283 1.00 50.53 561 GLN A N 1
ATOM 4316 C CA . GLN A 1 561 ? -22.026 -21.716 11.295 1.00 50.53 561 GLN A CA 1
ATOM 4317 C C . GLN A 1 561 ? -21.023 -22.712 10.714 1.00 50.53 561 GLN A C 1
ATOM 4319 O O . GLN A 1 561 ? -21.158 -23.111 9.556 1.00 50.53 561 GLN A O 1
ATOM 4324 N N . SER A 1 562 ? -19.994 -23.068 11.483 1.00 47.88 562 SER A N 1
ATOM 4325 C CA . SER A 1 562 ? -19.111 -24.172 11.107 1.00 47.88 562 SER A CA 1
ATOM 4326 C C . SER A 1 562 ? -19.956 -25.438 10.937 1.00 47.88 562 SER A C 1
ATOM 4328 O O . SER A 1 562 ? -20.776 -25.724 11.812 1.00 47.88 562 SER A O 1
ATOM 4330 N N . ALA A 1 563 ? -19.781 -26.140 9.814 1.00 40.66 563 ALA A N 1
ATOM 4331 C CA . ALA A 1 563 ? -20.420 -27.432 9.565 1.00 40.66 563 ALA A CA 1
ATOM 4332 C C . ALA A 1 563 ? -19.993 -28.491 10.589 1.00 40.66 563 ALA A C 1
ATOM 4334 O O . ALA A 1 563 ? -18.818 -28.435 11.025 1.00 40.66 563 ALA A O 1
#

Sequence (563 aa):
MSQLSEDPKRPGYVNTALLEDFCGSHPDLRGWWPAHSVDMVTGAKSAQYYLGHAQGYVPSSHDAAAHFWQHYVNSPCIPNASTQSRLIIEPMNECGVHAQELGTNFSEMTQRHIAIAERLHASTTGRRVLVGGPTSAYPAWQLRNFSYWQAEMGYFISKAARSVDFLSCHLYDTEKGLQPEETDNFRAGSNTQAILDLHEAYSASRTANGAPLPHLISEYGGGFKMSMALPYEPAHDWFVLRGVNGKLLELLDRPDRLVKSIPFIVGRATWDVEVGNKSYPFALWRQAADHKGPWLRTALWLFYELYSELDGHRVSSRSDQANLQAQAFANSSGSCWLLLNNLLDSEITVSIDWGALSGAPSLHIKRLYYDTATARPTLSSTENATLLRHPHLTLMPYEAVVLRVQGATGQPEGATQVRSDVVHHSQRTLVPAHSAGVTHEFPVALSGGTAAASVARIRVGFGGPYGVASCPPNITLDGQAWVYDAEAVIGGHINQAPTGESFLLVDVPRPAKPMADPIIGRGVQREEGQVVVGVEFQCSLAITISSVVVVTSVVTSSRLQSA

InterPro domains:
  IPR017853 Glycoside hydrolase superfamily [SSF51445] (49-224)